Protein AF-0000000072576449 (afdb_homodimer)

Structure (mmCIF, N/CA/C/O backbone):
data_AF-0000000072576449-model_v1
#
loop_
_entity.id
_entity.type
_entity.pdbx_description
1 polymer 'Transcriptional regulatory protein'
#
loop_
_atom_site.group_PDB
_atom_site.id
_atom_site.type_symbol
_atom_site.label_atom_id
_atom_site.label_alt_id
_atom_site.label_comp_id
_atom_site.label_asym_id
_atom_site.label_entity_id
_atom_site.label_seq_id
_atom_site.pdbx_PDB_ins_code
_atom_site.Cartn_x
_atom_site.Cartn_y
_atom_site.Cartn_z
_atom_site.occupancy
_atom_site.B_iso_or_equiv
_atom_site.auth_seq_id
_atom_site.auth_comp_id
_atom_site.auth_asym_id
_atom_site.auth_atom_id
_atom_site.pdbx_PDB_model_num
ATOM 1 N N . MET A 1 1 ? 9.422 69.125 -53.25 1 32.34 1 MET A N 1
ATOM 2 C CA . MET A 1 1 ? 10.734 69.25 -52.625 1 32.34 1 MET A CA 1
ATOM 3 C C . MET A 1 1 ? 10.617 69.25 -51.094 1 32.34 1 MET A C 1
ATOM 5 O O . MET A 1 1 ? 10.367 70.312 -50.5 1 32.34 1 MET A O 1
ATOM 9 N N . SER A 1 2 ? 9.914 68.312 -50.5 1 36.91 2 SER A N 1
ATOM 10 C CA . SER A 1 2 ? 9.57 68.062 -49.094 1 36.91 2 SER A CA 1
ATOM 11 C C . SER A 1 2 ? 10.82 67.875 -48.25 1 36.91 2 SER A C 1
ATOM 13 O O . SER A 1 2 ? 11.703 67.125 -48.594 1 36.91 2 SER A O 1
ATOM 15 N N . ARG A 1 3 ? 11.148 68.938 -47.469 1 38.09 3 ARG A N 1
ATOM 16 C CA . ARG A 1 3 ? 12.242 69.125 -46.5 1 38.09 3 ARG A CA 1
ATOM 17 C C . ARG A 1 3 ? 12.281 67.938 -45.531 1 38.09 3 ARG A C 1
ATOM 19 O O . ARG A 1 3 ? 11.273 67.562 -44.906 1 38.09 3 ARG A O 1
ATOM 26 N N . SER A 1 4 ? 13.133 66.938 -45.688 1 38.53 4 SER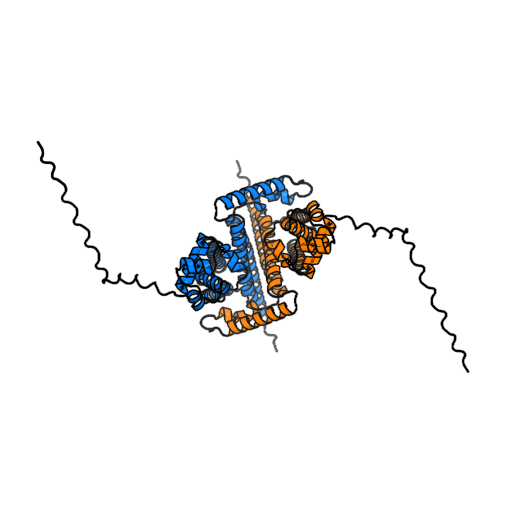 A N 1
ATOM 27 C CA . SER A 1 4 ? 13.508 65.812 -44.875 1 38.53 4 SER A CA 1
ATOM 28 C C . SER A 1 4 ? 13.82 66.25 -43.438 1 38.53 4 SER A C 1
ATOM 30 O O . SER A 1 4 ? 14.742 67 -43.219 1 38.53 4 SER A O 1
ATOM 32 N N . GLU A 1 5 ? 12.789 66.438 -42.594 1 39.38 5 GLU A N 1
ATOM 33 C CA . GLU A 1 5 ? 13.031 66.75 -41.188 1 39.38 5 GLU A CA 1
ATOM 34 C C . GLU A 1 5 ? 14.078 65.812 -40.594 1 39.38 5 GLU A C 1
ATOM 36 O O . GLU A 1 5 ? 13.914 64.562 -40.625 1 39.38 5 GLU A O 1
ATOM 41 N N . GLU A 1 6 ? 15.383 66.125 -40.688 1 41.78 6 GLU A N 1
ATOM 42 C CA . GLU A 1 6 ? 16.516 65.438 -40 1 41.78 6 GLU A CA 1
ATOM 43 C C . GLU A 1 6 ? 16.203 65.188 -38.531 1 41.78 6 GLU A C 1
ATOM 45 O O . GLU A 1 6 ? 15.734 66.062 -37.812 1 41.78 6 GLU A O 1
ATOM 50 N N . GLY A 1 7 ? 15.836 63.938 -38.156 1 40.56 7 GLY A N 1
ATOM 51 C CA . GLY A 1 7 ? 15.578 63.375 -36.875 1 40.56 7 GLY A CA 1
ATOM 52 C C . GLY A 1 7 ? 16.578 63.812 -35.812 1 40.56 7 GLY A C 1
ATOM 53 O O . GLY A 1 7 ? 17.781 63.812 -36.062 1 40.56 7 GLY A O 1
ATOM 54 N N . ARG A 1 8 ? 16.203 64.75 -34.906 1 46.56 8 ARG A N 1
ATOM 55 C CA . ARG A 1 8 ? 16.984 65.25 -33.781 1 46.56 8 ARG A CA 1
ATOM 56 C C . ARG A 1 8 ? 17.641 64.062 -33.031 1 46.56 8 ARG A C 1
ATOM 58 O O . ARG A 1 8 ? 17 63.031 -32.781 1 46.56 8 ARG A O 1
ATOM 65 N N . PRO A 1 9 ? 19 64 -33 1 46.03 9 PRO A N 1
ATOM 66 C CA . PRO A 1 9 ? 19.688 62.906 -32.281 1 46.03 9 PRO A CA 1
ATOM 67 C C . PRO A 1 9 ? 19.188 62.75 -30.844 1 46.03 9 PRO A C 1
ATOM 69 O O . PRO A 1 9 ? 18.75 63.75 -30.234 1 46.03 9 PRO A O 1
ATOM 72 N N . MET A 1 10 ? 18.578 61.656 -30.484 1 45.88 10 MET A N 1
ATOM 73 C CA . MET A 1 10 ? 18.156 61.312 -29.125 1 45.88 10 MET A CA 1
ATOM 74 C C . MET A 1 10 ? 19.203 61.719 -28.109 1 45.88 10 MET A C 1
ATOM 76 O O . MET A 1 10 ? 20.406 61.688 -28.391 1 45.88 10 MET A O 1
ATOM 80 N N . PRO A 1 11 ? 18.859 62.625 -27.141 1 44.5 11 PRO A N 1
ATOM 81 C CA . PRO A 1 11 ? 19.844 63.094 -26.156 1 44.5 11 PRO A CA 1
ATOM 82 C C . PRO A 1 11 ? 20.672 61.969 -25.578 1 44.5 11 PRO A C 1
ATOM 84 O O . PRO A 1 11 ? 20.219 60.812 -25.531 1 44.5 11 PRO A O 1
ATOM 87 N N . GLU A 1 12 ? 21.969 61.969 -25.641 1 47.31 12 GLU A N 1
ATOM 88 C CA . GLU A 1 12 ? 22.938 61.094 -25.016 1 47.31 12 GLU A CA 1
ATOM 89 C C . GLU A 1 12 ? 22.547 60.781 -23.578 1 47.31 12 GLU A C 1
ATOM 91 O O . GLU A 1 12 ? 22.109 61.656 -22.844 1 47.31 12 GLU A O 1
ATOM 96 N N . GLU A 1 13 ? 22.062 59.562 -23.266 1 51.69 13 GLU A N 1
ATOM 97 C CA . GLU A 1 13 ? 21.766 59.062 -21.922 1 51.69 13 GLU A CA 1
ATOM 98 C C . GLU A 1 13 ? 22.812 59.531 -20.922 1 51.69 13 GLU A C 1
ATOM 100 O O . GLU A 1 13 ? 24.016 59.375 -21.141 1 51.69 13 GLU A O 1
ATOM 105 N N . ILE A 1 14 ? 22.578 60.562 -20.156 1 55.91 14 ILE A N 1
ATOM 106 C CA . ILE A 1 14 ? 23.453 61.094 -19.094 1 55.91 14 ILE A CA 1
ATOM 107 C C . ILE A 1 14 ? 23.953 59.906 -18.234 1 55.91 14 ILE A C 1
ATOM 109 O O . ILE A 1 14 ? 23.156 59.125 -17.734 1 55.91 14 ILE A O 1
ATOM 113 N N . PRO A 1 15 ? 25.203 59.5 -18.375 1 58.62 15 PRO A N 1
ATOM 114 C CA . PRO A 1 15 ? 25.75 58.406 -17.562 1 58.62 15 PRO A CA 1
ATOM 115 C C . PRO A 1 15 ? 25.438 58.562 -16.062 1 58.62 15 PRO A C 1
ATOM 117 O O . PRO A 1 15 ? 25.359 59.719 -15.586 1 58.62 15 PRO A O 1
ATOM 120 N N . VAL A 1 16 ? 24.859 57.625 -15.438 1 59.31 16 VAL A N 1
ATOM 121 C CA . VAL A 1 16 ? 24.625 57.656 -14 1 59.31 16 VAL A CA 1
ATOM 122 C C . VAL A 1 16 ? 25.938 57.938 -13.273 1 59.31 16 VAL A C 1
ATOM 124 O O . VAL A 1 16 ? 26.984 57.375 -13.602 1 59.31 16 VAL A O 1
ATOM 127 N N . PRO A 1 17 ? 26.078 59.031 -12.555 1 60.66 17 PRO A N 1
ATOM 128 C CA . PRO A 1 17 ? 27.344 59.375 -11.906 1 60.66 17 PRO A CA 1
ATOM 129 C C . PRO A 1 17 ? 27.891 58.219 -11.047 1 60.66 17 PRO A C 1
ATOM 131 O O . PRO A 1 17 ? 27.125 57.469 -10.445 1 60.66 17 PRO A O 1
ATOM 134 N N . PRO A 1 18 ? 29.141 57.844 -11.07 1 62.56 18 PRO A N 1
ATOM 135 C CA . PRO A 1 18 ? 29.766 56.688 -10.406 1 62.56 18 PRO A CA 1
ATOM 136 C C . PRO A 1 18 ? 29.516 56.688 -8.898 1 62.56 18 PRO A C 1
ATOM 138 O O . PRO A 1 18 ? 29.734 55.656 -8.242 1 62.56 18 PRO A O 1
ATOM 141 N N . TRP A 1 19 ? 29.219 57.875 -8.258 1 59.56 19 TRP A N 1
ATOM 142 C CA . TRP A 1 19 ? 29.016 57.906 -6.816 1 59.56 19 TRP A CA 1
ATOM 143 C C . TRP A 1 19 ? 27.594 57.469 -6.461 1 59.56 19 TRP A C 1
ATOM 145 O O . TRP A 1 19 ? 27.219 57.438 -5.285 1 59.56 19 TRP A O 1
ATOM 155 N N . ARG A 1 20 ? 26.672 57.562 -7.363 1 54.03 20 ARG A N 1
ATOM 156 C CA . ARG A 1 20 ? 25.375 56.969 -7.035 1 54.03 20 ARG A CA 1
ATOM 157 C C . ARG A 1 20 ? 25.484 55.469 -6.816 1 54.03 20 ARG A C 1
ATOM 159 O O . ARG A 1 20 ? 25.859 54.719 -7.73 1 54.03 20 ARG A O 1
ATOM 166 N N . ARG A 1 21 ? 25.641 55.125 -5.609 1 54.75 21 ARG A N 1
ATOM 167 C CA . ARG A 1 21 ? 25.609 53.688 -5.305 1 54.75 21 ARG A CA 1
ATOM 168 C C . ARG A 1 21 ? 24.406 53.031 -5.934 1 54.75 21 ARG A C 1
ATOM 170 O O . ARG A 1 21 ? 23.312 53.594 -5.938 1 54.75 21 ARG A O 1
ATOM 177 N N . PRO A 1 22 ? 24.594 52.219 -6.922 1 53.62 22 PRO A N 1
ATOM 178 C CA . PRO A 1 22 ? 23.422 51.531 -7.445 1 53.62 22 PRO A CA 1
ATOM 179 C C . PRO A 1 22 ? 22.406 51.188 -6.355 1 53.62 22 PRO A C 1
ATOM 181 O O . PRO A 1 22 ? 22.781 50.938 -5.207 1 53.62 22 PRO A O 1
ATOM 184 N N . LYS A 1 23 ? 21.203 51.781 -6.371 1 52.56 23 LYS A N 1
ATOM 185 C CA . LYS A 1 23 ? 20.125 51.344 -5.469 1 52.56 23 LYS A CA 1
ATOM 186 C C . LYS A 1 23 ? 20.281 49.875 -5.078 1 52.56 23 LYS A C 1
ATOM 188 O O . LYS A 1 23 ? 20.453 49.031 -5.938 1 52.56 23 LYS A O 1
ATOM 193 N N . LYS A 1 24 ? 20.609 49.594 -3.799 1 50.91 24 LYS A N 1
ATOM 194 C CA . LYS A 1 24 ? 20.656 48.25 -3.258 1 50.91 24 LYS A CA 1
ATOM 195 C C . LYS A 1 24 ? 19.547 47.375 -3.855 1 50.91 24 LYS A C 1
ATOM 197 O O . LYS A 1 24 ? 18.438 47.844 -4.078 1 50.91 24 LYS A O 1
ATOM 202 N N . ALA A 1 25 ? 19.812 46.375 -4.625 1 50.53 25 ALA A N 1
ATOM 203 C CA . ALA A 1 25 ? 18.828 45.406 -5.098 1 50.53 25 ALA A CA 1
ATOM 204 C C . ALA A 1 25 ? 17.719 45.219 -4.062 1 50.53 25 ALA A C 1
ATOM 206 O O . ALA A 1 25 ? 17.953 45.344 -2.859 1 50.53 25 ALA A O 1
ATOM 207 N N . PRO A 1 26 ? 16.438 45.469 -4.395 1 50.75 26 PRO A N 1
ATOM 208 C CA . PRO A 1 26 ? 15.367 45.281 -3.408 1 50.75 26 PRO A CA 1
ATOM 209 C C . PRO A 1 26 ? 15.688 44.156 -2.406 1 50.75 26 PRO A C 1
ATOM 211 O O . PRO A 1 26 ? 16.406 43.219 -2.736 1 50.75 26 PRO A O 1
ATOM 214 N N . PRO A 1 27 ? 15.594 44.375 -1.122 1 50.03 27 PRO A N 1
ATOM 215 C CA . PRO A 1 27 ? 15.891 43.406 -0.074 1 50.03 27 PRO A CA 1
ATOM 216 C C . PRO A 1 27 ? 15.391 42 -0.418 1 50.03 27 PRO A C 1
ATOM 218 O O . PRO A 1 27 ? 14.336 41.844 -1.038 1 50.03 27 PRO A O 1
ATOM 221 N N . ARG A 1 28 ? 16.234 41.062 -0.739 1 59.09 28 ARG A N 1
ATOM 222 C CA . ARG A 1 28 ? 15.891 39.656 -0.927 1 59.09 28 ARG A CA 1
ATOM 223 C C . ARG A 1 28 ? 14.812 39.219 0.062 1 59.09 28 ARG A C 1
ATOM 225 O O . ARG A 1 28 ? 14.844 39.594 1.23 1 59.09 28 ARG A O 1
ATOM 232 N N . MET A 1 29 ? 13.57 39.062 -0.353 1 66.06 29 MET A N 1
ATOM 233 C CA . MET A 1 29 ? 12.531 38.562 0.534 1 66.06 29 MET A CA 1
ATOM 234 C C . MET A 1 29 ? 13.117 37.625 1.584 1 66.06 29 MET A C 1
ATOM 236 O O . MET A 1 29 ? 13.938 36.75 1.262 1 66.06 29 MET A O 1
ATOM 240 N N . PRO A 1 30 ? 12.883 38 2.812 1 81.94 30 PRO A N 1
ATOM 241 C CA . PRO A 1 30 ? 13.453 37.156 3.869 1 81.94 30 PRO A CA 1
ATOM 242 C C . PRO A 1 30 ? 13.086 35.688 3.719 1 81.94 30 PRO A C 1
ATOM 244 O O . PRO A 1 30 ? 11.977 35.344 3.285 1 81.94 30 PRO A O 1
ATOM 247 N N . LEU A 1 31 ? 14.055 34.875 3.76 1 87.44 31 LEU A N 1
ATOM 248 C CA . LEU A 1 31 ? 13.875 33.438 3.711 1 87.44 31 LEU A CA 1
ATOM 249 C C . LEU A 1 31 ? 13.078 32.938 4.918 1 87.44 31 LEU A C 1
ATOM 251 O O . LEU A 1 31 ? 13.391 33.312 6.059 1 87.44 31 LEU A O 1
ATOM 255 N N . THR A 1 32 ? 11.922 32.438 4.645 1 92.25 32 THR A N 1
ATOM 256 C CA . THR A 1 32 ? 11.102 31.797 5.676 1 92.25 32 THR A CA 1
ATOM 257 C C . THR A 1 32 ? 10.922 30.297 5.383 1 92.25 32 THR A C 1
ATOM 259 O O . THR A 1 32 ? 11.156 29.859 4.262 1 92.25 32 THR A O 1
ATOM 262 N N . GLN A 1 33 ? 10.594 29.547 6.387 1 94.25 33 GLN A N 1
ATOM 263 C CA . GLN A 1 33 ? 10.328 28.125 6.195 1 94.25 33 GLN A CA 1
ATOM 264 C C . GLN A 1 33 ? 9.203 27.906 5.184 1 94.25 33 GLN A C 1
ATOM 266 O O . GLN A 1 33 ? 9.281 27 4.348 1 94.25 33 GLN A O 1
ATOM 271 N N . ASP A 1 34 ? 8.25 28.812 5.223 1 94.25 34 ASP A N 1
ATOM 272 C CA . ASP A 1 34 ? 7.117 28.703 4.309 1 94.25 34 ASP A CA 1
ATOM 273 C C . ASP A 1 34 ? 7.562 28.875 2.857 1 94.25 34 ASP A C 1
ATOM 275 O O . ASP A 1 34 ? 7.152 28.109 1.979 1 94.25 34 ASP A O 1
ATOM 279 N N . ARG A 1 35 ? 8.32 29.828 2.635 1 95.06 35 ARG A N 1
ATOM 280 C CA . ARG A 1 35 ? 8.828 30.062 1.286 1 95.06 35 ARG A CA 1
ATOM 281 C C . ARG A 1 35 ? 9.664 28.891 0.793 1 95.06 35 ARG A C 1
ATOM 283 O O . ARG A 1 35 ? 9.586 28.516 -0.376 1 95.06 35 ARG A O 1
ATOM 290 N N . ILE A 1 36 ? 10.43 28.391 1.699 1 96.62 36 ILE A N 1
ATOM 291 C CA . ILE A 1 36 ? 11.266 27.234 1.382 1 96.62 36 ILE A CA 1
ATOM 292 C C . ILE A 1 36 ? 10.383 26.062 0.963 1 96.62 36 ILE A C 1
ATOM 294 O O . ILE A 1 36 ? 10.617 25.438 -0.078 1 96.62 36 ILE A O 1
ATOM 298 N N . VAL A 1 37 ? 9.367 25.828 1.707 1 97.25 37 VAL A N 1
ATOM 299 C CA . VAL A 1 37 ? 8.492 24.672 1.501 1 97.25 37 VAL A CA 1
ATOM 300 C C . VAL A 1 37 ? 7.707 24.844 0.206 1 97.25 37 VAL A C 1
ATOM 302 O O . VAL A 1 37 ? 7.586 23.906 -0.584 1 97.25 37 VAL A O 1
ATOM 305 N N . VAL A 1 38 ? 7.258 26.016 -0.056 1 97.19 38 VAL A N 1
ATOM 306 C CA . VAL A 1 38 ? 6.48 26.297 -1.261 1 97.19 38 VAL A CA 1
ATOM 307 C C . VAL A 1 38 ? 7.371 26.156 -2.494 1 97.19 38 VAL A C 1
ATOM 309 O O . VAL A 1 38 ? 6.949 25.594 -3.512 1 97.19 38 VAL A O 1
ATOM 312 N N . THR A 1 39 ? 8.562 26.609 -2.344 1 97.56 39 THR A N 1
ATOM 313 C CA . THR A 1 39 ? 9.508 26.484 -3.445 1 97.56 39 THR A CA 1
ATOM 314 C C . THR A 1 39 ? 9.844 25.016 -3.701 1 97.56 39 THR A C 1
ATOM 316 O O . THR A 1 39 ? 9.906 24.578 -4.852 1 97.56 39 THR A O 1
ATOM 319 N N . ALA A 1 40 ? 10.055 24.266 -2.637 1 98.12 40 ALA A N 1
ATOM 320 C CA . ALA A 1 40 ? 10.328 22.844 -2.752 1 98.12 40 ALA A CA 1
ATOM 321 C C . ALA A 1 40 ? 9.188 22.125 -3.463 1 98.12 40 ALA A C 1
ATOM 323 O O . ALA A 1 40 ? 9.422 21.266 -4.32 1 98.12 40 ALA A O 1
ATOM 324 N N . LEU A 1 41 ? 7.953 22.453 -3.08 1 97.88 41 LEU A N 1
ATOM 325 C CA . LEU A 1 41 ? 6.781 21.875 -3.719 1 97.88 41 LEU A CA 1
ATOM 326 C C . LEU A 1 41 ? 6.762 22.188 -5.211 1 97.88 41 LEU A C 1
ATOM 328 O O . LEU A 1 41 ? 6.418 21.328 -6.023 1 97.88 41 LEU A O 1
ATOM 332 N N . GLY A 1 42 ? 7.129 23.391 -5.535 1 97.69 42 GLY A N 1
ATOM 333 C CA . GLY A 1 42 ? 7.23 23.766 -6.938 1 97.69 42 GLY A CA 1
ATOM 334 C C . GLY A 1 42 ? 8.227 22.922 -7.703 1 97.69 42 GLY A C 1
ATOM 335 O O . GLY A 1 42 ? 7.949 22.484 -8.82 1 97.69 42 GLY A O 1
ATOM 336 N N . ILE A 1 43 ? 9.352 22.688 -7.121 1 97.31 43 ILE A N 1
ATOM 337 C CA . ILE A 1 43 ? 10.375 21.844 -7.738 1 97.31 43 ILE A CA 1
ATOM 338 C C . ILE A 1 43 ? 9.859 20.422 -7.883 1 97.31 43 ILE A C 1
ATOM 340 O O . ILE A 1 43 ? 10.039 19.797 -8.93 1 97.31 43 ILE A O 1
ATOM 344 N N . LEU A 1 44 ? 9.211 19.938 -6.883 1 96.06 44 LEU A N 1
ATOM 345 C CA . LEU A 1 44 ? 8.625 18.594 -6.918 1 96.06 44 LEU A CA 1
ATOM 346 C C . LEU A 1 44 ? 7.648 18.453 -8.078 1 96.06 44 LEU A C 1
ATOM 348 O O . LEU A 1 44 ? 7.754 17.516 -8.875 1 96.06 44 LEU A O 1
ATOM 352 N N . ASP A 1 45 ? 6.797 19.422 -8.188 1 95.06 45 ASP A N 1
ATOM 353 C CA . ASP A 1 45 ? 5.754 19.375 -9.211 1 95.06 45 ASP A CA 1
ATOM 354 C C . ASP A 1 45 ? 6.355 19.469 -10.609 1 95.06 45 ASP A C 1
ATOM 356 O O . ASP A 1 45 ? 5.902 18.781 -11.531 1 95.06 45 ASP A O 1
ATOM 360 N N . ALA A 1 46 ? 7.41 20.25 -10.742 1 94.5 46 ALA A N 1
ATOM 361 C CA . ALA A 1 46 ? 7.977 20.531 -12.055 1 94.5 46 ALA A CA 1
ATOM 362 C C . ALA A 1 46 ? 8.984 19.469 -12.469 1 94.5 46 ALA A C 1
ATOM 364 O O . ALA A 1 46 ? 9.047 19.078 -13.633 1 94.5 46 ALA A O 1
ATOM 365 N N . GLU A 1 47 ? 9.781 18.984 -11.43 1 93.94 47 GLU A N 1
ATOM 366 C CA . GLU A 1 47 ? 10.953 18.203 -11.805 1 93.94 47 GLU A CA 1
ATOM 367 C C . GLU A 1 47 ? 10.938 16.828 -11.148 1 93.94 47 GLU A C 1
ATOM 369 O O . GLU A 1 47 ? 11.695 15.938 -11.539 1 93.94 47 GLU A O 1
ATOM 374 N N . GLY A 1 48 ? 10.141 16.625 -10.164 1 93.44 48 GLY A N 1
ATOM 375 C CA . GLY A 1 48 ? 10.039 15.32 -9.523 1 93.44 48 GLY A CA 1
ATOM 376 C C . GLY A 1 48 ? 10.906 15.195 -8.289 1 93.44 48 GLY A C 1
ATOM 377 O O . GLY A 1 48 ? 11.734 16.062 -8.008 1 93.44 48 GLY A O 1
ATOM 378 N N . LEU A 1 49 ? 10.695 14.141 -7.578 1 94.25 49 LEU A N 1
ATOM 379 C CA . LEU A 1 49 ? 11.312 13.914 -6.273 1 94.25 49 LEU A CA 1
ATOM 380 C C . LEU A 1 49 ? 12.828 13.781 -6.402 1 94.25 49 LEU A C 1
ATOM 382 O O . LEU A 1 49 ? 13.57 14.281 -5.551 1 94.25 49 LEU A O 1
ATOM 386 N N . ASP A 1 50 ? 13.305 13.188 -7.41 1 92.44 50 ASP A N 1
ATOM 387 C CA . ASP A 1 50 ? 14.727 12.922 -7.578 1 92.44 50 ASP A CA 1
ATOM 388 C C . ASP A 1 50 ? 15.508 14.211 -7.812 1 92.44 50 ASP A C 1
ATOM 390 O O . ASP A 1 50 ? 16.688 14.297 -7.492 1 92.44 50 ASP A O 1
ATOM 394 N N . ALA A 1 51 ? 14.859 15.156 -8.289 1 95 51 ALA A N 1
ATOM 395 C CA . ALA A 1 51 ? 15.492 16.438 -8.586 1 95 51 ALA A CA 1
ATOM 396 C C . ALA A 1 51 ? 15.5 17.344 -7.359 1 95 51 ALA A C 1
ATOM 398 O O . ALA A 1 51 ? 16.234 18.344 -7.32 1 95 51 ALA A O 1
ATOM 399 N N . LEU A 1 52 ? 14.633 17.062 -6.445 1 96.62 52 LEU A N 1
ATOM 400 C CA . LEU A 1 52 ? 14.523 17.891 -5.254 1 96.62 52 LEU A CA 1
ATOM 401 C C . LEU A 1 52 ? 15.656 17.594 -4.273 1 96.62 52 LEU A C 1
ATOM 403 O O . LEU A 1 52 ? 15.625 16.578 -3.582 1 96.62 52 LEU A O 1
ATOM 407 N N . SER A 1 53 ? 16.641 18.422 -4.254 1 96.19 53 SER A N 1
ATOM 408 C CA . SER A 1 53 ? 17.75 18.359 -3.324 1 96.19 53 SER A CA 1
ATOM 409 C C . SER A 1 53 ? 17.953 19.703 -2.607 1 96.19 53 SER A C 1
ATOM 411 O O . SER A 1 53 ? 17.422 20.719 -3.041 1 96.19 53 SER A O 1
ATOM 413 N N . MET A 1 54 ? 18.703 19.594 -1.516 1 95.75 54 MET A N 1
ATOM 414 C CA . MET A 1 54 ? 18.984 20.828 -0.792 1 95.75 54 MET A CA 1
ATOM 415 C C . MET A 1 54 ? 19.797 21.797 -1.658 1 95.75 54 MET A C 1
ATOM 417 O O . MET A 1 54 ? 19.578 23 -1.604 1 95.75 54 MET A O 1
ATOM 421 N N . ARG A 1 55 ? 20.656 21.234 -2.428 1 95.12 55 ARG A N 1
ATOM 422 C CA . ARG A 1 55 ? 21.453 22.047 -3.34 1 95.12 55 ARG A CA 1
ATOM 423 C C . ARG A 1 55 ? 20.578 22.703 -4.402 1 95.12 55 ARG A C 1
ATOM 425 O O . ARG A 1 55 ? 20.688 23.906 -4.645 1 95.12 55 ARG A O 1
ATOM 432 N N . ARG A 1 56 ? 19.688 21.969 -5 1 96.19 56 ARG A N 1
ATOM 433 C CA . ARG A 1 56 ? 18.781 22.484 -6.02 1 96.19 56 ARG A CA 1
ATOM 434 C C . ARG A 1 56 ? 17.859 23.562 -5.445 1 96.19 56 ARG A C 1
ATOM 436 O O . ARG A 1 56 ? 17.594 24.562 -6.105 1 96.19 56 ARG A O 1
ATOM 443 N N . LEU A 1 57 ? 17.391 23.312 -4.285 1 96.88 57 LEU A N 1
ATOM 444 C CA . LEU A 1 57 ? 16.516 24.25 -3.602 1 96.88 57 LEU A CA 1
ATOM 445 C C . LEU A 1 57 ? 17.219 25.578 -3.324 1 96.88 57 LEU A C 1
ATOM 447 O O . LEU A 1 57 ? 16.672 26.656 -3.557 1 96.88 57 LEU A O 1
ATOM 451 N N . ALA A 1 58 ? 18.438 25.484 -2.867 1 95.44 58 ALA A N 1
ATOM 452 C CA . ALA A 1 58 ? 19.234 26.672 -2.611 1 95.44 58 ALA A CA 1
ATOM 453 C C . ALA A 1 58 ? 19.438 27.484 -3.889 1 95.44 58 ALA A C 1
ATOM 455 O O . ALA A 1 58 ? 19.344 28.719 -3.871 1 95.44 58 ALA A O 1
ATOM 456 N N . GLN A 1 59 ? 19.672 26.797 -4.906 1 95.62 59 GLN A N 1
ATOM 457 C CA . GLN A 1 59 ? 19.844 27.453 -6.203 1 95.62 59 GLN A CA 1
ATOM 458 C C . GLN A 1 59 ? 18.578 28.188 -6.625 1 95.62 59 GLN A C 1
ATOM 460 O O . GLN A 1 59 ? 18.641 29.328 -7.07 1 95.62 59 GLN A O 1
ATOM 465 N N . GLU A 1 60 ? 17.469 27.562 -6.43 1 95.75 60 GLU A N 1
ATOM 466 C CA . GLU A 1 60 ? 16.203 28.141 -6.836 1 95.75 6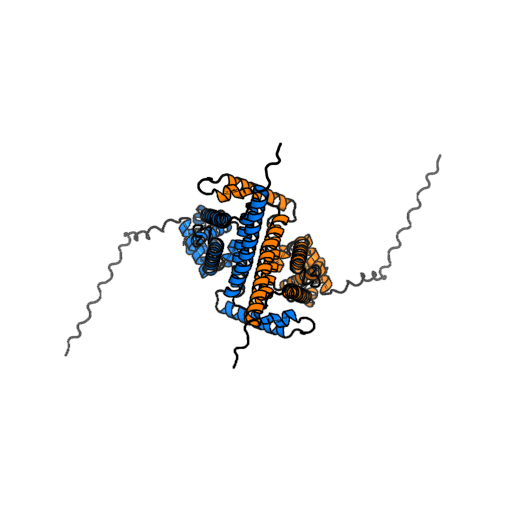0 GLU A CA 1
ATOM 467 C C . GLU A 1 60 ? 15.859 29.375 -6 1 95.75 60 GLU A C 1
ATOM 469 O O . GLU A 1 60 ? 15.312 30.344 -6.516 1 95.75 60 GLU A O 1
ATOM 474 N N . LEU A 1 61 ? 16.172 29.297 -4.785 1 95.56 61 LEU A N 1
ATOM 475 C CA . LEU A 1 61 ? 15.859 30.375 -3.848 1 95.56 61 LEU A CA 1
ATOM 476 C C . LEU A 1 61 ? 16.938 31.453 -3.896 1 95.56 61 LEU A C 1
ATOM 478 O O . LEU A 1 61 ? 16.781 32.5 -3.266 1 95.56 61 LEU A O 1
ATOM 482 N N . LYS A 1 62 ? 17.953 31.172 -4.629 1 93.75 62 LYS A N 1
ATOM 483 C CA . LYS A 1 62 ? 19.094 32.094 -4.727 1 93.75 62 LYS A CA 1
ATOM 484 C C . LYS A 1 62 ? 19.625 32.438 -3.346 1 93.75 62 LYS A C 1
ATOM 486 O O . LYS A 1 62 ? 19.797 33.625 -3.031 1 93.75 62 LYS A O 1
ATOM 491 N N . THR A 1 63 ? 19.797 31.438 -2.584 1 91.06 63 THR A N 1
ATOM 492 C CA . THR A 1 63 ? 20.312 31.609 -1.229 1 91.06 63 THR A CA 1
ATOM 493 C C . THR A 1 63 ? 21.453 30.641 -0.952 1 91.06 63 THR A C 1
ATOM 495 O O . THR A 1 63 ? 21.672 29.703 -1.71 1 91.06 63 THR A O 1
ATOM 498 N N . GLY A 1 64 ? 22.281 30.922 0.067 1 86.94 64 GLY A N 1
ATOM 499 C CA . GLY A 1 64 ? 23.359 30.031 0.464 1 86.94 64 GLY A CA 1
ATOM 500 C C . GLY A 1 64 ? 22.875 28.812 1.247 1 86.94 64 GLY A C 1
ATOM 501 O O . GLY A 1 64 ? 21.781 28.844 1.813 1 86.94 64 GLY A O 1
ATOM 502 N N . HIS A 1 65 ? 23.656 27.734 1.293 1 86.56 65 HIS A N 1
ATOM 503 C CA . HIS A 1 65 ? 23.344 26.5 1.992 1 86.56 65 HIS A CA 1
ATOM 504 C C . HIS A 1 65 ? 23.141 26.734 3.484 1 86.56 65 HIS A C 1
ATOM 506 O O . HIS A 1 65 ? 22.203 26.203 4.082 1 86.56 65 HIS A O 1
ATOM 512 N N . ALA A 1 66 ? 23.922 27.547 3.965 1 86.94 66 ALA A N 1
ATOM 513 C CA . ALA A 1 66 ? 23.859 27.812 5.402 1 86.94 66 ALA A CA 1
ATOM 514 C C . ALA A 1 66 ? 22.531 28.438 5.797 1 86.94 66 ALA A C 1
ATOM 516 O O . ALA A 1 66 ? 21.953 28.078 6.824 1 86.94 66 ALA A O 1
ATOM 517 N N . SER A 1 67 ? 22.062 29.328 5.027 1 89 67 SER A N 1
ATOM 518 C CA . SER A 1 67 ? 20.797 30 5.301 1 89 67 SER A CA 1
ATOM 519 C C . SER A 1 67 ? 19.625 29.016 5.227 1 89 67 SER A C 1
ATOM 521 O O . SER A 1 67 ? 18.703 29.094 6.043 1 89 67 SER A O 1
ATOM 523 N N . LEU A 1 68 ? 19.656 28.109 4.332 1 91.44 68 LEU A N 1
ATOM 524 C CA . LEU A 1 68 ? 18.609 27.109 4.176 1 91.44 68 LEU A CA 1
ATOM 525 C C . LEU A 1 68 ? 18.562 26.188 5.391 1 91.44 68 LEU A C 1
ATOM 527 O O . LEU A 1 68 ? 17.469 25.891 5.898 1 91.44 68 LEU A O 1
ATOM 531 N N . TYR A 1 69 ? 19.656 25.828 5.902 1 91.06 69 TYR A N 1
ATOM 532 C CA . TYR A 1 69 ? 19.766 24.859 6.988 1 91.06 69 TYR A CA 1
ATOM 533 C C . TYR A 1 69 ? 19.375 25.484 8.32 1 91.06 69 TYR A C 1
ATOM 535 O O . TYR A 1 69 ? 19.141 24.781 9.305 1 91.06 69 TYR A O 1
ATOM 543 N N . ALA A 1 70 ? 19.328 26.844 8.344 1 91.44 70 ALA A N 1
ATOM 544 C CA . ALA A 1 70 ? 18.812 27.547 9.516 1 91.44 70 ALA A CA 1
ATOM 545 C C . ALA A 1 70 ? 17.312 27.312 9.68 1 91.44 70 ALA A C 1
ATOM 547 O O . ALA A 1 70 ? 16.781 27.391 10.789 1 91.44 70 ALA A O 1
ATOM 548 N N . HIS A 1 71 ? 16.703 26.984 8.602 1 93.69 71 HIS A N 1
ATOM 549 C CA . HIS A 1 71 ? 15.242 26.875 8.594 1 93.69 71 HIS A CA 1
ATOM 550 C C . HIS A 1 71 ? 14.797 25.422 8.469 1 93.69 71 HIS A C 1
ATOM 552 O O . HIS A 1 71 ? 13.695 25.062 8.891 1 93.69 71 HIS A O 1
ATOM 558 N N . VAL A 1 72 ? 15.586 24.594 7.75 1 94.81 72 VAL A N 1
ATOM 559 C CA . VAL A 1 72 ? 15.289 23.172 7.523 1 94.81 72 VAL A CA 1
ATOM 560 C C . VAL A 1 72 ? 16.547 22.344 7.723 1 94.81 72 VAL A C 1
ATOM 562 O O . VAL A 1 72 ? 17.562 22.562 7.039 1 94.81 72 VAL A O 1
ATOM 565 N N . GLY A 1 73 ? 16.422 21.406 8.562 1 93 73 GLY A N 1
ATOM 566 C CA . GLY A 1 73 ? 17.594 20.672 9.023 1 93 73 GLY A CA 1
ATOM 567 C C . GLY A 1 73 ? 18.172 19.75 7.969 1 93 73 GLY A C 1
ATOM 568 O O . GLY A 1 73 ? 19.391 19.531 7.926 1 93 73 GLY A O 1
ATOM 569 N N . ASN A 1 74 ? 17.375 19.094 7.211 1 94.69 74 ASN A N 1
ATOM 570 C CA . ASN A 1 74 ? 17.797 18.141 6.191 1 94.69 74 ASN A CA 1
ATOM 571 C C . ASN A 1 74 ? 16.688 17.859 5.184 1 94.69 74 ASN A C 1
ATOM 573 O O . ASN A 1 74 ? 15.57 18.375 5.324 1 94.69 74 ASN A O 1
ATOM 577 N N . ARG A 1 75 ? 17 17.109 4.215 1 95.69 75 ARG A N 1
ATOM 578 C CA . ARG A 1 75 ? 16.047 16.812 3.145 1 95.69 75 ARG A CA 1
ATOM 579 C C . ARG A 1 75 ? 14.836 16.078 3.686 1 95.69 75 ARG A C 1
ATOM 581 O O . ARG A 1 75 ? 13.711 16.312 3.238 1 95.69 75 ARG A O 1
ATOM 588 N N . ASP A 1 76 ? 15.078 15.211 4.574 1 95.25 76 ASP A N 1
ATOM 589 C CA . ASP A 1 76 ? 13.969 14.438 5.141 1 95.25 76 ASP A CA 1
ATOM 590 C C . ASP A 1 76 ? 12.977 15.352 5.859 1 95.25 76 ASP A C 1
ATOM 592 O O . ASP A 1 76 ? 11.766 15.211 5.691 1 95.25 76 ASP A O 1
ATOM 596 N N . GLU A 1 77 ? 13.484 16.219 6.617 1 95.88 77 GLU A N 1
ATOM 597 C CA . GLU A 1 77 ? 12.633 17.203 7.27 1 95.88 77 GLU A CA 1
ATOM 598 C C . GLU A 1 77 ? 11.906 18.062 6.242 1 95.88 77 GLU A C 1
ATOM 600 O O . GLU A 1 77 ? 10.727 18.391 6.414 1 95.88 77 GLU A O 1
ATOM 605 N N . LEU A 1 78 ? 12.617 18.453 5.215 1 96.88 78 LEU A N 1
ATOM 606 C CA . LEU A 1 78 ? 12.008 19.219 4.141 1 96.88 78 LEU A CA 1
ATOM 607 C C . LEU A 1 78 ? 10.82 18.484 3.535 1 96.88 78 LEU A C 1
ATOM 609 O O . LEU A 1 78 ? 9.758 19.062 3.328 1 96.88 78 LEU A O 1
ATOM 613 N N . LEU A 1 79 ? 10.953 17.188 3.299 1 97.44 79 LEU A N 1
ATOM 614 C CA . LEU A 1 79 ? 9.898 16.391 2.693 1 97.44 79 LEU A CA 1
ATOM 615 C C . LEU A 1 79 ? 8.711 16.25 3.639 1 97.44 79 LEU A C 1
ATOM 617 O O . LEU A 1 79 ? 7.559 16.234 3.195 1 97.44 79 LEU A O 1
ATOM 621 N N . ASP A 1 80 ? 8.992 16.172 4.91 1 97 80 ASP A N 1
ATOM 622 C CA . ASP A 1 80 ? 7.922 16.172 5.898 1 97 80 ASP A CA 1
ATOM 623 C C . ASP A 1 80 ? 7.098 17.453 5.816 1 97 80 ASP A C 1
ATOM 625 O O . ASP A 1 80 ? 5.867 17.422 5.852 1 97 80 ASP A O 1
ATOM 629 N N . LEU A 1 81 ? 7.805 18.531 5.707 1 97.31 81 LEU A N 1
ATOM 630 C CA . LEU A 1 81 ? 7.148 19.828 5.66 1 97.31 81 LEU A CA 1
ATOM 631 C C . LEU A 1 81 ? 6.344 19.984 4.375 1 97.31 81 LEU A C 1
ATOM 633 O O . LEU A 1 81 ? 5.215 20.484 4.398 1 97.31 81 LEU A O 1
ATOM 637 N N . VAL A 1 82 ? 6.871 19.516 3.299 1 97.75 82 VAL A N 1
ATOM 638 C CA . VAL A 1 82 ? 6.18 19.562 2.016 1 97.75 82 VAL A CA 1
ATOM 639 C C . VAL A 1 82 ? 4.902 18.734 2.084 1 97.75 82 VAL A C 1
ATOM 641 O O . VAL A 1 82 ? 3.83 19.188 1.681 1 97.75 82 VAL A O 1
ATOM 644 N N . PHE A 1 83 ? 5.031 17.547 2.609 1 97.62 83 PHE A N 1
ATOM 645 C CA . PHE A 1 83 ? 3.869 16.672 2.746 1 97.62 83 PHE A CA 1
ATOM 646 C C . PHE A 1 83 ? 2.818 17.297 3.648 1 97.62 83 PHE A C 1
ATOM 648 O O . PHE A 1 83 ? 1.63 17.297 3.324 1 97.62 83 PHE A O 1
ATOM 655 N N . ASP A 1 84 ? 3.219 17.891 4.688 1 97.81 84 ASP A N 1
ATOM 656 C CA . ASP A 1 84 ? 2.299 18.469 5.664 1 97.81 84 ASP A CA 1
ATOM 657 C C . ASP A 1 84 ? 1.508 19.625 5.055 1 97.81 84 ASP A C 1
ATOM 659 O O . ASP A 1 84 ? 0.297 19.734 5.262 1 97.81 84 ASP A O 1
ATOM 663 N N . ILE A 1 85 ? 2.158 20.469 4.34 1 96.81 85 ILE A N 1
ATOM 664 C CA . ILE A 1 85 ? 1.468 21.641 3.816 1 96.81 85 ILE A CA 1
ATOM 665 C C . ILE A 1 85 ? 0.457 21.219 2.756 1 96.81 85 ILE A C 1
ATOM 667 O O . ILE A 1 85 ? -0.616 21.812 2.635 1 96.81 85 ILE A O 1
ATOM 671 N N . VAL A 1 86 ? 0.761 20.203 2.037 1 97.56 86 VAL A N 1
ATOM 672 C CA . VAL A 1 86 ? -0.125 19.781 0.957 1 97.56 86 VAL A CA 1
ATOM 673 C C . VAL A 1 86 ? -1.361 19.109 1.538 1 97.56 86 VAL A C 1
ATOM 675 O O . VAL A 1 86 ? -2.416 19.062 0.898 1 97.56 86 VAL A O 1
ATOM 678 N N . LEU A 1 87 ? -1.269 18.594 2.742 1 97.75 87 LEU A N 1
ATOM 679 C CA . LEU A 1 87 ? -2.395 17.938 3.395 1 97.75 87 LEU A CA 1
ATOM 680 C C . LEU A 1 87 ? -3.531 18.922 3.645 1 97.75 87 LEU A C 1
ATOM 682 O O . LEU A 1 87 ? -4.668 18.516 3.895 1 97.75 87 LEU A O 1
ATOM 686 N N . THR A 1 88 ? -3.238 20.219 3.588 1 96.81 88 THR A N 1
ATOM 687 C CA . THR A 1 88 ? -4.27 21.25 3.742 1 96.81 88 THR A CA 1
ATOM 688 C C . THR A 1 88 ? -5.25 21.203 2.574 1 96.81 88 THR A C 1
ATOM 690 O O . THR A 1 88 ? -6.344 21.766 2.658 1 96.81 88 THR A O 1
ATOM 693 N N . GLU A 1 89 ? -4.867 20.562 1.518 1 97.69 89 GLU A N 1
ATOM 694 C CA . GLU A 1 89 ? -5.703 20.484 0.321 1 97.69 89 GLU A CA 1
ATOM 695 C C . GLU A 1 89 ? -6.773 19.406 0.458 1 97.69 89 GLU A C 1
ATOM 697 O O . GLU A 1 89 ? -7.715 19.359 -0.337 1 97.69 89 GLU A O 1
ATOM 702 N N . VAL A 1 90 ? -6.652 18.531 1.449 1 98.25 90 VAL A N 1
ATOM 703 C CA . VAL A 1 90 ? -7.602 17.438 1.62 1 98.25 90 VAL A CA 1
ATOM 704 C C . VAL A 1 90 ? -8.836 17.938 2.371 1 98.25 90 VAL A C 1
ATOM 706 O O . VAL A 1 90 ? -8.719 18.5 3.461 1 98.25 90 VAL A O 1
ATOM 709 N N . GLU A 1 91 ? -9.961 17.734 1.822 1 97.62 91 GLU A N 1
ATOM 710 C CA . GLU A 1 91 ? -11.234 18.094 2.443 1 97.62 91 GLU A CA 1
ATOM 711 C C . GLU A 1 91 ? -11.812 16.938 3.246 1 97.62 91 GLU A C 1
ATOM 713 O O . GLU A 1 91 ? -12.102 15.875 2.689 1 97.62 91 GLU A O 1
ATOM 718 N N . VAL A 1 92 ? -11.922 17.125 4.488 1 97.31 92 VAL A N 1
ATOM 719 C CA . VAL A 1 92 ? -12.617 16.188 5.367 1 97.31 92 VAL A CA 1
ATOM 720 C C . VAL A 1 92 ? -13.914 16.812 5.875 1 97.31 92 VAL A C 1
ATOM 722 O O . VAL A 1 92 ? -13.883 17.75 6.668 1 97.31 92 VAL A O 1
ATOM 725 N N . PRO A 1 93 ? -15 16.25 5.48 1 97.31 93 PRO A N 1
ATOM 726 C CA . PRO A 1 93 ? -16.281 16.875 5.832 1 97.31 93 PRO A CA 1
ATOM 727 C C . PRO A 1 93 ? -16.594 16.797 7.324 1 97.31 93 PRO A C 1
ATOM 729 O O . PRO A 1 93 ? -16.125 15.875 8.008 1 97.31 93 PRO A O 1
ATOM 732 N N . GLU A 1 94 ? -17.375 17.797 7.766 1 96.88 94 GLU A N 1
ATOM 733 C CA . GLU A 1 94 ? -17.953 17.656 9.094 1 96.88 94 GLU A CA 1
ATOM 734 C C . GLU A 1 94 ? -18.875 16.453 9.172 1 96.88 94 GLU A C 1
ATOM 736 O O . GLU A 1 94 ? -19.719 16.25 8.289 1 96.88 94 GLU A O 1
ATOM 741 N N . PRO A 1 95 ? -18.734 15.68 10.188 1 97.12 95 PRO A N 1
ATOM 742 C CA . PRO A 1 95 ? -19.484 14.422 10.234 1 97.12 95 PRO A CA 1
ATOM 743 C C . PRO A 1 95 ? -21 14.617 10.25 1 97.12 95 PRO A C 1
ATOM 745 O O . PRO A 1 95 ? -21.5 15.477 10.984 1 97.12 95 PRO A O 1
ATOM 748 N N . GLU A 1 96 ? -21.641 13.969 9.406 1 96.44 96 GLU A N 1
ATOM 749 C CA . GLU A 1 96 ? -23.078 13.664 9.414 1 96.44 96 GLU A CA 1
ATOM 750 C C . GLU A 1 96 ? -23.312 12.164 9.586 1 96.44 96 GLU A C 1
ATOM 752 O O . GLU A 1 96 ? -23.172 11.398 8.633 1 96.44 96 GLU A O 1
ATOM 757 N N . PRO A 1 97 ? -23.719 11.766 10.758 1 90.31 97 PRO A N 1
ATOM 758 C CA . PRO A 1 97 ? -23.766 10.344 11.094 1 90.31 97 PRO A CA 1
ATOM 759 C C . PRO A 1 97 ? -24.547 9.523 10.07 1 90.31 97 PRO A C 1
ATOM 761 O O . PRO A 1 97 ? -24.141 8.422 9.711 1 90.31 97 PRO A O 1
ATOM 764 N N . GLY A 1 98 ? -25.625 10 9.531 1 92.94 98 GLY A N 1
ATOM 765 C CA . GLY A 1 98 ? -26.422 9.273 8.562 1 92.94 98 GLY A CA 1
ATOM 766 C C . GLY A 1 98 ? -25.766 9.164 7.203 1 92.94 98 GLY A C 1
ATOM 767 O O . GLY A 1 98 ? -26.188 8.359 6.367 1 92.94 98 GLY A O 1
ATOM 768 N N . ARG A 1 99 ? -24.688 9.867 6.98 1 96.56 99 ARG A N 1
ATOM 769 C CA . ARG A 1 99 ? -24.031 9.906 5.684 1 96.56 99 ARG A CA 1
ATOM 770 C C . ARG A 1 99 ? -22.531 9.609 5.82 1 96.56 99 ARG A C 1
ATOM 772 O O . ARG A 1 99 ? -21.75 9.906 4.922 1 96.56 99 ARG A O 1
ATOM 779 N N . TRP A 1 100 ? -22.125 9.031 6.922 1 96.38 100 TRP A N 1
ATOM 780 C CA . TRP A 1 100 ? -20.703 8.922 7.234 1 96.38 100 TRP A CA 1
ATOM 781 C C . TRP A 1 100 ? -19.969 8.133 6.156 1 96.38 100 TRP A C 1
ATOM 783 O O . TRP A 1 100 ? -18.859 8.484 5.77 1 96.38 100 TRP A O 1
ATOM 793 N N . ALA A 1 101 ? -20.531 7.078 5.695 1 96.69 101 ALA A N 1
ATOM 794 C CA . ALA A 1 101 ? -19.875 6.238 4.699 1 96.69 101 ALA A CA 1
ATOM 795 C C . ALA A 1 101 ? -19.609 7.016 3.414 1 96.69 101 ALA A C 1
ATOM 797 O O . ALA A 1 101 ? -18.516 6.93 2.844 1 96.69 101 ALA A O 1
ATOM 798 N N . GLU A 1 102 ? -20.562 7.754 2.953 1 97.81 102 GLU A N 1
ATOM 799 C CA . GLU A 1 102 ? -20.391 8.594 1.769 1 97.81 102 GLU A CA 1
ATOM 800 C C . GLU A 1 102 ? -19.375 9.695 2.014 1 97.81 102 GLU A C 1
ATOM 802 O O . GLU A 1 102 ? -18.594 10.039 1.118 1 97.81 102 GLU A O 1
ATOM 807 N N . GLN A 1 103 ? -19.375 10.234 3.188 1 98.5 103 GLN A N 1
ATOM 808 C CA . GLN A 1 103 ? -18.422 11.289 3.537 1 98.5 103 GLN A CA 1
ATOM 809 C C . GLN A 1 103 ? -17 10.75 3.562 1 98.5 103 GLN A C 1
ATOM 811 O O . GLN A 1 103 ? -16.047 11.461 3.199 1 98.5 103 GLN A O 1
ATOM 816 N N . VAL A 1 104 ? -16.828 9.531 4.004 1 98.25 104 VAL A N 1
ATOM 817 C CA . VAL A 1 104 ? -15.5 8.906 3.965 1 98.25 104 VAL A CA 1
ATOM 818 C C . VAL A 1 104 ? -15.039 8.758 2.516 1 98.25 104 VAL A C 1
ATOM 820 O O . VAL A 1 104 ? -13.875 9 2.199 1 98.25 104 VAL A O 1
ATOM 823 N N . LYS A 1 105 ? -15.961 8.359 1.627 1 98.38 105 LYS A N 1
ATOM 824 C CA . LYS A 1 105 ? -15.625 8.273 0.208 1 98.38 105 LYS A CA 1
ATOM 825 C C . LYS A 1 105 ? -15.195 9.633 -0.338 1 98.38 105 LYS A C 1
ATOM 827 O O . LYS A 1 105 ? -14.211 9.727 -1.076 1 98.38 105 LYS A O 1
ATOM 832 N N . GLU A 1 106 ? -15.906 10.656 0.047 1 98.44 106 GLU A N 1
ATOM 833 C CA . GLU A 1 106 ? -15.57 12.016 -0.37 1 98.44 106 GLU A CA 1
ATOM 834 C C . GLU A 1 106 ? -14.164 12.398 0.088 1 98.44 106 GLU A C 1
ATOM 836 O O . GLU A 1 106 ? -13.391 12.969 -0.681 1 98.44 106 GLU A O 1
ATOM 841 N N . MET A 1 107 ? -13.875 12.086 1.276 1 98.44 107 MET A N 1
ATOM 842 C CA . MET A 1 107 ? -12.555 12.375 1.827 1 98.44 107 MET A CA 1
ATOM 843 C C . MET A 1 107 ? -11.469 11.625 1.057 1 98.44 107 MET A C 1
ATOM 845 O O . MET A 1 107 ? -10.43 12.203 0.718 1 98.44 107 MET A O 1
ATOM 849 N N . CYS A 1 108 ? -11.688 10.336 0.78 1 98.62 108 CYS A N 1
ATOM 850 C CA . CYS A 1 108 ? -10.703 9.531 0.064 1 98.62 108 CYS A CA 1
ATOM 851 C C . CYS A 1 108 ? -10.508 10.047 -1.355 1 98.62 108 CYS A C 1
ATOM 853 O O . CYS A 1 108 ? -9.383 10.07 -1.859 1 98.62 108 CYS A O 1
ATOM 855 N N . ARG A 1 109 ? -11.57 10.477 -2 1 98.5 109 ARG A N 1
ATOM 856 C CA . ARG A 1 109 ? -11.469 11.086 -3.322 1 98.5 109 ARG A CA 1
ATOM 857 C C . ARG A 1 109 ? -10.648 12.367 -3.27 1 98.5 109 ARG A C 1
ATOM 859 O O . ARG A 1 109 ? -9.852 12.641 -4.172 1 98.5 109 ARG A O 1
ATOM 866 N N . SER A 1 110 ? -10.883 13.148 -2.246 1 98.62 110 SER A N 1
ATOM 867 C CA . SER A 1 110 ? -10.109 14.375 -2.051 1 98.62 110 SER A CA 1
ATOM 868 C C . SER A 1 110 ? -8.633 14.078 -1.854 1 98.62 110 SER A C 1
ATOM 870 O O . SER A 1 110 ? -7.773 14.734 -2.447 1 98.62 110 SER A O 1
ATOM 872 N N . LEU A 1 111 ? -8.336 13.094 -1.049 1 98.19 111 LEU A N 1
ATOM 873 C CA . LEU A 1 111 ? -6.957 12.664 -0.814 1 98.19 111 LEU A CA 1
ATOM 874 C C . LEU A 1 111 ? -6.305 12.203 -2.111 1 98.19 111 LEU A C 1
ATOM 876 O O . LEU A 1 111 ? -5.164 12.57 -2.402 1 98.19 111 LEU A O 1
ATOM 880 N N . ARG A 1 112 ? -7.016 11.43 -2.875 1 97.5 112 ARG A N 1
ATOM 881 C CA . ARG A 1 112 ? -6.516 10.969 -4.164 1 97.5 112 ARG A CA 1
ATOM 882 C C . ARG A 1 112 ? -6.215 12.148 -5.09 1 97.5 112 ARG A C 1
ATOM 884 O O . ARG A 1 112 ? -5.176 12.172 -5.75 1 97.5 112 ARG A O 1
ATOM 891 N N . ARG A 1 113 ? -7.109 13.102 -5.152 1 96.81 113 ARG A N 1
ATOM 892 C CA . ARG A 1 113 ? -6.914 14.289 -5.98 1 96.81 113 ARG A CA 1
ATOM 893 C C . ARG A 1 113 ? -5.637 15.023 -5.59 1 96.81 113 ARG A C 1
ATOM 895 O O . ARG A 1 113 ? -4.895 15.492 -6.457 1 96.81 113 ARG A O 1
ATOM 902 N N . MET A 1 114 ? -5.426 15.102 -4.336 1 97.5 114 MET A N 1
ATOM 903 C CA . MET A 1 114 ? -4.211 15.75 -3.848 1 97.5 114 MET A CA 1
ATOM 904 C C . MET A 1 114 ? -2.969 15.023 -4.355 1 97.5 114 MET A C 1
ATOM 906 O O . MET A 1 114 ? -2.051 15.648 -4.883 1 97.5 114 MET A O 1
ATOM 910 N N . PHE A 1 115 ? -2.916 13.711 -4.195 1 96.44 115 PHE A N 1
ATOM 911 C CA . PHE A 1 115 ? -1.769 12.922 -4.633 1 96.44 115 PHE A CA 1
ATOM 912 C C . PHE A 1 115 ? -1.543 13.086 -6.133 1 96.44 115 PHE A C 1
ATOM 914 O O . PHE A 1 115 ? -0.401 13.18 -6.586 1 96.44 115 PHE A O 1
ATOM 921 N N . LEU A 1 116 ? -2.615 13.141 -6.906 1 93.19 116 LEU A N 1
ATOM 922 C CA . LEU A 1 116 ? -2.506 13.195 -8.359 1 93.19 116 LEU A CA 1
ATOM 923 C C . LEU A 1 116 ? -2.125 14.594 -8.82 1 93.19 116 LEU A C 1
ATOM 925 O O . LEU A 1 116 ? -1.579 14.773 -9.914 1 93.19 116 LEU A O 1
ATOM 929 N N . ALA A 1 117 ? -2.4 15.586 -8.008 1 94.56 117 ALA A N 1
ATOM 930 C CA . ALA A 1 117 ? -2.109 16.984 -8.352 1 94.56 117 ALA A CA 1
ATOM 931 C C . ALA A 1 117 ? -0.626 17.281 -8.172 1 94.56 117 ALA A C 1
ATOM 933 O O . ALA A 1 117 ? -0.114 18.25 -8.75 1 94.56 117 ALA A O 1
ATOM 934 N N . HIS A 1 118 ? 0.041 16.5 -7.336 1 95.25 118 HIS A N 1
ATOM 935 C CA . HIS A 1 118 ? 1.446 16.766 -7.039 1 95.25 118 HIS A CA 1
ATOM 936 C C . HIS A 1 118 ? 2.316 15.562 -7.406 1 95.25 118 HIS A C 1
ATOM 938 O O . HIS A 1 118 ? 2.254 14.523 -6.746 1 95.25 118 HIS A O 1
ATOM 944 N N . ARG A 1 119 ? 3.174 15.852 -8.367 1 90.94 119 ARG A N 1
ATOM 945 C CA . ARG A 1 119 ? 4.051 14.805 -8.883 1 90.94 119 ARG A CA 1
ATOM 946 C C . ARG A 1 119 ? 4.879 14.18 -7.77 1 90.94 119 ARG A C 1
ATOM 948 O O . ARG A 1 119 ? 5.473 14.891 -6.953 1 90.94 119 ARG A O 1
ATOM 955 N N . ASP A 1 120 ? 4.871 12.875 -7.586 1 91.44 120 ASP A N 1
ATOM 956 C CA . ASP A 1 120 ? 5.738 12.055 -6.746 1 91.44 120 ASP A CA 1
ATOM 957 C C . ASP A 1 120 ? 5.375 12.211 -5.27 1 91.44 120 ASP A C 1
ATOM 959 O O . ASP A 1 120 ? 6.09 11.719 -4.395 1 91.44 120 ASP A O 1
ATOM 963 N N . LEU A 1 121 ? 4.266 12.82 -4.988 1 95.19 121 LEU A N 1
ATOM 964 C CA . LEU A 1 121 ? 3.9 13.031 -3.592 1 95.19 121 LEU A CA 1
ATOM 965 C C . LEU A 1 121 ? 3.611 11.711 -2.896 1 95.19 121 LEU A C 1
ATOM 967 O O . LEU A 1 121 ? 3.926 11.539 -1.717 1 95.19 121 LEU A O 1
ATOM 971 N N . ALA A 1 122 ? 3.006 10.781 -3.6 1 94.12 122 ALA A N 1
ATOM 972 C CA . ALA A 1 122 ? 2.705 9.469 -3.023 1 94.12 122 ALA A CA 1
ATOM 973 C C . ALA A 1 122 ? 3.984 8.727 -2.646 1 94.12 122 ALA A C 1
ATOM 975 O O . ALA A 1 122 ? 4.008 7.98 -1.669 1 94.12 122 ALA A O 1
ATOM 976 N N . ARG A 1 123 ? 5.047 8.961 -3.342 1 92.06 123 ARG A N 1
ATOM 977 C CA . ARG A 1 123 ? 6.344 8.375 -3.029 1 92.06 123 ARG A CA 1
ATOM 978 C C . ARG A 1 123 ? 6.887 8.914 -1.71 1 92.06 123 ARG A C 1
ATOM 980 O O . ARG A 1 123 ? 7.555 8.195 -0.964 1 92.06 123 ARG A O 1
ATOM 987 N N . ILE A 1 124 ? 6.609 10.125 -1.48 1 93.25 124 ILE A N 1
ATOM 988 C CA . ILE A 1 124 ? 7.008 10.742 -0.219 1 93.25 124 ILE A CA 1
ATOM 989 C C . ILE A 1 124 ? 6.145 10.195 0.916 1 93.25 124 ILE A C 1
ATOM 991 O O . ILE A 1 124 ? 6.656 9.836 1.978 1 93.25 124 ILE A O 1
ATOM 995 N N . ALA A 1 125 ? 4.902 10.008 0.664 1 93.88 125 ALA A N 1
ATOM 996 C CA . ALA A 1 125 ? 3.891 9.734 1.682 1 93.88 125 ALA A CA 1
ATOM 997 C C . ALA A 1 125 ? 3.973 8.289 2.164 1 93.88 125 ALA A C 1
ATOM 999 O O . ALA A 1 125 ? 3.66 7.996 3.32 1 93.88 125 ALA A O 1
ATOM 1000 N N . ILE A 1 126 ? 4.387 7.371 1.362 1 87 126 ILE A N 1
ATOM 1001 C CA . ILE A 1 126 ? 4.23 5.938 1.576 1 87 126 ILE A CA 1
ATOM 1002 C C . ILE A 1 126 ? 5.02 5.512 2.811 1 87 126 ILE A C 1
ATOM 1004 O O . ILE A 1 126 ? 4.641 4.559 3.5 1 87 126 ILE A O 1
ATOM 1008 N N . ASP A 1 127 ? 6.023 6.18 3.191 1 80.69 127 ASP A N 1
ATOM 1009 C CA . ASP A 1 127 ? 6.84 5.77 4.328 1 80.69 127 ASP A CA 1
ATOM 1010 C C . ASP A 1 127 ? 6.793 6.812 5.445 1 80.69 127 ASP A C 1
ATOM 1012 O O . ASP A 1 127 ? 7.691 6.875 6.281 1 80.69 127 ASP A O 1
ATOM 1016 N N . ARG A 1 128 ? 5.742 7.641 5.422 1 87.88 128 ARG A N 1
ATOM 1017 C CA . ARG A 1 128 ? 5.707 8.727 6.398 1 87.88 128 ARG A CA 1
ATOM 1018 C C . ARG A 1 128 ? 4.406 8.703 7.195 1 87.88 128 ARG A C 1
ATOM 1020 O O . ARG A 1 128 ? 3.338 8.43 6.645 1 87.88 128 ARG A O 1
ATOM 1027 N N . VAL A 1 129 ? 4.574 8.938 8.43 1 86.69 129 VAL A N 1
ATOM 1028 C CA . VAL A 1 129 ? 3.447 9.281 9.289 1 86.69 129 VAL A CA 1
ATOM 1029 C C . VAL A 1 129 ? 3.285 10.797 9.359 1 86.69 129 VAL A C 1
ATOM 1031 O O . VAL A 1 129 ? 4.234 11.508 9.688 1 86.69 129 VAL A O 1
ATOM 1034 N N . PRO A 1 130 ? 2.188 11.289 8.992 1 92.56 130 PRO A N 1
ATOM 1035 C CA . PRO A 1 130 ? 2.004 12.742 8.969 1 92.56 130 PRO A CA 1
ATOM 1036 C C . PRO A 1 130 ? 1.833 13.336 10.359 1 92.56 130 PRO A C 1
ATOM 1038 O O . PRO A 1 130 ? 0.709 13.625 10.781 1 92.56 130 PRO A O 1
ATOM 1041 N N . LEU A 1 131 ? 2.912 13.75 10.984 1 93.25 131 LEU A N 1
ATOM 1042 C CA . LEU A 1 131 ? 2.887 14.195 12.375 1 93.25 131 LEU A CA 1
ATOM 1043 C C . LEU A 1 131 ? 3.008 15.711 12.469 1 93.25 131 LEU A C 1
ATOM 1045 O O . LEU A 1 131 ? 3.137 16.266 13.562 1 93.25 131 LEU A O 1
ATOM 1049 N N . GLY A 1 132 ? 2.984 16.391 11.375 1 95.31 132 GLY A N 1
ATOM 1050 C CA . GLY A 1 132 ? 2.916 17.844 11.391 1 95.31 132 GLY A CA 1
ATOM 1051 C C . GLY A 1 132 ? 1.547 18.375 11.773 1 95.31 132 GLY A C 1
ATOM 1052 O O . GLY A 1 132 ? 0.593 17.594 11.906 1 95.31 132 GLY A O 1
ATOM 1053 N N . PRO A 1 133 ? 1.449 19.703 11.953 1 96.06 133 PRO A N 1
ATOM 1054 C CA . PRO A 1 133 ? 0.196 20.297 12.414 1 96.06 133 PRO A CA 1
ATOM 1055 C C . PRO A 1 133 ? -0.98 20 11.492 1 96.06 133 PRO A C 1
ATOM 1057 O O . PRO A 1 133 ? -2.078 19.688 11.961 1 96.06 133 PRO A O 1
ATOM 1060 N N . ASN A 1 134 ? -0.79 20.047 10.211 1 97.06 134 ASN A N 1
ATOM 1061 C CA . ASN A 1 134 ? -1.881 19.781 9.281 1 97.06 134 ASN A CA 1
ATOM 1062 C C . ASN A 1 134 ? -2.227 18.297 9.234 1 97.06 134 ASN A C 1
ATOM 1064 O O . ASN A 1 134 ? -3.398 17.922 9.125 1 97.06 134 ASN A O 1
ATOM 1068 N N . GLY A 1 135 ? -1.16 17.453 9.297 1 97.31 135 GLY A N 1
ATOM 1069 C CA . GLY A 1 135 ? -1.381 16.016 9.359 1 97.31 135 GLY A CA 1
ATOM 1070 C C . GLY A 1 135 ? -2.197 15.602 10.57 1 97.31 135 GLY A C 1
ATOM 1071 O O . GLY A 1 135 ? -3.125 14.797 10.445 1 97.31 135 GLY A O 1
ATOM 1072 N N . MET A 1 136 ? -1.913 16.219 11.68 1 96.81 136 MET A N 1
ATOM 1073 C CA . MET A 1 136 ? -2.604 15.891 12.922 1 96.81 136 MET A CA 1
ATOM 1074 C C . MET A 1 136 ? -4.07 16.297 12.859 1 96.81 136 MET A C 1
ATOM 1076 O O . MET A 1 136 ? -4.953 15.547 13.266 1 96.81 136 MET A O 1
ATOM 1080 N N . VAL A 1 137 ? -4.289 17.484 12.359 1 97.31 137 VAL A N 1
ATOM 1081 C CA . VAL A 1 137 ? -5.656 17.969 12.219 1 97.31 137 VAL A CA 1
ATOM 1082 C C . VAL A 1 137 ? -6.43 17.047 11.266 1 97.31 137 VAL A C 1
ATOM 1084 O O . VAL A 1 137 ? -7.578 16.688 11.539 1 97.31 137 VAL A O 1
ATOM 1087 N N . GLY A 1 138 ? -5.828 16.672 10.156 1 97.56 138 GLY A N 1
ATOM 1088 C CA . GLY A 1 138 ? -6.453 15.758 9.219 1 97.56 138 GLY A CA 1
ATOM 1089 C C . GLY A 1 138 ? -6.785 14.406 9.82 1 97.56 138 GLY A C 1
ATOM 1090 O O . GLY A 1 138 ? -7.871 13.875 9.602 1 97.56 138 GLY A O 1
ATOM 1091 N N . MET A 1 139 ? -5.844 13.852 10.562 1 97.38 139 MET A N 1
ATOM 1092 C CA . MET A 1 139 ? -6.066 12.57 11.219 1 97.38 139 MET A CA 1
ATOM 1093 C C . MET A 1 139 ? -7.219 12.664 12.219 1 97.38 139 MET A C 1
ATOM 1095 O O . MET A 1 139 ? -8.062 11.766 12.281 1 97.38 139 MET A O 1
ATOM 1099 N N . GLU A 1 140 ? -7.227 13.75 13.031 1 98.25 140 GLU A N 1
ATOM 1100 C CA . GLU A 1 140 ? -8.305 13.969 13.992 1 98.25 140 GLU A CA 1
ATOM 1101 C C . GLU A 1 140 ? -9.664 13.992 13.297 1 98.25 140 GLU A C 1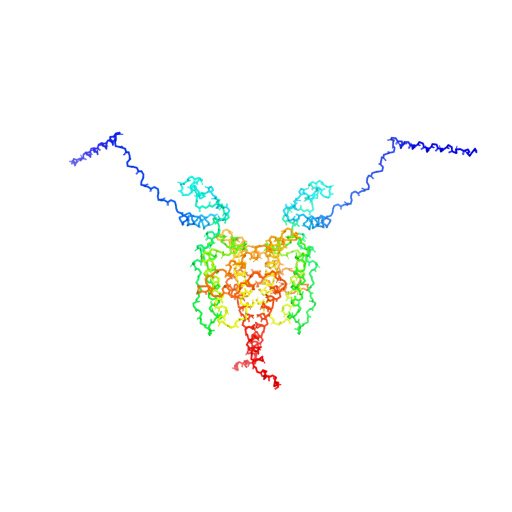
ATOM 1103 O O . GLU A 1 140 ? -10.602 13.328 13.742 1 98.25 140 GLU A O 1
ATOM 1108 N N . ARG A 1 141 ? -9.758 14.742 12.25 1 98.06 141 ARG A N 1
ATOM 1109 C CA . ARG A 1 141 ? -11.016 14.867 11.523 1 98.06 141 ARG A CA 1
ATOM 1110 C C . ARG A 1 141 ? -11.43 13.531 10.906 1 98.06 141 ARG A C 1
ATOM 1112 O O . ARG A 1 141 ? -12.617 13.195 10.875 1 98.06 141 ARG A O 1
ATOM 1119 N N . THR A 1 142 ? -10.477 12.805 10.383 1 98.12 142 THR A N 1
ATOM 1120 C CA . THR A 1 142 ? -10.742 11.492 9.797 1 98.12 142 THR A CA 1
ATOM 1121 C C . THR A 1 142 ? -11.281 10.531 10.859 1 98.12 142 THR A C 1
ATOM 1123 O O . THR A 1 142 ? -12.281 9.844 10.625 1 98.12 142 THR A O 1
ATOM 1126 N N . MET A 1 143 ? -10.602 10.508 12.008 1 98 143 MET A N 1
ATOM 1127 C CA . MET A 1 143 ? -11.062 9.633 13.086 1 98 143 MET A CA 1
ATOM 1128 C C . MET A 1 143 ? -12.461 10.039 13.555 1 98 143 MET A C 1
ATOM 1130 O O . MET A 1 143 ? -13.297 9.18 13.836 1 98 143 MET A O 1
ATOM 1134 N N . ASN A 1 144 ? -12.648 11.352 13.648 1 98 144 ASN A N 1
ATOM 1135 C CA . ASN A 1 144 ? -13.961 11.844 14.031 1 98 144 ASN A CA 1
ATOM 1136 C C . ASN A 1 144 ? -15.047 11.367 13.062 1 98 144 ASN A C 1
ATOM 1138 O O . ASN A 1 144 ? -16.125 10.938 13.492 1 98 144 ASN A O 1
ATOM 1142 N N . LEU A 1 145 ? -14.773 11.422 11.836 1 97.69 145 LEU A N 1
ATOM 1143 C CA . LEU A 1 145 ? -15.695 10.984 10.797 1 97.69 145 LEU A CA 1
ATOM 1144 C C . LEU A 1 145 ? -15.984 9.492 10.922 1 97.69 145 LEU A C 1
ATOM 1146 O O . LEU A 1 145 ? -17.141 9.078 10.922 1 97.69 145 LEU A O 1
ATOM 1150 N N . LEU A 1 146 ? -14.992 8.664 11.062 1 97.5 146 LEU A N 1
ATOM 1151 C CA . LEU A 1 146 ? -15.141 7.215 11.164 1 97.5 146 LEU A CA 1
ATOM 1152 C C . LEU A 1 146 ? -15.906 6.836 12.43 1 97.5 146 LEU A C 1
ATOM 1154 O O . LEU A 1 146 ? -16.781 5.977 12.391 1 97.5 146 LEU A O 1
ATOM 1158 N N . ARG A 1 147 ? -15.594 7.473 13.5 1 96.62 147 ARG A N 1
ATOM 1159 C CA . ARG A 1 147 ? -16.266 7.18 14.766 1 96.62 147 ARG A CA 1
ATOM 1160 C C . ARG A 1 147 ? -17.719 7.617 14.727 1 96.62 147 ARG A C 1
ATOM 1162 O O . ARG A 1 147 ? -18.578 7 15.367 1 96.62 147 ARG A O 1
ATOM 1169 N N . SER A 1 148 ? -18 8.648 14.055 1 95.69 148 SER A N 1
ATOM 1170 C CA . SER A 1 148 ? -19.375 9.125 13.93 1 95.69 148 SER A CA 1
ATOM 1171 C C . SER A 1 148 ? -20.266 8.07 13.281 1 95.69 148 SER A C 1
ATOM 1173 O O . SER A 1 148 ? -21.5 8.102 13.43 1 95.69 148 SER A O 1
ATOM 1175 N N . GLY A 1 149 ? -19.703 7.18 12.555 1 94.75 149 GLY A N 1
ATOM 1176 C CA . GLY A 1 149 ? -20.422 6.098 11.914 1 94.75 149 GLY A CA 1
ATOM 1177 C C . GLY A 1 149 ? -20.703 4.93 12.844 1 94.75 149 GLY A C 1
ATOM 1178 O O . GLY A 1 149 ? -21.312 3.938 12.445 1 94.75 149 GLY A O 1
ATOM 1179 N N . GLY A 1 150 ? -20.219 5.023 14.039 1 94.12 150 GLY A N 1
ATOM 1180 C CA . GLY A 1 150 ? -20.484 3.988 15.031 1 94.12 150 GLY A CA 1
ATOM 1181 C C . GLY A 1 150 ? -19.438 2.891 15.031 1 94.12 150 GLY A C 1
ATOM 1182 O O . GLY A 1 150 ? -19.656 1.819 15.602 1 94.12 150 GLY A O 1
ATOM 1183 N N . LEU A 1 151 ? -18.375 3.078 14.398 1 95.12 151 LEU A N 1
ATOM 1184 C CA . LEU A 1 151 ? -17.297 2.096 14.406 1 95.12 151 LEU A CA 1
ATOM 1185 C C . LEU A 1 151 ? -16.641 2.016 15.781 1 95.12 151 LEU A C 1
ATOM 1187 O O . LEU A 1 151 ? -16.422 3.041 16.422 1 95.12 151 LEU A O 1
ATOM 1191 N N . HIS A 1 152 ? -16.391 0.781 16.234 1 94.56 152 HIS A N 1
ATOM 1192 C CA . HIS A 1 152 ? -15.641 0.668 17.469 1 94.56 152 HIS A CA 1
ATOM 1193 C C . HIS A 1 152 ? -14.195 1.104 17.281 1 94.56 152 HIS A C 1
ATOM 1195 O O . HIS A 1 152 ? -13.734 1.252 16.141 1 94.56 152 HIS A O 1
ATOM 1201 N N . ASP A 1 153 ? -13.398 1.261 18.297 1 95.56 153 ASP A N 1
ATOM 1202 C CA . ASP A 1 153 ? -12.125 1.968 18.328 1 95.56 153 ASP A CA 1
ATOM 1203 C C . ASP A 1 153 ? -11.117 1.328 17.375 1 95.56 153 ASP A C 1
ATOM 1205 O O . ASP A 1 153 ? -10.492 2.02 16.562 1 95.56 153 ASP A O 1
ATOM 1209 N N . GLU A 1 154 ? -10.938 0.069 17.406 1 94.88 154 GLU A N 1
ATOM 1210 C CA . GLU A 1 154 ? -9.961 -0.608 16.562 1 94.88 154 GLU A CA 1
ATOM 1211 C C . GLU A 1 154 ? -10.328 -0.494 15.086 1 94.88 154 GLU A C 1
ATOM 1213 O O . GLU A 1 154 ? -9.453 -0.284 14.242 1 94.88 154 GLU A O 1
ATOM 1218 N N . LEU A 1 155 ? -11.602 -0.65 14.852 1 94.81 155 LEU A N 1
ATOM 1219 C CA . LEU A 1 155 ? -12.055 -0.565 13.469 1 94.81 155 LEU A CA 1
ATOM 1220 C C . LEU A 1 155 ? -11.859 0.843 12.922 1 94.81 155 LEU A C 1
ATOM 1222 O O . LEU A 1 155 ? -11.5 1.014 11.75 1 94.81 155 LEU A O 1
ATOM 1226 N N . ALA A 1 156 ? -12.117 1.825 13.758 1 96.56 156 ALA A N 1
ATOM 1227 C CA . ALA A 1 156 ? -11.898 3.205 13.336 1 96.56 156 ALA A CA 1
ATOM 1228 C C . ALA A 1 156 ? -10.422 3.465 13.055 1 96.56 156 ALA A C 1
ATOM 1230 O O . ALA A 1 156 ? -10.062 3.992 12 1 96.56 156 ALA A O 1
ATOM 1231 N N . ALA A 1 157 ? -9.547 3.047 13.992 1 96.5 157 ALA A N 1
ATOM 1232 C CA . ALA A 1 157 ? -8.117 3.293 13.867 1 96.5 157 ALA A CA 1
ATOM 1233 C C . ALA A 1 157 ? -7.527 2.531 12.688 1 96.5 157 ALA A C 1
ATOM 1235 O O . ALA A 1 157 ? -6.879 3.121 11.82 1 96.5 157 ALA A O 1
ATOM 1236 N N . TYR A 1 158 ? -7.84 1.268 12.586 1 94.38 158 TYR A N 1
ATOM 1237 C CA . TYR A 1 158 ? -7.25 0.421 11.555 1 94.38 158 TYR A CA 1
ATOM 1238 C C . TYR A 1 158 ? -7.918 0.658 10.203 1 94.38 158 TYR A C 1
ATOM 1240 O O . TYR A 1 158 ? -7.27 0.572 9.164 1 94.38 158 TYR A O 1
ATOM 1248 N N . GLY A 1 159 ? -9.234 0.909 10.266 1 96.31 159 GLY A N 1
ATOM 1249 C CA . GLY A 1 159 ? -9.93 1.275 9.039 1 96.31 159 GLY A CA 1
ATOM 1250 C C . GLY A 1 159 ? -9.398 2.553 8.414 1 96.31 159 GLY A C 1
ATOM 1251 O O . GLY A 1 159 ? -9.25 2.637 7.195 1 96.31 159 GLY A O 1
ATOM 1252 N N . GLY A 1 160 ? -9.133 3.504 9.258 1 96.69 160 GLY A N 1
ATOM 1253 C CA . GLY A 1 160 ? -8.531 4.73 8.773 1 96.69 160 GLY A CA 1
ATOM 1254 C C . GLY A 1 160 ? -7.168 4.516 8.141 1 96.69 160 GLY A C 1
ATOM 1255 O O . GLY A 1 160 ? -6.871 5.074 7.082 1 96.69 160 GLY A O 1
ATOM 1256 N N . ASP A 1 161 ? -6.375 3.742 8.781 1 94.5 161 ASP A N 1
ATOM 1257 C CA . ASP A 1 161 ? -5.055 3.398 8.258 1 94.5 161 ASP A CA 1
ATOM 1258 C C . ASP A 1 161 ? -5.172 2.66 6.926 1 94.5 161 ASP A C 1
ATOM 1260 O O . ASP A 1 161 ? -4.441 2.963 5.977 1 94.5 161 ASP A O 1
ATOM 1264 N N . LEU A 1 162 ? -6.051 1.709 6.84 1 96.06 162 LEU A N 1
ATOM 1265 C CA . LEU A 1 162 ? -6.289 0.935 5.625 1 96.06 162 LEU A CA 1
ATOM 1266 C C . LEU A 1 162 ? -6.699 1.845 4.473 1 96.06 162 LEU A C 1
ATOM 1268 O O . LEU A 1 162 ? -6.207 1.698 3.352 1 96.06 162 LEU A O 1
ATOM 1272 N N . LEU A 1 163 ? -7.594 2.775 4.723 1 97.56 163 LEU A N 1
ATOM 1273 C CA . LEU A 1 163 ? -8.055 3.717 3.707 1 97.56 163 LEU A CA 1
ATOM 1274 C C . LEU A 1 163 ? -6.895 4.57 3.199 1 97.56 163 LEU A C 1
ATOM 1276 O O . LEU A 1 163 ? -6.734 4.75 1.99 1 97.56 163 LEU A O 1
ATOM 1280 N N . SER A 1 164 ? -6.137 5.062 4.121 1 95.69 164 SER A N 1
ATOM 1281 C CA . SER A 1 164 ? -4.992 5.891 3.752 1 95.69 164 SER A CA 1
ATOM 1282 C C . SER A 1 164 ? -3.984 5.098 2.926 1 95.69 164 SER A C 1
ATOM 1284 O O . SER A 1 164 ? -3.492 5.582 1.906 1 95.69 164 SER A O 1
ATOM 1286 N N . THR A 1 165 ? -3.682 3.902 3.381 1 93.88 165 THR A N 1
ATOM 1287 C CA . THR A 1 165 ? -2.758 3.027 2.668 1 93.88 165 THR A CA 1
ATOM 1288 C C . THR A 1 165 ? -3.277 2.719 1.267 1 93.88 165 THR A C 1
ATOM 1290 O O . THR A 1 165 ? -2.523 2.771 0.294 1 93.88 165 THR A O 1
ATOM 1293 N N . PHE A 1 166 ? -4.516 2.422 1.181 1 96.12 166 PHE A N 1
ATOM 1294 C CA . PHE A 1 166 ? -5.145 2.107 -0.097 1 96.12 166 PHE A CA 1
ATOM 1295 C C . PHE A 1 166 ? -5.008 3.27 -1.071 1 96.12 166 PHE A C 1
ATOM 1297 O O . PHE A 1 166 ? -4.551 3.088 -2.201 1 96.12 166 PHE A O 1
ATOM 1304 N N . VAL A 1 167 ? -5.352 4.48 -0.644 1 97.38 167 VAL A N 1
ATOM 1305 C CA . VAL A 1 167 ? -5.316 5.641 -1.528 1 97.38 167 VAL A CA 1
ATOM 1306 C C . VAL A 1 167 ? -3.875 5.93 -1.947 1 97.38 167 VAL A C 1
ATOM 1308 O O . VAL A 1 167 ? -3.607 6.207 -3.119 1 97.38 167 VAL A O 1
ATOM 1311 N N . THR A 1 168 ? -2.977 5.793 -1.014 1 94.75 168 THR A N 1
ATOM 1312 C CA . THR A 1 168 ? -1.568 6.039 -1.307 1 94.75 168 THR A CA 1
ATOM 1313 C C . THR A 1 168 ? -1.038 5.016 -2.307 1 94.75 168 THR A C 1
ATOM 1315 O O . THR A 1 168 ? -0.382 5.379 -3.285 1 94.75 168 THR A O 1
ATOM 1318 N N . ALA A 1 169 ? -1.345 3.752 -2.062 1 91.56 169 ALA A N 1
ATOM 1319 C CA . ALA A 1 169 ? -0.89 2.682 -2.947 1 91.56 169 ALA A CA 1
ATOM 1320 C C . ALA A 1 169 ? -1.452 2.859 -4.355 1 91.56 169 ALA A C 1
ATOM 1322 O O . ALA A 1 169 ? -0.74 2.668 -5.344 1 91.56 169 ALA A O 1
ATOM 1323 N N . GLU A 1 170 ? -2.703 3.162 -4.434 1 92.06 170 GLU A N 1
ATOM 1324 C CA . GLU A 1 170 ? -3.344 3.387 -5.723 1 92.06 170 GLU A CA 1
ATOM 1325 C C . GLU A 1 170 ? -2.713 4.566 -6.457 1 92.06 170 GLU A C 1
ATOM 1327 O O . GLU A 1 170 ? -2.486 4.504 -7.668 1 92.06 170 GLU A O 1
ATOM 1332 N N . ALA A 1 171 ? -2.426 5.629 -5.754 1 92.12 171 ALA A N 1
ATOM 1333 C CA . ALA A 1 171 ? -1.786 6.801 -6.348 1 92.12 171 ALA A CA 1
ATOM 1334 C C . ALA A 1 171 ? -0.381 6.465 -6.844 1 92.12 171 ALA A C 1
ATOM 1336 O O . ALA A 1 171 ? 0.044 6.945 -7.895 1 92.12 171 ALA A O 1
ATOM 1337 N N . LEU A 1 172 ? 0.293 5.652 -6.105 1 88.75 172 LEU A N 1
ATOM 1338 C CA . LEU A 1 172 ? 1.628 5.219 -6.508 1 88.75 172 LEU A CA 1
ATOM 1339 C C . LEU A 1 172 ? 1.572 4.402 -7.793 1 88.75 172 LEU A C 1
ATOM 1341 O O . LEU A 1 172 ? 2.385 4.609 -8.703 1 88.75 172 LEU A O 1
ATOM 1345 N N . GLU A 1 173 ? 0.69 3.498 -7.836 1 84.19 173 GLU A N 1
ATOM 1346 C CA . GLU A 1 173 ? 0.515 2.684 -9.031 1 84.19 173 GLU A CA 1
ATOM 1347 C C . GLU A 1 173 ? 0.176 3.549 -10.242 1 84.19 173 GLU A C 1
ATOM 1349 O O . GLU A 1 173 ? 0.652 3.291 -11.352 1 84.19 173 GLU A O 1
ATOM 1354 N N . GLN A 1 174 ? -0.648 4.523 -9.984 1 80.19 174 GLN A N 1
ATOM 1355 C CA . GLN A 1 174 ? -1.041 5.418 -11.07 1 80.19 174 GLN A CA 1
ATOM 1356 C C . GLN A 1 174 ? 0.15 6.227 -11.578 1 80.19 174 GLN A C 1
ATOM 1358 O O . GLN A 1 174 ? 0.266 6.484 -12.773 1 80.19 174 GLN A O 1
ATOM 1363 N N . SER A 1 175 ? 0.979 6.609 -10.695 1 75.94 175 SER A N 1
ATOM 1364 C CA . SER A 1 175 ? 2.166 7.363 -11.086 1 75.94 175 SER A CA 1
ATOM 1365 C C . SER A 1 175 ? 3.107 6.512 -11.938 1 75.94 175 SER A C 1
ATOM 1367 O O . SER A 1 175 ? 3.805 7.027 -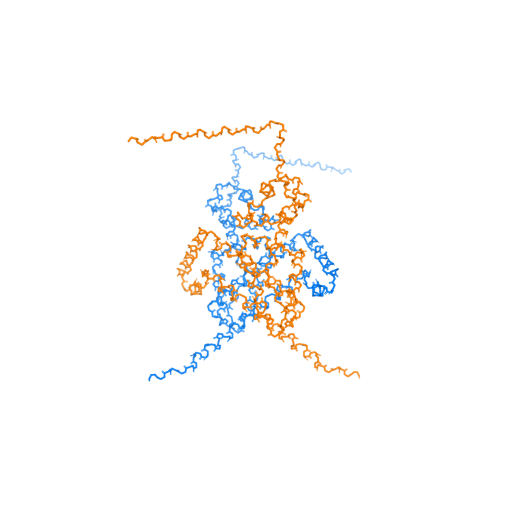12.805 1 75.94 175 SER A O 1
ATOM 1369 N N . SER A 1 176 ? 3.104 5.254 -11.633 1 67.38 176 SER A N 1
ATOM 1370 C CA . SER A 1 176 ? 3.934 4.324 -12.391 1 67.38 176 SER A CA 1
ATOM 1371 C C . SER A 1 176 ? 3.279 3.963 -13.719 1 67.38 176 SER A C 1
ATOM 1373 O O . SER A 1 176 ? 3.953 3.883 -14.75 1 67.38 176 SER A O 1
ATOM 1375 N N . ARG A 1 177 ? 1.974 3.73 -13.695 1 59.81 177 ARG A N 1
ATOM 1376 C CA . ARG A 1 177 ? 1.217 3.264 -14.852 1 59.81 177 ARG A CA 1
ATOM 1377 C C . ARG A 1 177 ? 0.883 4.418 -15.789 1 59.81 177 ARG A C 1
ATOM 1379 O O . ARG A 1 177 ? 0.666 4.211 -16.984 1 59.81 177 ARG A O 1
ATOM 1386 N N . ASN A 1 178 ? 0.647 5.504 -15.227 1 59.34 178 ASN A N 1
ATOM 1387 C CA . ASN A 1 178 ? 0.33 6.703 -15.992 1 59.34 178 ASN A CA 1
ATOM 1388 C C . ASN A 1 178 ? 1.213 7.879 -15.586 1 59.34 178 ASN A C 1
ATOM 1390 O O . ASN A 1 178 ? 0.734 8.844 -14.977 1 59.34 178 ASN A O 1
ATOM 1394 N N . PRO A 1 179 ? 2.449 7.633 -16.109 1 60.25 179 PRO A N 1
ATOM 1395 C CA . PRO A 1 179 ? 3.336 8.727 -15.711 1 60.25 179 PRO A CA 1
ATOM 1396 C C . PRO A 1 179 ? 2.877 10.086 -16.234 1 60.25 179 PRO A C 1
ATOM 1398 O O . PRO A 1 179 ? 2.178 10.148 -17.25 1 60.25 179 PRO A O 1
ATOM 1401 N N . GLY A 1 180 ? 2.824 11.047 -15.469 1 61.06 180 GLY A N 1
ATOM 1402 C CA . GLY A 1 180 ? 2.408 12.398 -15.797 1 61.06 180 GLY A CA 1
ATOM 1403 C C . GLY A 1 180 ? 2.967 12.898 -17.109 1 61.06 180 GLY A C 1
ATOM 1404 O O . GLY A 1 180 ? 2.502 13.906 -17.656 1 61.06 180 GLY A O 1
ATOM 1405 N N . THR A 1 181 ? 3.805 12.078 -17.594 1 67.44 181 THR A N 1
ATOM 1406 C CA . THR A 1 181 ? 4.348 12.484 -18.875 1 67.44 181 THR A CA 1
ATOM 1407 C C . THR A 1 181 ? 3.666 11.734 -20.016 1 67.44 181 THR A C 1
ATOM 1409 O O . THR A 1 181 ? 3.166 10.625 -19.812 1 67.44 181 THR A O 1
ATOM 1412 N N . GLU A 1 182 ? 3.521 12.375 -21.031 1 73.69 182 GLU A N 1
ATOM 1413 C CA . GLU A 1 182 ? 2.949 11.742 -22.219 1 73.69 182 GLU A CA 1
ATOM 1414 C C . GLU A 1 182 ? 3.693 10.461 -22.578 1 73.69 182 GLU A C 1
ATOM 1416 O O . GLU A 1 182 ? 3.072 9.453 -22.906 1 73.69 182 GLU A O 1
ATOM 1421 N N . GLN A 1 183 ? 4.945 10.539 -22.484 1 74.31 183 GLN A N 1
ATOM 1422 C CA . GLN A 1 183 ? 5.766 9.375 -22.797 1 74.31 183 GLN A CA 1
ATOM 1423 C C . GLN A 1 183 ? 5.492 8.234 -21.812 1 74.31 183 GLN A C 1
ATOM 1425 O O . GLN A 1 183 ? 5.418 7.074 -22.219 1 74.31 183 GLN A O 1
ATOM 1430 N N . GLY A 1 184 ? 5.332 8.633 -20.656 1 76.12 184 GLY A N 1
ATOM 1431 C CA . GLY A 1 184 ? 5.023 7.641 -19.641 1 76.12 184 GLY A CA 1
ATOM 1432 C C . GLY A 1 184 ? 3.68 6.965 -19.859 1 76.12 184 GLY A C 1
ATOM 1433 O O . GLY A 1 184 ? 3.559 5.75 -19.703 1 76.12 184 GLY A O 1
ATOM 1434 N N . ARG A 1 185 ? 2.773 7.707 -20.281 1 76.69 185 ARG A N 1
ATOM 1435 C CA . ARG A 1 185 ? 1.436 7.184 -20.547 1 76.69 185 ARG A CA 1
ATOM 1436 C C . ARG A 1 185 ? 1.441 6.234 -21.734 1 76.69 185 ARG A C 1
ATOM 1438 O O . ARG A 1 185 ? 0.768 5.203 -21.719 1 76.69 185 ARG A O 1
ATOM 1445 N N . GLU A 1 186 ? 2.104 6.637 -22.672 1 81.62 186 GLU A N 1
ATOM 1446 C CA . GLU A 1 186 ? 2.225 5.789 -23.859 1 81.62 186 GLU A CA 1
ATOM 1447 C C . GLU A 1 186 ? 2.873 4.453 -23.516 1 81.62 186 GLU A C 1
ATOM 1449 O O . GLU A 1 186 ? 2.412 3.398 -23.953 1 81.62 186 GLU A O 1
ATOM 1454 N N . GLN A 1 187 ? 3.875 4.555 -22.688 1 83 187 GLN A N 1
ATOM 1455 C CA . GLN A 1 187 ? 4.574 3.336 -22.297 1 83 187 GLN A CA 1
ATOM 1456 C C . GLN A 1 187 ? 3.672 2.43 -21.469 1 83 187 GLN A C 1
ATOM 1458 O O . GLN A 1 187 ? 3.684 1.209 -21.641 1 83 187 GLN A O 1
ATOM 1463 N N . ALA A 1 188 ? 2.959 3.047 -20.641 1 81.75 188 ALA A N 1
ATOM 1464 C CA . ALA A 1 188 ? 2.01 2.293 -19.828 1 81.75 188 ALA A CA 1
ATOM 1465 C C . ALA A 1 188 ? 0.957 1.615 -20.703 1 81.75 188 ALA A C 1
ATOM 1467 O O . ALA A 1 188 ? 0.563 0.476 -20.438 1 81.75 188 ALA A O 1
ATOM 1468 N N . GLY A 1 189 ? 0.484 2.312 -21.641 1 86.44 189 GLY A N 1
ATOM 1469 C CA . GLY A 1 189 ? -0.477 1.753 -22.578 1 86.44 189 GLY A CA 1
ATOM 1470 C C . GLY A 1 189 ? 0.069 0.572 -23.359 1 86.44 189 GLY A C 1
ATOM 1471 O O . GLY A 1 189 ? -0.608 -0.447 -23.516 1 86.44 189 GLY A O 1
ATOM 1472 N N . VAL A 1 190 ? 1.247 0.753 -23.812 1 89.19 190 VAL A N 1
ATOM 1473 C CA . VAL A 1 190 ? 1.899 -0.312 -24.562 1 89.19 190 VAL A CA 1
ATOM 1474 C C . VAL A 1 190 ? 2.061 -1.547 -23.672 1 89.19 190 VAL A C 1
ATOM 1476 O O . VAL A 1 190 ? 1.764 -2.666 -24.094 1 89.19 190 VAL A O 1
ATOM 1479 N N . PHE A 1 191 ? 2.467 -1.343 -22.5 1 87.75 191 PHE A N 1
ATOM 1480 C CA . PHE A 1 191 ? 2.639 -2.459 -21.578 1 87.75 191 PHE A CA 1
ATOM 1481 C C . PHE A 1 191 ? 1.306 -3.145 -21.297 1 87.75 191 PHE A C 1
ATOM 1483 O O . PHE A 1 191 ? 1.219 -4.375 -21.312 1 87.75 191 PHE A O 1
ATOM 1490 N N . ALA A 1 192 ? 0.303 -2.389 -21.047 1 90 192 ALA A N 1
ATOM 1491 C CA . ALA A 1 192 ? -1.023 -2.938 -20.781 1 90 192 ALA A CA 1
ATOM 1492 C C . ALA A 1 192 ? -1.51 -3.785 -21.953 1 90 192 ALA A C 1
ATOM 1494 O O . ALA A 1 192 ? -2.049 -4.879 -21.766 1 90 192 ALA A O 1
ATOM 1495 N N . ASP A 1 193 ? -1.303 -3.307 -23.109 1 93.12 193 ASP A N 1
ATOM 1496 C CA . ASP A 1 193 ? -1.708 -4.031 -24.312 1 93.12 193 ASP A CA 1
ATOM 1497 C C . ASP A 1 193 ? -0.921 -5.332 -24.453 1 93.12 193 ASP A C 1
ATOM 1499 O O . ASP A 1 193 ? -1.486 -6.371 -24.797 1 93.12 193 ASP A O 1
ATOM 1503 N N . GLN A 1 194 ? 0.316 -5.188 -24.172 1 93.12 194 GLN A N 1
ATOM 1504 C CA . GLN A 1 194 ? 1.174 -6.363 -24.266 1 93.12 194 GLN A CA 1
ATOM 1505 C C . GLN A 1 194 ? 0.774 -7.418 -23.25 1 93.12 194 GLN A C 1
ATOM 1507 O O . GLN A 1 194 ? 0.71 -8.609 -23.562 1 93.12 194 GLN A O 1
ATOM 1512 N N . LEU A 1 195 ? 0.568 -6.949 -22.094 1 93.62 195 LEU A N 1
ATOM 1513 C CA . LEU A 1 195 ? 0.149 -7.875 -21.047 1 93.62 195 LEU A CA 1
ATOM 1514 C C . LEU A 1 195 ? -1.208 -8.484 -21.375 1 93.62 195 LEU A C 1
ATOM 1516 O O . LEU A 1 195 ? -1.421 -9.688 -21.156 1 93.62 195 LEU A O 1
ATOM 1520 N N . HIS A 1 196 ? -2.094 -7.695 -21.844 1 95.62 196 HIS A N 1
ATOM 1521 C CA . HIS A 1 196 ? -3.398 -8.188 -22.281 1 95.62 196 HIS A CA 1
ATOM 1522 C C . HIS A 1 196 ? -3.254 -9.297 -23.312 1 95.62 196 HIS A C 1
ATOM 1524 O O . HIS A 1 196 ? -3.869 -10.352 -23.188 1 95.62 196 HIS A O 1
ATOM 1530 N N . GLY A 1 197 ? -2.5 -8.977 -24.359 1 96.25 197 GLY A N 1
ATOM 1531 C CA . GLY A 1 197 ? -2.248 -9.977 -25.375 1 96.25 197 GLY A CA 1
ATOM 1532 C C . GLY A 1 197 ? -1.61 -11.242 -24.844 1 96.25 197 GLY A C 1
ATOM 1533 O O . GLY A 1 197 ? -1.979 -12.344 -25.234 1 96.25 197 GLY A O 1
ATOM 1534 N N . TYR A 1 198 ? -0.73 -11.062 -23.953 1 96.25 198 TYR A N 1
ATOM 1535 C CA . TYR A 1 198 ? -0.064 -12.203 -23.328 1 96.25 198 TYR A CA 1
ATOM 1536 C C . TYR A 1 198 ? -1.062 -13.07 -22.562 1 96.25 198 TYR A C 1
ATOM 1538 O O . TYR A 1 198 ? -1.094 -14.289 -22.75 1 96.25 198 TYR A O 1
ATOM 1546 N N . LEU A 1 199 ? -1.854 -12.469 -21.75 1 96.94 199 LEU A N 1
ATOM 1547 C CA . LEU A 1 199 ? -2.84 -13.211 -20.969 1 96.94 199 LEU A CA 1
ATOM 1548 C C . LEU A 1 199 ? -3.816 -13.938 -21.891 1 96.94 199 LEU A C 1
ATOM 1550 O O . LEU A 1 199 ? -4.145 -15.109 -21.656 1 96.94 199 LEU A O 1
ATOM 1554 N N . LYS A 1 200 ? -4.203 -13.305 -22.984 1 97.38 200 LYS A N 1
ATOM 1555 C CA . LYS A 1 200 ? -5.141 -13.898 -23.938 1 97.38 200 LYS A CA 1
ATOM 1556 C C . LYS A 1 200 ? -4.504 -15.062 -24.688 1 97.38 200 LYS A C 1
ATOM 1558 O O . LYS A 1 200 ? -5.207 -15.93 -25.203 1 97.38 200 LYS A O 1
ATOM 1563 N N . SER A 1 201 ? -3.219 -15.078 -24.781 1 97.25 201 SER A N 1
ATOM 1564 C CA . SER A 1 201 ? -2.512 -16.109 -25.547 1 97.25 201 SER A CA 1
ATOM 1565 C C . SER A 1 201 ? -2.262 -17.344 -24.688 1 97.25 201 SER A C 1
ATOM 1567 O O . SER A 1 201 ? -1.829 -18.375 -25.203 1 97.25 201 SER A O 1
ATOM 1569 N N . LEU A 1 202 ? -2.496 -17.297 -23.391 1 96.94 202 LEU A N 1
ATOM 1570 C CA . LEU A 1 202 ? -2.297 -18.438 -22.5 1 96.94 202 LEU A CA 1
ATOM 1571 C C . LEU A 1 202 ? -3.238 -19.594 -22.875 1 96.94 202 LEU A C 1
ATOM 1573 O O . LEU A 1 202 ? -4.324 -19.359 -23.406 1 96.94 202 LEU A O 1
ATOM 1577 N N . PRO A 1 203 ? -2.807 -20.828 -22.656 1 97.38 203 PRO A N 1
ATOM 1578 C CA . PRO A 1 203 ? -3.744 -21.938 -22.875 1 97.38 203 PRO A CA 1
ATOM 1579 C C . PRO A 1 203 ? -4.973 -21.859 -21.969 1 97.38 203 PRO A C 1
ATOM 1581 O O . PRO A 1 203 ? -4.852 -21.953 -20.75 1 97.38 203 PRO A O 1
ATOM 1584 N N . ALA A 1 204 ? -6.098 -21.75 -22.531 1 96.56 204 ALA A N 1
ATOM 1585 C CA . ALA A 1 204 ? -7.348 -21.562 -21.812 1 96.56 204 ALA A CA 1
ATOM 1586 C C . ALA A 1 204 ? -7.66 -22.766 -20.922 1 96.56 204 ALA A C 1
ATOM 1588 O O . ALA A 1 204 ? -8.406 -22.656 -19.953 1 96.56 204 ALA A O 1
ATOM 1589 N N . THR A 1 205 ? -7.18 -23.906 -21.234 1 96.94 205 THR A N 1
ATOM 1590 C CA . THR A 1 205 ? -7.398 -25.109 -20.453 1 96.94 205 THR A CA 1
ATOM 1591 C C . THR A 1 205 ? -6.695 -25.016 -19.094 1 96.94 205 THR A C 1
ATOM 1593 O O . THR A 1 205 ? -7.242 -25.438 -1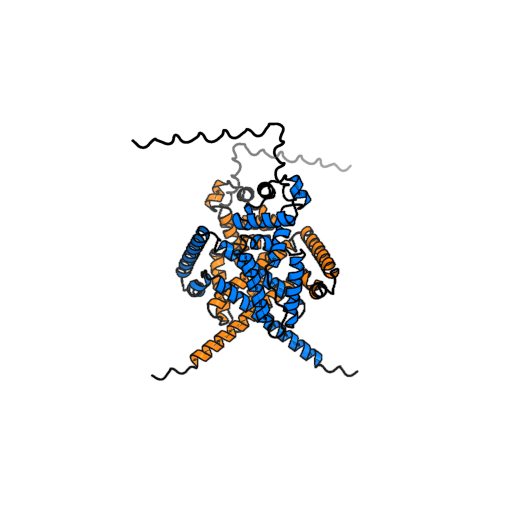8.078 1 96.94 205 THR A O 1
ATOM 1596 N N . SER A 1 206 ? -5.531 -24.391 -19.156 1 97.19 206 SER A N 1
ATOM 1597 C CA . SER A 1 206 ? -4.723 -24.297 -17.938 1 97.19 206 SER A CA 1
ATOM 1598 C C . SER A 1 206 ? -4.98 -22.984 -17.203 1 97.19 206 SER A C 1
ATOM 1600 O O . SER A 1 206 ? -4.871 -22.938 -15.977 1 97.19 206 SER A O 1
ATOM 1602 N N . PHE A 1 207 ? -5.348 -21.969 -17.938 1 98.25 207 PHE A N 1
ATOM 1603 C CA . PHE A 1 207 ? -5.508 -20.656 -17.344 1 98.25 207 PHE A CA 1
ATOM 1604 C C . PHE A 1 207 ? -6.832 -20.031 -17.766 1 98.25 207 PHE A C 1
ATOM 1606 O O . PHE A 1 207 ? -6.859 -18.906 -18.266 1 98.25 207 PHE A O 1
ATOM 1613 N N . PRO A 1 208 ? -7.934 -20.703 -17.516 1 98.25 208 PRO A N 1
ATOM 1614 C CA . PRO A 1 208 ? -9.227 -20.203 -17.984 1 98.25 208 PRO A CA 1
ATOM 1615 C C . PRO A 1 208 ? -9.594 -18.844 -17.359 1 98.25 208 PRO A C 1
ATOM 1617 O O . PRO A 1 208 ? -10.188 -18 -18.031 1 98.25 208 PRO A O 1
ATOM 1620 N N . ASN A 1 209 ? -9.266 -18.656 -16.141 1 98.31 209 ASN A N 1
ATOM 1621 C CA . ASN A 1 209 ? -9.664 -17.422 -15.477 1 98.31 209 ASN A CA 1
ATOM 1622 C C . ASN A 1 209 ? -8.828 -16.234 -15.953 1 98.31 209 ASN A C 1
ATOM 1624 O O . ASN A 1 209 ? -9.359 -15.141 -16.172 1 98.31 209 ASN A O 1
ATOM 1628 N N . LEU A 1 210 ? -7.496 -16.391 -16.078 1 97.94 210 LEU A N 1
ATOM 1629 C CA . LEU A 1 210 ? -6.645 -15.297 -16.531 1 97.94 210 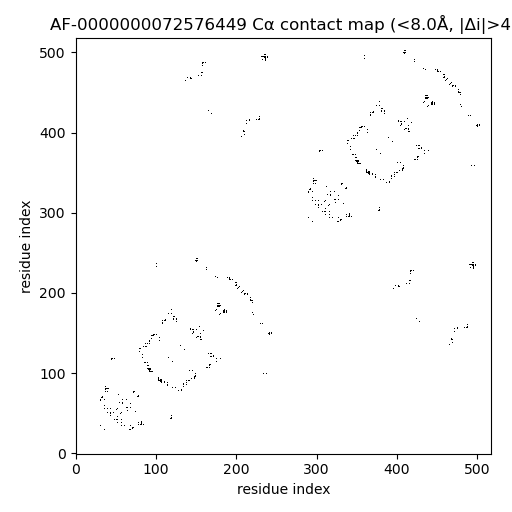LEU A CA 1
ATOM 1630 C C . LEU A 1 210 ? -7.012 -14.883 -17.953 1 97.94 210 LEU A C 1
ATOM 1632 O O . LEU A 1 210 ? -7.039 -13.688 -18.266 1 97.94 210 LEU A O 1
ATOM 1636 N N . VAL A 1 211 ? -7.285 -15.867 -18.781 1 98.19 211 VAL A N 1
ATOM 1637 C CA . VAL A 1 211 ? -7.711 -15.562 -20.156 1 98.19 211 VAL A CA 1
ATOM 1638 C C . VAL A 1 211 ? -9.016 -14.773 -20.125 1 98.19 211 VAL A C 1
ATOM 1640 O O . VAL A 1 211 ? -9.148 -13.75 -20.797 1 98.19 211 VAL A O 1
ATOM 1643 N N . HIS A 1 212 ? -9.953 -15.25 -19.328 1 98 212 HIS A N 1
ATOM 1644 C CA . HIS A 1 212 ? -11.281 -14.641 -19.234 1 98 212 HIS A CA 1
ATOM 1645 C C . HIS A 1 212 ? -11.195 -13.234 -18.656 1 98 212 HIS A C 1
ATOM 1647 O O . HIS A 1 212 ? -11.898 -12.32 -19.125 1 98 212 HIS A O 1
ATOM 1653 N N . LEU A 1 213 ? -10.328 -13.039 -17.688 1 97.81 213 LEU A N 1
ATOM 1654 C CA . LEU A 1 213 ? -10.273 -11.789 -16.938 1 97.81 213 LEU A CA 1
ATOM 1655 C C . LEU A 1 213 ? -9.18 -10.875 -17.469 1 97.81 213 LEU A C 1
ATOM 1657 O O . LEU A 1 213 ? -8.797 -9.906 -16.828 1 97.81 213 LEU A O 1
ATOM 1661 N N . ALA A 1 214 ? -8.633 -11.109 -18.625 1 97.38 214 ALA A N 1
ATOM 1662 C CA . ALA A 1 214 ? -7.547 -10.32 -19.188 1 97.38 214 ALA A CA 1
ATOM 1663 C C . ALA A 1 214 ? -7.938 -8.844 -19.281 1 97.38 214 ALA A C 1
ATOM 1665 O O . ALA A 1 214 ? -7.125 -7.965 -18.984 1 97.38 214 ALA A O 1
ATOM 1666 N N . GLY A 1 215 ? -9.141 -8.57 -19.641 1 95.75 215 GLY A N 1
ATOM 1667 C CA . GLY A 1 215 ? -9.633 -7.207 -19.781 1 95.75 215 GLY A CA 1
ATOM 1668 C C . GLY A 1 215 ? -9.562 -6.422 -18.484 1 95.75 215 GLY A C 1
ATOM 1669 O O . GLY A 1 215 ? -8.773 -5.484 -18.359 1 95.75 215 GLY A O 1
ATOM 1670 N N . PRO A 1 216 ? -10.281 -6.879 -17.484 1 95.44 216 PRO A N 1
ATOM 1671 C CA . PRO A 1 216 ? -10.258 -6.16 -16.203 1 95.44 216 PRO A CA 1
ATOM 1672 C C . PRO A 1 216 ? -8.867 -6.133 -15.57 1 95.44 216 PRO A C 1
ATOM 1674 O O . PRO A 1 216 ? -8.492 -5.141 -14.945 1 95.44 216 PRO A O 1
ATOM 1677 N N . ILE A 1 217 ? -8.086 -7.121 -15.75 1 94.19 217 ILE A N 1
ATOM 1678 C CA . ILE A 1 217 ? -6.762 -7.195 -15.141 1 94.19 217 ILE A CA 1
ATOM 1679 C C . ILE A 1 217 ? -5.848 -6.141 -15.758 1 94.19 217 ILE A C 1
ATOM 1681 O O . ILE A 1 217 ? -5.043 -5.523 -15.055 1 94.19 217 ILE A O 1
ATOM 1685 N N . THR A 1 218 ? -6.02 -5.855 -17.047 1 92.94 218 THR A N 1
ATOM 1686 C CA . THR A 1 218 ? -5.07 -4.984 -17.734 1 92.94 218 THR A CA 1
ATOM 1687 C C . THR A 1 218 ? -5.684 -3.609 -17.984 1 92.94 218 THR A C 1
ATOM 1689 O O . THR A 1 218 ? -5.094 -2.773 -18.672 1 92.94 218 THR A O 1
ATOM 1692 N N . SER A 1 219 ? -6.871 -3.406 -17.484 1 90.81 219 SER A N 1
ATOM 1693 C CA . SER A 1 219 ? -7.543 -2.131 -17.703 1 90.81 219 SER A CA 1
ATOM 1694 C C . SER A 1 219 ? -6.723 -0.969 -17.156 1 90.81 219 SER A C 1
ATOM 1696 O O . SER A 1 219 ? -6.141 -1.069 -16.078 1 90.81 219 SER A O 1
ATOM 1698 N N . LEU A 1 220 ? -6.73 0.133 -17.844 1 83.88 220 LEU A N 1
ATOM 1699 C CA . LEU A 1 220 ? -6.023 1.335 -17.422 1 83.88 220 LEU A CA 1
ATOM 1700 C C . LEU A 1 220 ? -6.984 2.35 -16.812 1 83.88 220 LEU A C 1
ATOM 1702 O O . LEU A 1 220 ? -6.609 3.5 -16.578 1 83.88 220 LEU A O 1
ATOM 1706 N N . ASP A 1 221 ? -8.219 1.883 -16.625 1 88.62 221 ASP A N 1
ATOM 1707 C CA . ASP A 1 221 ? -9.219 2.756 -16.016 1 88.62 221 ASP A CA 1
ATOM 1708 C C . ASP A 1 221 ? -8.984 2.896 -14.516 1 88.62 221 ASP A C 1
ATOM 1710 O O . ASP A 1 221 ? -9.664 2.25 -13.719 1 88.62 221 ASP A O 1
ATOM 1714 N N . SER A 1 222 ? -8.07 3.785 -14.203 1 88.69 222 SER A N 1
ATOM 1715 C CA . SER A 1 222 ? -7.66 3.982 -12.812 1 88.69 222 SER A CA 1
ATOM 1716 C C . SER A 1 222 ? -8.812 4.484 -11.961 1 88.69 222 SER A C 1
ATOM 1718 O O . SER A 1 222 ? -8.914 4.148 -10.773 1 88.69 222 SER A O 1
ATOM 1720 N N . ASP A 1 223 ? -9.695 5.289 -12.531 1 93 223 ASP A N 1
ATOM 1721 C CA . ASP A 1 223 ? -10.836 5.805 -11.781 1 93 223 ASP A CA 1
ATOM 1722 C C . ASP A 1 223 ? -11.766 4.676 -11.344 1 93 223 ASP A C 1
ATOM 1724 O O . ASP A 1 223 ? -12.188 4.621 -10.188 1 93 223 ASP A O 1
ATOM 1728 N N . ARG A 1 224 ? -12.016 3.838 -12.258 1 93.19 224 ARG A N 1
ATOM 1729 C CA . ARG A 1 224 ? -12.891 2.709 -11.953 1 93.19 224 ARG A CA 1
ATOM 1730 C C . ARG A 1 224 ? -12.266 1.794 -10.906 1 93.19 224 ARG A C 1
ATOM 1732 O O . ARG A 1 224 ? -12.945 1.338 -9.984 1 93.19 224 ARG A O 1
ATOM 1739 N N . ARG A 1 225 ? -11.062 1.5 -11.039 1 92.12 225 ARG A N 1
ATOM 1740 C CA . ARG A 1 225 ? -10.336 0.67 -10.086 1 92.12 225 ARG A CA 1
ATOM 1741 C C . ARG A 1 225 ? -10.367 1.284 -8.688 1 92.12 225 ARG A C 1
ATOM 1743 O O . ARG A 1 225 ? -10.609 0.586 -7.703 1 92.12 225 ARG A O 1
ATOM 1750 N N . PHE A 1 226 ? -10.125 2.586 -8.688 1 95.62 226 PHE A N 1
ATOM 1751 C CA . PHE A 1 226 ? -10.141 3.297 -7.414 1 95.62 226 PHE A CA 1
ATOM 1752 C C . PHE A 1 226 ? -11.516 3.215 -6.762 1 95.62 226 PHE A C 1
ATOM 1754 O O . PHE A 1 226 ? -11.625 2.871 -5.582 1 95.62 226 PHE A O 1
ATOM 1761 N N . GLU A 1 227 ? -12.5 3.504 -7.527 1 96.81 227 GLU A N 1
ATOM 1762 C CA . GLU A 1 227 ? -13.859 3.537 -6.996 1 96.81 227 GLU A CA 1
ATOM 1763 C C . GLU A 1 227 ? -14.289 2.162 -6.5 1 96.81 227 GLU A C 1
ATOM 1765 O O . GLU A 1 227 ? -14.93 2.047 -5.449 1 96.81 227 GLU A O 1
ATOM 1770 N N . LEU A 1 228 ? -13.945 1.165 -7.184 1 94.88 228 LEU A N 1
ATOM 1771 C CA . LEU A 1 228 ? -14.336 -0.181 -6.77 1 94.88 228 LEU A CA 1
ATOM 1772 C C . LEU A 1 228 ? -13.594 -0.593 -5.5 1 94.88 228 LEU A C 1
ATOM 1774 O O . LEU A 1 228 ? -14.188 -1.201 -4.605 1 94.88 228 LEU A O 1
ATOM 1778 N N . GLY A 1 229 ? -12.297 -0.335 -5.414 1 96.31 229 GLY A N 1
ATOM 1779 C CA . GLY A 1 229 ? -11.57 -0.583 -4.184 1 96.31 229 GLY A CA 1
ATOM 1780 C C . GLY A 1 229 ? -12.156 0.143 -2.986 1 96.31 229 GLY A C 1
ATOM 1781 O O . GLY A 1 229 ? -12.289 -0.437 -1.906 1 96.31 229 GLY A O 1
ATOM 1782 N N . LEU A 1 230 ? -12.453 1.381 -3.246 1 97 230 LEU A N 1
ATOM 1783 C CA . LEU A 1 230 ? -13.07 2.193 -2.203 1 97 230 LEU A CA 1
ATOM 1784 C C . LEU A 1 230 ? -14.398 1.597 -1.759 1 97 230 LEU A C 1
ATOM 1786 O O . LEU A 1 230 ? -14.68 1.51 -0.561 1 97 230 LEU A O 1
ATOM 1790 N N . GLU A 1 231 ? -15.188 1.145 -2.684 1 96.38 231 GLU A N 1
ATOM 1791 C CA . GLU A 1 231 ? -16.484 0.525 -2.389 1 96.38 231 GLU A CA 1
ATOM 1792 C C . GLU A 1 231 ? -16.312 -0.736 -1.548 1 96.38 231 GLU A C 1
ATOM 1794 O O . GLU A 1 231 ? -17.078 -0.974 -0.611 1 96.38 231 GLU A O 1
ATOM 1799 N N . ILE A 1 232 ? -15.375 -1.513 -1.841 1 96.75 232 ILE A N 1
ATOM 1800 C CA . ILE A 1 232 ? -15.109 -2.748 -1.111 1 96.75 232 ILE A CA 1
ATOM 1801 C C . ILE A 1 232 ? -14.773 -2.426 0.343 1 96.75 232 ILE A C 1
ATOM 1803 O O . ILE A 1 232 ? -15.375 -2.982 1.265 1 96.75 232 ILE A O 1
ATOM 1807 N N . ILE A 1 233 ? -13.867 -1.512 0.571 1 97.81 233 ILE A N 1
ATOM 1808 C CA . ILE A 1 233 ? -13.398 -1.196 1.917 1 97.81 233 ILE A CA 1
ATOM 1809 C C . ILE A 1 233 ? -14.539 -0.574 2.725 1 97.81 233 ILE A C 1
ATOM 1811 O O . ILE A 1 233 ? -14.766 -0.95 3.877 1 97.81 233 ILE A O 1
ATOM 1815 N N . ILE A 1 234 ? -15.297 0.331 2.086 1 97.5 234 ILE A N 1
ATOM 1816 C CA . ILE A 1 234 ? -16.391 1.014 2.779 1 97.5 234 ILE A CA 1
ATOM 1817 C C . ILE A 1 234 ? -17.469 0.008 3.148 1 97.5 234 ILE A C 1
ATOM 1819 O O . ILE A 1 234 ? -18.016 0.044 4.258 1 97.5 234 ILE A O 1
ATOM 1823 N N . ALA A 1 235 ? -17.812 -0.917 2.215 1 95.81 235 ALA A N 1
ATOM 1824 C CA . ALA A 1 235 ? -18.797 -1.956 2.51 1 95.81 235 ALA A CA 1
ATOM 1825 C C . ALA A 1 235 ? -18.344 -2.82 3.684 1 95.81 235 ALA A C 1
ATOM 1827 O O . ALA A 1 235 ? -19.172 -3.236 4.508 1 95.81 235 ALA A O 1
ATOM 1828 N N . GLY A 1 236 ? -17.094 -3.076 3.742 1 96.69 236 GLY A N 1
ATOM 1829 C CA . GLY A 1 236 ? -16.547 -3.824 4.863 1 96.69 236 GLY A CA 1
ATOM 1830 C C . GLY A 1 236 ? -16.656 -3.082 6.184 1 96.69 236 GLY A C 1
ATOM 1831 O O . GLY A 1 236 ? -16.984 -3.68 7.211 1 96.69 236 GLY A O 1
ATOM 1832 N N . LEU A 1 237 ? -16.359 -1.802 6.184 1 96.19 237 LEU A N 1
ATOM 1833 C CA . LEU A 1 237 ? -16.484 -0.98 7.383 1 96.19 237 LEU A CA 1
ATOM 1834 C C . LEU A 1 237 ? -17.938 -0.914 7.844 1 96.19 237 LEU A C 1
ATOM 1836 O O . LEU A 1 237 ? -18.219 -0.971 9.047 1 96.19 237 LEU A O 1
ATOM 1840 N N . LEU A 1 238 ? -18.828 -0.824 6.859 1 93.94 238 LEU A N 1
ATOM 1841 C CA . LEU A 1 238 ? -20.25 -0.801 7.168 1 93.94 238 LEU A CA 1
ATOM 1842 C C . LEU A 1 238 ? -20.688 -2.102 7.836 1 93.94 238 LEU A C 1
ATOM 1844 O O . LEU A 1 238 ? -21.453 -2.086 8.805 1 93.94 238 LEU A O 1
ATOM 1848 N N . ALA A 1 239 ? -20.203 -3.199 7.363 1 91.56 239 ALA A N 1
ATOM 1849 C CA . ALA A 1 239 ? -20.516 -4.504 7.945 1 91.56 239 ALA A CA 1
ATOM 1850 C C . ALA A 1 239 ? -20.016 -4.594 9.383 1 91.56 239 ALA A C 1
ATOM 1852 O O . ALA A 1 239 ? -20.688 -5.184 10.242 1 91.56 239 ALA A O 1
ATOM 1853 N N . GLY A 1 240 ? -18.906 -4.031 9.648 1 87.31 240 GLY A N 1
ATOM 1854 C CA . GLY A 1 240 ? -18.328 -4.039 10.992 1 87.31 240 GLY A CA 1
ATOM 1855 C C . GLY A 1 240 ? -19.094 -3.154 11.961 1 87.31 240 GLY A C 1
ATOM 1856 O O . GLY A 1 240 ? -19.141 -3.443 13.156 1 87.31 240 GLY A O 1
ATOM 1857 N N . ALA A 1 241 ? -19.562 -2.066 11.5 1 82.12 241 ALA A N 1
ATOM 1858 C CA . ALA A 1 241 ? -20.359 -1.156 12.328 1 82.12 241 ALA A CA 1
ATOM 1859 C C . ALA A 1 241 ? -21.656 -1.817 12.789 1 82.12 241 ALA A C 1
ATOM 1861 O O . ALA A 1 241 ? -22.094 -1.61 13.922 1 82.12 241 ALA A O 1
ATOM 1862 N N . GLY A 1 242 ? -22.219 -2.568 11.93 1 74.81 242 GLY A N 1
ATOM 1863 C CA . GLY A 1 242 ? -23.453 -3.275 12.273 1 74.81 242 GLY A CA 1
ATOM 1864 C C . GLY A 1 242 ? -23.25 -4.324 13.352 1 74.81 242 GLY A C 1
ATOM 1865 O O . GLY A 1 242 ? -24.078 -4.473 14.25 1 74.81 242 GLY A O 1
ATOM 1866 N N . GLU A 1 243 ? -22.203 -4.996 13.297 1 70.31 243 GLU A N 1
ATOM 1867 C CA . GLU A 1 243 ? -21.891 -6.031 14.281 1 70.31 243 GLU A CA 1
ATOM 1868 C C . GLU A 1 243 ? -21.672 -5.426 15.664 1 70.31 243 GLU A C 1
ATOM 1870 O O . GLU A 1 243 ? -22.094 -5.992 16.672 1 70.31 243 GLU A O 1
ATOM 1875 N N . ALA A 1 244 ? -21.141 -4.293 15.664 1 62.53 244 ALA A N 1
ATOM 1876 C CA . ALA A 1 244 ? -20.891 -3.6 16.922 1 62.53 244 ALA A CA 1
ATOM 1877 C C . ALA A 1 244 ? -22.188 -3.123 17.562 1 62.53 244 ALA A C 1
ATOM 1879 O O . ALA A 1 244 ? -22.344 -3.182 18.781 1 62.53 244 ALA A O 1
ATOM 1880 N N . ALA A 1 245 ? -23.031 -2.723 16.703 1 62.91 245 ALA A N 1
ATOM 1881 C CA . ALA A 1 245 ? -24.328 -2.273 17.203 1 62.91 245 ALA A CA 1
ATOM 1882 C C . ALA A 1 245 ? -25.125 -3.439 17.781 1 62.91 245 ALA A C 1
ATOM 1884 O O . ALA A 1 245 ? -25.766 -3.303 18.828 1 62.91 245 ALA A O 1
ATOM 1885 N N . ASP A 1 246 ? -24.969 -4.504 17.062 1 62.25 246 ASP A N 1
ATOM 1886 C CA . ASP A 1 246 ? -25.672 -5.695 17.531 1 62.25 246 ASP A CA 1
ATOM 1887 C C . ASP A 1 246 ? -25.109 -6.188 18.859 1 62.25 246 ASP A C 1
ATOM 1889 O O . ASP A 1 246 ? -25.859 -6.605 19.75 1 62.25 246 ASP A O 1
ATOM 1893 N N . ASP A 1 247 ? -23.844 -6.121 19 1 58.16 247 ASP A N 1
ATOM 1894 C CA . ASP A 1 247 ? -23.188 -6.555 20.219 1 58.16 247 ASP A CA 1
ATOM 1895 C C . ASP A 1 247 ? -23.562 -5.645 21.391 1 58.16 247 ASP A C 1
ATOM 1897 O O . ASP A 1 247 ? -23.75 -6.117 22.516 1 58.16 247 ASP A O 1
ATOM 1901 N N . GLN A 1 248 ? -23.703 -4.398 21.094 1 55.16 248 GLN A N 1
ATOM 1902 C CA . GLN A 1 248 ? -24.094 -3.439 22.125 1 55.16 248 GLN A CA 1
ATOM 1903 C C . GLN A 1 248 ? -25.547 -3.65 22.562 1 55.16 248 GLN A C 1
ATOM 1905 O O . GLN A 1 248 ? -25.859 -3.555 23.75 1 55.16 248 GLN A O 1
ATOM 1910 N N . VAL A 1 249 ? -26.328 -4 21.609 1 57.34 249 VAL A N 1
ATOM 1911 C CA . VAL A 1 249 ? -27.734 -4.277 21.891 1 57.34 249 VAL A CA 1
ATOM 1912 C C . VAL A 1 249 ? -27.859 -5.578 22.688 1 57.34 249 VAL A C 1
ATOM 1914 O O . VAL A 1 249 ? -28.609 -5.656 23.641 1 57.34 249 VAL A O 1
ATOM 1917 N N . ARG A 1 250 ? -27.062 -6.559 22.266 1 57 250 ARG A N 1
ATOM 1918 C CA . ARG A 1 250 ? -27.078 -7.844 22.969 1 57 250 ARG A CA 1
ATOM 1919 C C . ARG A 1 250 ? -26.547 -7.703 24.391 1 57 250 ARG A C 1
ATOM 1921 O O . ARG A 1 250 ? -27.062 -8.344 25.312 1 57 250 ARG A O 1
ATOM 1928 N N . THR A 1 251 ? -25.562 -6.969 24.562 1 55.03 251 THR A N 1
ATOM 1929 C CA . THR A 1 251 ? -24.984 -6.766 25.891 1 55.03 251 THR A CA 1
ATOM 1930 C C . THR A 1 251 ? -25.875 -5.863 26.734 1 55.03 251 THR A C 1
ATOM 1932 O O . THR A 1 251 ? -25.969 -6.031 27.953 1 55.03 251 THR A O 1
ATOM 1935 N N . ALA A 1 252 ? -26.531 -4.871 26.062 1 61.28 252 ALA A N 1
ATOM 1936 C CA . ALA A 1 252 ? -27.438 -3.996 26.797 1 61.28 252 ALA A CA 1
ATOM 1937 C C . ALA A 1 252 ? -28.703 -4.742 27.203 1 61.28 252 ALA A C 1
ATOM 1939 O O . ALA A 1 252 ? -29.359 -4.383 28.188 1 61.28 252 ALA A O 1
ATOM 1940 N N . GLY A 1 253 ? -29.125 -5.684 26.391 1 54.25 253 GLY A N 1
ATOM 1941 C CA . GLY A 1 253 ? -30.328 -6.453 26.672 1 54.25 253 GLY A CA 1
ATOM 1942 C C . GLY A 1 253 ? -30.109 -7.543 27.703 1 54.25 253 GLY A C 1
ATOM 1943 O O . GLY A 1 253 ? -31.047 -8.289 28.031 1 54.25 253 GLY A O 1
ATOM 1944 N N . SER A 1 254 ? -28.984 -7.914 27.938 1 55.81 254 SER A N 1
ATOM 1945 C CA . SER A 1 254 ? -28.828 -8.906 28.984 1 55.81 254 SER A CA 1
ATOM 1946 C C . SER A 1 254 ? -29.234 -8.344 30.344 1 55.81 254 SER A C 1
ATOM 1948 O O . SER A 1 254 ? -28.688 -7.34 30.797 1 55.81 254 SER A O 1
ATOM 1950 N N . PRO A 1 255 ? -30.406 -8.672 30.828 1 52.69 255 PRO A N 1
ATOM 1951 C CA . PRO A 1 255 ? -30.859 -8.227 32.156 1 52.69 255 PRO A CA 1
ATOM 1952 C C . PRO A 1 255 ? -29.797 -8.398 33.219 1 52.69 255 PRO A C 1
ATOM 1954 O O . PRO A 1 255 ? -28.953 -9.289 33.125 1 52.69 255 PRO A O 1
ATOM 1957 N N . PRO A 1 256 ? -29.531 -7.285 33.969 1 47.59 256 PRO A N 1
ATOM 1958 C CA . PRO A 1 256 ? -28.625 -7.492 35.094 1 47.59 256 PRO A CA 1
ATOM 1959 C C . PRO A 1 256 ? -28.922 -8.766 35.875 1 47.59 256 PRO A C 1
ATOM 1961 O O . PRO A 1 256 ? -30.094 -9.148 36 1 47.59 256 PRO A O 1
ATOM 1964 N N . ALA A 1 257 ? -28.047 -9.688 35.875 1 46.88 257 ALA A N 1
ATOM 1965 C CA . ALA A 1 257 ? -28.203 -10.852 36.75 1 46.88 257 ALA A CA 1
ATOM 1966 C C . ALA A 1 257 ? -28.703 -10.438 38.125 1 46.88 257 ALA A C 1
ATOM 1968 O O . ALA A 1 257 ? -28.141 -9.523 38.75 1 46.88 257 ALA A O 1
ATOM 1969 N N . GLU A 1 258 ? -29.938 -10.602 38.312 1 41.53 258 GLU A N 1
ATOM 1970 C CA . GLU A 1 258 ? -30.484 -10.438 39.656 1 41.53 258 GLU A CA 1
ATOM 1971 C C . GLU A 1 258 ? -29.531 -11 40.688 1 41.53 258 GLU A C 1
ATOM 1973 O O . GLU A 1 258 ? -29.109 -12.156 40.625 1 41.53 258 GLU A O 1
ATOM 1978 N N . SER A 1 259 ? -28.641 -10.133 41.344 1 34.81 259 SER A N 1
ATOM 1979 C CA . SER A 1 259 ? -28.219 -10.617 42.656 1 34.81 259 SER A CA 1
ATOM 1980 C C . SER A 1 259 ? -29.406 -10.883 43.594 1 34.81 259 SER A C 1
ATOM 1982 O O . SER A 1 259 ? -30.375 -10.125 43.562 1 34.81 259 SER A O 1
ATOM 1984 N N . MET B 1 1 ? 59.938 -49.531 38.844 1 32.06 1 MET B N 1
ATOM 1985 C CA . MET B 1 1 ? 60.781 -49.062 37.781 1 32.06 1 MET B CA 1
ATOM 1986 C C . MET B 1 1 ? 60.156 -49.281 36.406 1 32.06 1 MET B C 1
ATOM 1988 O O . MET B 1 1 ? 60.219 -50.406 35.875 1 32.06 1 MET B O 1
ATOM 1992 N N . SER B 1 2 ? 58.906 -48.781 36.188 1 36.59 2 SER B N 1
ATOM 1993 C CA . SER B 1 2 ? 58.031 -48.906 35.031 1 36.59 2 SER B CA 1
ATOM 1994 C C . SER B 1 2 ? 58.656 -48.312 33.781 1 36.59 2 SER B C 1
ATOM 1996 O O . SER B 1 2 ? 59.125 -47.188 33.781 1 36.59 2 SER B O 1
ATOM 1998 N N . ARG B 1 3 ? 59.156 -49.219 32.906 1 38.03 3 ARG B N 1
ATOM 1999 C CA . ARG B 1 3 ? 59.781 -48.938 31.609 1 38.03 3 ARG B CA 1
ATOM 2000 C C . ARG B 1 3 ? 58.906 -48.062 30.75 1 38.03 3 ARG B C 1
ATOM 2002 O O . ARG B 1 3 ? 57.75 -48.344 30.516 1 38.03 3 ARG B O 1
ATOM 2009 N N . SER B 1 4 ? 59.125 -46.75 30.688 1 38 4 SER B N 1
ATOM 2010 C CA . SER B 1 4 ? 58.562 -45.719 29.812 1 38 4 SER B CA 1
ATOM 2011 C C . SER B 1 4 ? 58.594 -46.156 28.344 1 38 4 SER B C 1
ATOM 2013 O O . SER B 1 4 ? 59.656 -46.406 27.797 1 38 4 SER B O 1
ATOM 2015 N N . GLU B 1 5 ? 57.594 -46.938 27.922 1 39.16 5 GLU B N 1
ATOM 2016 C CA . GLU B 1 5 ? 57.5 -47.281 26.5 1 39.16 5 GLU B CA 1
ATOM 2017 C C . GLU B 1 5 ? 57.688 -46.031 25.625 1 39.16 5 GLU B C 1
ATOM 2019 O O . GLU B 1 5 ? 56.969 -45.062 25.766 1 39.16 5 GLU B O 1
ATOM 2024 N N . GLU B 1 6 ? 58.906 -45.625 25.266 1 41.5 6 GLU B N 1
ATOM 2025 C CA . GLU B 1 6 ? 59.25 -44.594 24.281 1 41.5 6 GLU B CA 1
ATOM 2026 C C . GLU B 1 6 ? 58.406 -44.719 23.031 1 41.5 6 GLU B C 1
ATOM 2028 O O . GLU B 1 6 ? 58.281 -45.812 22.453 1 41.5 6 GLU B O 1
ATOM 2033 N N . GLY B 1 7 ? 57.344 -43.906 22.859 1 40.25 7 GLY B N 1
ATOM 2034 C CA . GLY B 1 7 ? 56.438 -43.719 21.75 1 40.25 7 GLY B CA 1
ATOM 2035 C C . GLY B 1 7 ? 57.125 -43.781 20.391 1 40.25 7 GLY B C 1
ATOM 2036 O O . GLY B 1 7 ? 58.188 -43.188 20.203 1 40.25 7 GLY B O 1
ATOM 2037 N N . ARG B 1 8 ? 57.031 -44.906 19.672 1 47.28 8 ARG B N 1
ATOM 2038 C CA . ARG B 1 8 ? 57.531 -45.062 18.297 1 47.28 8 ARG B CA 1
ATOM 2039 C C . ARG B 1 8 ? 57.219 -43.844 17.453 1 47.28 8 ARG B C 1
ATOM 2041 O O . ARG B 1 8 ? 56.094 -43.344 17.5 1 47.28 8 ARG B O 1
ATOM 2048 N N . PRO B 1 9 ? 58.219 -43.062 16.953 1 45.59 9 PRO B N 1
ATOM 2049 C CA . PRO B 1 9 ? 57.938 -41.906 16.094 1 45.59 9 PRO B CA 1
ATOM 2050 C C . PRO B 1 9 ? 57 -42.25 14.953 1 45.59 9 PRO B C 1
ATOM 2052 O O . PRO B 1 9 ? 56.938 -43.406 14.5 1 45.59 9 PRO B O 1
ATOM 2055 N N . MET B 1 10 ? 55.812 -41.625 14.906 1 45.78 10 MET B N 1
ATOM 2056 C CA . MET B 1 10 ? 54.844 -41.719 13.82 1 45.78 10 MET B CA 1
ATOM 2057 C C . MET B 1 10 ? 55.562 -41.719 12.469 1 45.78 10 MET B C 1
ATOM 2059 O O . MET B 1 10 ? 56.594 -41.062 12.297 1 45.78 10 MET B O 1
ATOM 2063 N N . PRO B 1 11 ? 55.406 -42.844 11.664 1 45.06 11 PRO B N 1
ATOM 2064 C CA . PRO B 1 11 ? 56.094 -42.875 10.359 1 45.06 11 PRO B CA 1
ATOM 2065 C C . PRO B 1 11 ? 55.969 -41.562 9.594 1 45.06 11 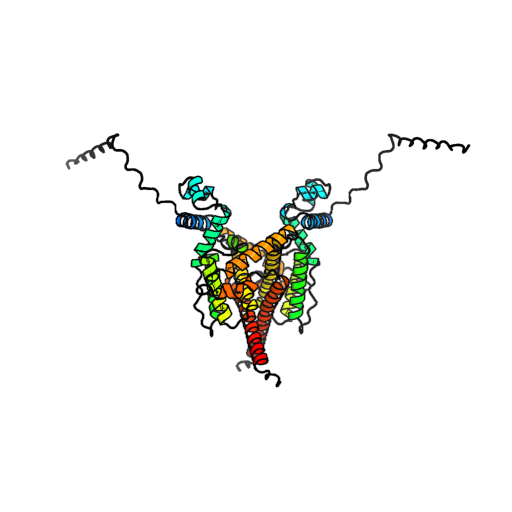PRO B C 1
ATOM 2067 O O . PRO B 1 11 ? 55 -40.812 9.797 1 45.06 11 PRO B O 1
ATOM 2070 N N . GLU B 1 12 ? 57.031 -40.906 9.195 1 47.69 12 GLU B N 1
ATOM 2071 C CA . GLU B 1 12 ? 57.125 -39.75 8.32 1 47.69 12 GLU B CA 1
ATOM 2072 C C . GLU B 1 12 ? 56.125 -39.844 7.156 1 47.69 12 GLU B C 1
ATOM 2074 O O . GLU B 1 12 ? 55.969 -40.938 6.586 1 47.69 12 GLU B O 1
ATOM 2079 N N . GLU B 1 13 ? 55.031 -39.062 7.137 1 51.78 13 GLU B N 1
ATOM 2080 C CA . GLU B 1 13 ? 54.062 -38.969 6.043 1 51.78 13 GLU B CA 1
ATOM 2081 C C . GLU B 1 13 ? 54.75 -39 4.688 1 51.78 13 GLU B C 1
ATOM 2083 O O . GLU B 1 13 ? 55.719 -38.281 4.457 1 51.78 13 GLU B O 1
ATOM 2088 N N . ILE B 1 14 ? 54.812 -40.125 3.984 1 56.38 14 ILE B N 1
ATOM 2089 C CA . ILE B 1 14 ? 55.375 -40.281 2.645 1 56.38 14 ILE B CA 1
ATOM 2090 C C . ILE B 1 14 ? 54.875 -39.125 1.756 1 56.38 14 ILE B C 1
ATOM 2092 O O . ILE B 1 14 ? 53.656 -38.875 1.65 1 56.38 14 ILE B O 1
ATOM 2096 N N . PRO B 1 15 ? 55.688 -38.125 1.42 1 58.62 15 PRO B N 1
ATOM 2097 C CA . PRO B 1 15 ? 55.281 -37 0.549 1 58.62 15 PRO B CA 1
ATOM 2098 C C . PRO B 1 15 ? 54.562 -37.5 -0.717 1 58.62 15 PRO B C 1
ATOM 2100 O O . PRO B 1 15 ? 54.875 -38.594 -1.218 1 58.62 15 PRO B O 1
ATOM 2103 N N . VAL B 1 16 ? 53.438 -37.031 -1.015 1 59.72 16 VAL B N 1
ATOM 2104 C CA . VAL B 1 16 ? 52.75 -37.344 -2.258 1 59.72 16 VAL B CA 1
ATOM 2105 C C . VAL B 1 16 ? 53.656 -37.062 -3.447 1 59.72 16 VAL B C 1
ATOM 2107 O O . VAL B 1 16 ? 54.344 -36.031 -3.496 1 59.72 16 VAL B O 1
ATOM 2110 N N . PRO B 1 17 ? 54.031 -38.031 -4.238 1 60.81 17 PRO B N 1
ATOM 2111 C CA . PRO B 1 17 ? 54.938 -37.812 -5.348 1 60.81 17 PRO B CA 1
ATOM 2112 C C . PRO B 1 17 ? 54.531 -36.688 -6.258 1 60.81 17 PRO B C 1
ATOM 2114 O O . PRO B 1 17 ? 53.344 -36.438 -6.453 1 60.81 17 PRO B O 1
ATOM 2117 N N . PRO B 1 18 ? 55.344 -35.75 -6.695 1 62.5 18 PRO B N 1
ATOM 2118 C CA . PRO B 1 18 ? 55.062 -34.531 -7.461 1 62.5 18 PRO B CA 1
ATOM 2119 C C . PRO B 1 18 ? 54.281 -34.812 -8.75 1 62.5 18 PRO B C 1
ATOM 2121 O O . PRO B 1 18 ? 53.75 -33.906 -9.359 1 62.5 18 PRO B O 1
ATOM 2124 N N . TRP B 1 19 ? 54.375 -36.094 -9.328 1 59.53 19 TRP B N 1
ATOM 2125 C CA . TRP B 1 19 ? 53.688 -36.406 -10.57 1 59.53 19 TRP B CA 1
ATOM 2126 C C . TRP B 1 19 ? 52.219 -36.719 -10.328 1 59.53 19 TRP B C 1
ATOM 2128 O O . TRP B 1 19 ? 51.469 -37 -11.266 1 59.53 19 TRP B O 1
ATOM 2138 N N . ARG B 1 20 ? 51.875 -37.094 -9.133 1 54.62 20 ARG B N 1
ATOM 2139 C CA . ARG B 1 20 ? 50.438 -37.25 -8.898 1 54.62 20 ARG B CA 1
ATOM 2140 C C . ARG B 1 20 ? 49.719 -35.906 -9.039 1 54.62 20 ARG B C 1
ATOM 2142 O O . ARG B 1 20 ? 50 -34.969 -8.281 1 54.62 20 ARG B O 1
ATOM 2149 N N . ARG B 1 21 ? 49.219 -35.688 -10.195 1 54.34 21 ARG B N 1
ATOM 2150 C CA . ARG B 1 21 ? 48.406 -34.5 -10.375 1 54.34 21 ARG B CA 1
ATOM 2151 C C . ARG B 1 21 ? 47.344 -34.375 -9.281 1 54.34 21 ARG B C 1
ATOM 2153 O O . ARG B 1 21 ? 46.75 -35.406 -8.891 1 54.34 21 ARG B O 1
ATOM 2160 N N . PRO B 1 22 ? 47.438 -33.469 -8.383 1 53.72 22 PRO B N 1
ATOM 2161 C CA . PRO B 1 22 ? 46.375 -33.344 -7.398 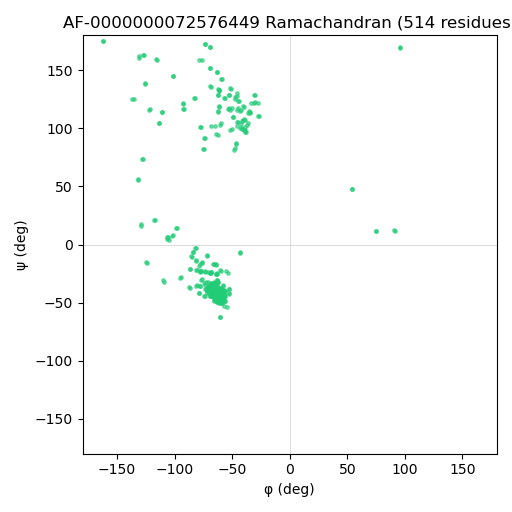1 53.72 22 PRO B CA 1
ATOM 2162 C C . PRO B 1 22 ? 45 -33.656 -7.988 1 53.72 22 PRO B C 1
ATOM 2164 O O . PRO B 1 22 ? 44.75 -33.438 -9.18 1 53.72 22 PRO B O 1
ATOM 2167 N N . LYS B 1 23 ? 44.312 -34.75 -7.57 1 52.56 23 LYS B N 1
ATOM 2168 C CA . LYS B 1 23 ? 42.938 -35.031 -7.961 1 52.56 23 LYS B CA 1
ATOM 2169 C C . LYS B 1 23 ? 42.188 -33.719 -8.273 1 52.56 23 LYS B C 1
ATOM 2171 O O . LYS B 1 23 ? 42.25 -32.75 -7.496 1 52.56 23 LYS B O 1
ATOM 2176 N N . LYS B 1 24 ? 41.844 -33.469 -9.562 1 50.91 24 LYS B N 1
ATOM 2177 C CA . LYS B 1 24 ? 41.031 -32.344 -9.977 1 50.91 24 LYS B CA 1
ATOM 2178 C C . LYS B 1 24 ? 39.969 -32.031 -8.938 1 50.91 24 LYS B C 1
ATOM 2180 O O . LYS B 1 24 ? 39.344 -32.938 -8.367 1 50.91 24 LYS B O 1
ATOM 2185 N N . ALA B 1 25 ? 39.938 -30.922 -8.25 1 50.5 25 ALA B N 1
ATOM 2186 C CA . ALA B 1 25 ? 38.875 -30.5 -7.367 1 50.5 25 ALA B CA 1
ATOM 2187 C C . ALA B 1 25 ? 37.5 -30.984 -7.891 1 50.5 25 ALA B C 1
ATOM 2189 O O . ALA B 1 25 ? 37.312 -31.109 -9.102 1 50.5 25 ALA B O 1
ATOM 2190 N N . PRO B 1 26 ? 36.719 -31.781 -7.117 1 50.72 26 PRO B N 1
ATOM 2191 C CA . PRO B 1 26 ? 35.438 -32.219 -7.617 1 50.72 26 PRO B CA 1
ATOM 2192 C C . PRO B 1 26 ? 34.781 -31.219 -8.57 1 50.72 26 PRO B C 1
ATOM 2194 O O . PRO B 1 26 ? 35 -30.016 -8.438 1 50.72 26 PRO B O 1
ATOM 2197 N N . PRO B 1 27 ? 34.344 -31.578 -9.734 1 49.78 27 PRO B N 1
ATOM 2198 C CA . PRO B 1 27 ? 33.719 -30.688 -10.727 1 49.78 27 PRO B CA 1
ATOM 2199 C C . PRO B 1 27 ? 32.781 -29.672 -10.109 1 49.78 27 PRO B C 1
ATOM 2201 O O . PRO B 1 27 ? 32.094 -29.984 -9.125 1 49.78 27 PRO B O 1
ATOM 2204 N N . ARG B 1 28 ? 33.125 -28.406 -10.055 1 58.72 28 ARG B N 1
ATOM 2205 C CA . ARG B 1 28 ? 32.219 -27.328 -9.625 1 58.72 28 ARG B CA 1
ATOM 2206 C C . ARG B 1 28 ? 30.797 -27.562 -10.109 1 58.72 28 ARG B C 1
ATOM 2208 O O . ARG B 1 28 ? 30.594 -28 -11.242 1 58.72 28 ARG B O 1
ATOM 2215 N N . MET B 1 29 ? 29.891 -28.016 -9.258 1 66 29 MET B N 1
ATOM 2216 C CA . MET B 1 29 ? 28.484 -28.156 -9.648 1 66 29 MET B CA 1
ATOM 2217 C C . MET B 1 29 ? 28.109 -27.156 -10.734 1 66 29 MET B C 1
ATOM 2219 O O . MET B 1 29 ? 28.453 -25.969 -10.641 1 66 29 MET B O 1
ATOM 2223 N N . PRO B 1 30 ? 27.656 -27.703 -11.828 1 81.88 30 PRO B N 1
ATOM 2224 C CA . PRO B 1 30 ? 27.312 -26.797 -12.93 1 81.88 30 PRO B CA 1
ATOM 2225 C C . PRO B 1 30 ? 26.359 -25.672 -12.5 1 81.88 30 PRO B C 1
ATOM 2227 O O . PRO B 1 30 ? 25.484 -25.891 -11.664 1 81.88 30 PRO B O 1
ATOM 2230 N N . LEU B 1 31 ? 26.75 -24.516 -12.812 1 87.31 31 LEU B N 1
ATOM 2231 C CA . LEU B 1 31 ? 25.922 -23.344 -12.547 1 87.31 31 LEU B CA 1
ATOM 2232 C C . LEU B 1 31 ? 24.609 -23.422 -13.32 1 87.31 31 LEU B C 1
ATOM 2234 O O . LEU B 1 31 ? 24.609 -23.703 -14.523 1 87.31 31 LEU B O 1
ATOM 2238 N N . THR B 1 32 ? 23.531 -23.516 -12.57 1 92.19 32 THR B N 1
ATOM 2239 C CA . THR B 1 32 ? 22.203 -23.453 -13.156 1 92.19 32 THR B CA 1
ATOM 2240 C C . THR B 1 32 ? 21.438 -22.234 -12.664 1 92.19 32 THR B C 1
ATOM 2242 O O . THR B 1 32 ? 21.812 -21.609 -11.672 1 92.19 32 THR B O 1
ATOM 2245 N N . GLN B 1 33 ? 20.422 -21.828 -13.398 1 94.19 33 GLN B N 1
ATOM 2246 C CA . GLN B 1 33 ? 19.594 -20.703 -12.977 1 94.19 33 GLN B CA 1
ATOM 2247 C C . GLN B 1 33 ? 18.969 -20.969 -11.609 1 94.19 33 GLN B C 1
ATOM 2249 O O . GLN B 1 33 ? 18.906 -20.062 -10.773 1 94.19 33 GLN B O 1
ATOM 2254 N N . ASP B 1 34 ? 18.641 -22.219 -11.391 1 94.25 34 ASP B N 1
ATOM 2255 C CA . ASP B 1 34 ? 18.031 -22.578 -10.117 1 94.25 34 ASP B CA 1
ATOM 2256 C C . ASP B 1 34 ? 19 -22.375 -8.961 1 94.25 34 ASP B C 1
ATOM 2258 O O . ASP B 1 34 ? 18.625 -21.828 -7.918 1 94.25 34 ASP B O 1
ATOM 2262 N N . ARG B 1 35 ? 20.156 -22.797 -9.125 1 95.06 35 ARG B N 1
ATOM 2263 C CA . ARG B 1 35 ? 21.156 -22.641 -8.086 1 95.06 35 ARG B CA 1
ATOM 2264 C C . ARG B 1 35 ? 21.438 -21.156 -7.824 1 95.06 35 ARG B C 1
ATOM 2266 O O . ARG B 1 35 ? 21.625 -20.75 -6.672 1 95.06 35 ARG B O 1
ATOM 2273 N N . ILE B 1 36 ? 21.469 -20.438 -8.883 1 96.62 36 ILE B N 1
ATOM 2274 C CA . ILE B 1 36 ? 21.688 -19 -8.781 1 96.62 36 ILE B CA 1
ATOM 2275 C C . ILE B 1 36 ? 20.578 -18.359 -7.953 1 96.62 36 ILE B C 1
ATOM 2277 O O . ILE B 1 36 ? 20.844 -17.609 -7.016 1 96.62 36 ILE B O 1
ATOM 2281 N N . VAL B 1 37 ? 19.375 -18.734 -8.25 1 97.19 37 VAL B N 1
ATOM 2282 C CA . VAL B 1 37 ? 18.203 -18.141 -7.621 1 97.19 37 VAL B CA 1
ATOM 2283 C C . VAL B 1 37 ? 18.141 -18.531 -6.152 1 97.19 37 VAL B C 1
ATOM 2285 O O . VAL B 1 37 ? 17.875 -17.703 -5.281 1 97.19 37 VAL B O 1
ATOM 2288 N N . VAL B 1 38 ? 18.453 -19.75 -5.855 1 97.19 38 VAL B N 1
ATOM 2289 C CA . VAL B 1 38 ? 18.406 -20.234 -4.48 1 97.19 38 VAL B CA 1
ATOM 2290 C C . VAL B 1 38 ? 19.5 -19.562 -3.658 1 97.19 38 VAL B C 1
ATOM 2292 O O . VAL B 1 38 ? 19.281 -19.188 -2.506 1 97.19 38 VAL B O 1
ATOM 2295 N N . THR B 1 39 ? 20.625 -19.406 -4.281 1 97.56 39 THR B N 1
ATOM 2296 C CA . THR B 1 39 ? 21.719 -18.719 -3.6 1 97.56 39 THR B CA 1
ATOM 2297 C C . THR B 1 39 ? 21.359 -17.25 -3.338 1 97.56 39 THR B C 1
ATOM 2299 O O . THR B 1 39 ? 21.625 -16.734 -2.252 1 97.56 39 THR B O 1
ATOM 2302 N N . ALA B 1 40 ? 20.781 -16.609 -4.332 1 98.12 40 ALA B N 1
ATOM 2303 C CA . ALA B 1 40 ? 20.344 -15.227 -4.184 1 98.12 40 ALA B CA 1
ATOM 2304 C C . ALA B 1 40 ? 19.359 -15.086 -3.031 1 98.12 40 ALA B C 1
ATOM 2306 O O . ALA B 1 40 ? 19.453 -14.141 -2.238 1 98.12 40 ALA B O 1
ATOM 2307 N N . LEU B 1 41 ? 18.406 -16.016 -2.959 1 97.88 41 LEU B N 1
ATOM 2308 C CA . LEU B 1 41 ? 17.422 -16.016 -1.878 1 97.88 41 LEU B CA 1
ATOM 2309 C C . LEU B 1 41 ? 18.109 -16.156 -0.523 1 97.88 41 LEU B C 1
ATOM 2311 O O . LEU B 1 41 ? 17.719 -15.484 0.441 1 97.88 41 LEU B O 1
ATOM 2315 N N . GLY B 1 42 ? 19.109 -16.984 -0.478 1 97.69 42 GLY B N 1
ATOM 2316 C CA . GLY B 1 42 ? 19.891 -17.109 0.745 1 97.69 42 GLY B CA 1
ATOM 2317 C C . GLY B 1 42 ? 20.547 -15.82 1.169 1 97.69 42 GLY B C 1
ATOM 2318 O O . GLY B 1 42 ? 20.531 -15.469 2.35 1 97.69 42 GLY B O 1
ATOM 2319 N N . ILE B 1 43 ? 21.109 -15.133 0.236 1 97.31 43 ILE B N 1
ATOM 2320 C CA . ILE B 1 43 ? 21.75 -13.844 0.508 1 97.31 43 ILE B CA 1
ATOM 2321 C C . ILE B 1 43 ? 20.703 -12.836 0.977 1 97.31 43 ILE B C 1
ATOM 2323 O O . ILE B 1 43 ? 20.922 -12.102 1.941 1 97.31 43 ILE B O 1
ATOM 2327 N N . LEU B 1 44 ? 19.578 -12.836 0.332 1 96.06 44 LEU B N 1
ATOM 2328 C CA . LEU B 1 44 ? 18.484 -11.953 0.713 1 96.06 44 LEU B CA 1
ATOM 2329 C C . LEU B 1 44 ? 18.078 -12.188 2.164 1 96.06 44 LEU B C 1
ATOM 2331 O O . LEU B 1 44 ? 17.984 -11.242 2.951 1 96.06 44 LEU B O 1
ATOM 2335 N N . ASP B 1 45 ? 17.906 -13.422 2.492 1 95.06 45 ASP B N 1
ATOM 2336 C CA . ASP B 1 45 ? 17.438 -13.797 3.824 1 95.06 45 ASP B CA 1
ATOM 2337 C C . ASP B 1 45 ? 18.484 -13.438 4.887 1 95.06 45 ASP B C 1
ATOM 2339 O O . ASP B 1 45 ? 18.141 -12.977 5.973 1 95.06 45 ASP B O 1
ATOM 2343 N N . ALA B 1 46 ? 19.734 -13.594 4.535 1 94.5 46 ALA B N 1
ATOM 2344 C CA . ALA B 1 46 ? 20.812 -13.445 5.508 1 94.5 46 ALA B CA 1
ATOM 2345 C C . ALA B 1 46 ? 21.266 -11.992 5.625 1 94.5 46 ALA B C 1
ATOM 2347 O O . ALA B 1 46 ? 21.547 -11.508 6.719 1 94.5 46 ALA B O 1
ATOM 2348 N N . GLU B 1 47 ? 21.266 -11.281 4.422 1 93.94 47 GLU B N 1
ATOM 2349 C CA . GLU B 1 47 ? 21.969 -10 4.41 1 93.94 47 GLU B CA 1
ATOM 2350 C C . GLU B 1 47 ? 21.047 -8.875 3.951 1 93.94 47 GLU B C 1
ATOM 2352 O O . GLU B 1 47 ? 21.359 -7.695 4.129 1 93.94 47 GLU B O 1
ATOM 2357 N N . GLY B 1 48 ? 19.938 -9.188 3.361 1 93.31 48 GLY B N 1
ATOM 2358 C CA . GLY B 1 48 ? 19 -8.164 2.945 1 93.31 48 GLY B CA 1
ATOM 2359 C C . GLY B 1 48 ? 19.156 -7.758 1.494 1 93.31 48 GLY B C 1
ATOM 2360 O O . GLY B 1 48 ? 20.125 -8.141 0.841 1 93.31 48 GLY B O 1
ATOM 2361 N N . LEU B 1 49 ? 18.219 -7.016 1.024 1 94.25 49 LEU B N 1
ATOM 2362 C CA . LEU B 1 49 ? 18.109 -6.652 -0.385 1 94.25 49 LEU B CA 1
ATOM 2363 C C . LEU B 1 49 ? 19.297 -5.789 -0.812 1 94.25 49 LEU B C 1
ATOM 2365 O O . LEU B 1 49 ? 19.812 -5.945 -1.921 1 94.25 49 LEU B O 1
ATOM 2369 N N . ASP B 1 50 ? 19.75 -4.938 0.005 1 92.38 50 ASP B N 1
ATOM 2370 C CA . ASP B 1 50 ? 20.812 -4 -0.34 1 92.38 50 ASP B CA 1
ATOM 2371 C C . ASP B 1 50 ? 22.141 -4.727 -0.538 1 92.38 50 ASP B C 1
ATOM 2373 O O . ASP B 1 50 ? 23.016 -4.258 -1.28 1 92.38 50 ASP B O 1
ATOM 2377 N N . ALA B 1 51 ? 22.266 -5.805 0.046 1 95 51 ALA B N 1
ATOM 2378 C CA . ALA B 1 51 ? 23.5 -6.582 -0.041 1 95 51 ALA B CA 1
ATOM 2379 C C . ALA B 1 51 ? 23.484 -7.488 -1.27 1 95 51 ALA B C 1
ATOM 2381 O O . ALA B 1 51 ? 24.531 -7.996 -1.68 1 95 51 ALA B O 1
ATOM 2382 N N . LEU B 1 52 ? 22.328 -7.754 -1.771 1 96.69 52 LEU B N 1
ATOM 2383 C CA . LEU B 1 52 ? 22.203 -8.656 -2.914 1 96.69 52 LEU B CA 1
ATOM 2384 C C . LEU B 1 52 ? 22.578 -7.941 -4.207 1 96.69 52 LEU B C 1
ATOM 2386 O O . LEU B 1 52 ? 21.812 -7.141 -4.734 1 96.69 52 LEU B O 1
ATOM 2390 N N . SER B 1 53 ? 23.766 -8.188 -4.676 1 96.19 53 SER B N 1
ATOM 2391 C CA . SER B 1 53 ? 24.281 -7.688 -5.945 1 96.19 53 SER B CA 1
ATOM 2392 C C . SER B 1 53 ? 24.812 -8.82 -6.812 1 96.19 53 SER B C 1
ATOM 2394 O O . SER B 1 53 ? 25.047 -9.93 -6.32 1 96.19 53 SER B O 1
ATOM 2396 N N . MET B 1 54 ? 24.953 -8.477 -8.086 1 95.81 54 MET B N 1
ATOM 2397 C CA . MET B 1 54 ? 25.5 -9.484 -8.984 1 95.81 54 MET B CA 1
ATOM 2398 C C . MET B 1 54 ? 26.938 -9.852 -8.57 1 95.81 54 MET B C 1
ATOM 2400 O O . MET B 1 54 ? 27.328 -11.016 -8.664 1 95.81 54 MET B O 1
ATOM 2404 N N . ARG B 1 55 ? 27.641 -8.867 -8.141 1 95.25 55 ARG B N 1
ATOM 2405 C CA . ARG B 1 55 ? 29 -9.094 -7.676 1 95.25 55 ARG B CA 1
ATOM 2406 C C . ARG B 1 55 ? 29.016 -9.984 -6.434 1 95.25 55 ARG B C 1
ATOM 2408 O O . ARG B 1 55 ? 29.766 -10.953 -6.363 1 95.25 55 ARG B O 1
ATOM 2415 N N . ARG B 1 56 ? 28.172 -9.711 -5.48 1 96.25 56 ARG B N 1
ATOM 2416 C CA . ARG B 1 56 ? 28.078 -10.492 -4.25 1 96.25 56 ARG B CA 1
ATOM 2417 C C . ARG B 1 56 ? 27.656 -11.93 -4.547 1 96.25 56 ARG B C 1
ATOM 2419 O O . ARG B 1 56 ? 28.172 -12.867 -3.941 1 96.25 56 ARG B O 1
ATOM 2426 N N . LEU B 1 57 ? 26.734 -12.062 -5.41 1 96.88 57 LEU B N 1
ATOM 2427 C CA . LEU B 1 57 ? 26.234 -13.375 -5.809 1 96.88 57 LEU B CA 1
ATOM 2428 C C . LEU B 1 57 ? 27.344 -14.203 -6.457 1 96.88 57 LEU B C 1
ATOM 2430 O O . LEU B 1 57 ? 27.5 -15.383 -6.145 1 96.88 57 LEU B O 1
ATOM 2434 N N . ALA B 1 58 ? 28.094 -13.578 -7.336 1 95.44 58 ALA B N 1
ATOM 2435 C CA . ALA B 1 58 ? 29.219 -14.258 -7.984 1 95.44 58 ALA B CA 1
ATOM 2436 C C . ALA B 1 58 ? 30.234 -14.742 -6.961 1 95.44 58 ALA B C 1
ATOM 2438 O O . ALA B 1 58 ? 30.75 -15.852 -7.066 1 95.44 58 ALA B O 1
ATOM 2439 N N . GLN B 1 59 ? 30.469 -13.93 -6.027 1 95.69 59 GLN B N 1
ATOM 2440 C CA . GLN B 1 59 ? 31.406 -14.281 -4.957 1 95.69 59 GLN B CA 1
ATOM 2441 C C . GLN B 1 59 ? 30.906 -15.492 -4.172 1 95.69 59 GLN B C 1
ATOM 2443 O O . GLN B 1 59 ? 31.672 -16.422 -3.898 1 95.69 59 GLN B O 1
ATOM 2448 N N . GLU B 1 60 ? 29.656 -15.5 -3.889 1 95.75 60 GLU B N 1
ATOM 2449 C CA . GLU B 1 60 ? 29.078 -16.578 -3.104 1 95.75 60 GLU B CA 1
ATOM 2450 C C . GLU B 1 60 ? 29.094 -17.891 -3.877 1 95.75 60 GLU B C 1
ATOM 2452 O O . GLU B 1 60 ? 29.328 -18.953 -3.297 1 95.75 60 GLU B O 1
ATOM 2457 N N . LEU B 1 61 ? 28.859 -17.797 -5.102 1 95.62 61 LEU B N 1
ATOM 2458 C CA . LEU B 1 61 ? 28.797 -18.984 -5.961 1 95.62 61 LEU B CA 1
ATOM 2459 C C . LEU B 1 61 ? 30.188 -19.391 -6.418 1 95.62 61 LEU B C 1
ATOM 2461 O O . LEU B 1 61 ? 30.359 -20.438 -7.055 1 95.62 61 LEU B O 1
ATOM 2465 N N . LYS B 1 62 ? 31.125 -18.578 -6.098 1 93.75 62 LYS B N 1
ATOM 2466 C CA . LYS B 1 62 ? 32.5 -18.812 -6.516 1 93.75 62 LYS B CA 1
ATOM 2467 C C . LYS B 1 62 ? 32.594 -19 -8.023 1 93.75 62 LYS B C 1
ATOM 2469 O O . LYS B 1 62 ? 33.188 -19.984 -8.5 1 93.75 62 LYS B O 1
ATOM 2474 N N . THR B 1 63 ? 31.969 -18.109 -8.695 1 91.12 63 THR B N 1
ATOM 2475 C CA . THR B 1 63 ? 31.953 -18.156 -10.148 1 91.12 63 THR B CA 1
ATOM 2476 C C . THR B 1 63 ? 32.312 -16.781 -10.734 1 91.12 63 THR B C 1
ATOM 2478 O O . THR B 1 63 ? 32.312 -15.781 -10.023 1 91.12 63 THR B O 1
ATOM 2481 N N . GLY B 1 64 ? 32.688 -16.734 -12.016 1 87 64 GLY B N 1
ATOM 2482 C CA . GLY B 1 64 ? 32.969 -15.469 -12.688 1 87 64 GLY B CA 1
ATOM 2483 C C . GLY B 1 64 ? 31.719 -14.734 -13.109 1 87 64 GLY B C 1
ATOM 2484 O O . GLY B 1 64 ? 30.641 -15.336 -13.234 1 87 64 GLY B O 1
ATOM 2485 N N . HIS B 1 65 ? 31.797 -13.422 -13.328 1 86.5 65 HIS B N 1
ATOM 2486 C CA . HIS B 1 65 ? 30.688 -12.555 -13.734 1 86.5 65 HIS B CA 1
ATOM 2487 C C . HIS B 1 65 ? 30.094 -13.016 -15.055 1 86.5 65 HIS B C 1
ATOM 2489 O O . HIS B 1 65 ? 28.875 -13.062 -15.203 1 86.5 65 HIS B O 1
ATOM 2495 N N . ALA B 1 66 ? 30.922 -13.398 -15.883 1 86.75 66 ALA B N 1
ATOM 2496 C CA . ALA B 1 66 ? 30.484 -13.797 -17.219 1 86.75 66 ALA B CA 1
ATOM 2497 C C . ALA B 1 66 ? 29.578 -15.023 -17.141 1 86.75 66 ALA B C 1
ATOM 2499 O O . ALA B 1 66 ? 28.562 -15.094 -17.844 1 86.75 66 ALA B O 1
ATOM 2500 N N . SER B 1 67 ? 29.922 -15.938 -16.359 1 89.06 67 SER B N 1
ATOM 2501 C CA . SER B 1 67 ? 29.141 -17.172 -16.203 1 89.06 67 SER B CA 1
ATOM 2502 C C . SER B 1 67 ? 27.766 -16.891 -15.617 1 89.06 67 SER B C 1
ATOM 2504 O O . SER B 1 67 ? 26.766 -17.469 -16.031 1 89.06 67 SER B O 1
ATOM 2506 N N . LEU B 1 68 ? 27.672 -15.977 -14.703 1 91.38 68 LEU B N 1
ATOM 2507 C CA . LEU B 1 68 ? 26.422 -15.594 -14.07 1 91.38 68 LEU B CA 1
ATOM 2508 C C . LEU B 1 68 ? 25.469 -14.945 -15.086 1 91.38 68 LEU B C 1
ATOM 2510 O O . LEU B 1 68 ? 24.281 -15.266 -15.125 1 91.38 68 LEU B O 1
ATOM 2514 N N . TYR B 1 69 ? 25.984 -14.156 -15.93 1 91.12 69 TYR B N 1
ATOM 2515 C CA . TYR B 1 69 ? 25.203 -13.367 -16.875 1 91.12 69 TYR B CA 1
ATOM 2516 C C . TYR B 1 69 ? 24.703 -14.234 -18.031 1 91.12 69 TYR B C 1
ATOM 2518 O O . TYR B 1 69 ? 23.812 -13.828 -18.766 1 91.12 69 TYR B O 1
ATOM 2526 N N . ALA B 1 70 ? 25.312 -15.445 -18.156 1 91.38 70 ALA B N 1
ATOM 2527 C CA . ALA B 1 70 ? 24.812 -16.422 -19.125 1 91.38 70 ALA B CA 1
ATOM 2528 C C . ALA B 1 70 ? 23.453 -16.953 -18.703 1 91.38 70 ALA B C 1
ATOM 2530 O O . ALA B 1 70 ? 22.656 -17.391 -19.547 1 91.38 70 ALA B O 1
ATOM 2531 N N . HIS B 1 71 ? 23.203 -16.859 -17.438 1 93.75 71 HIS B N 1
ATOM 2532 C CA . HIS B 1 71 ? 22 -17.484 -16.891 1 93.75 71 HIS B CA 1
ATOM 2533 C C . HIS B 1 71 ? 20.984 -16.422 -16.453 1 93.75 71 HIS B C 1
ATOM 2535 O O . HIS B 1 71 ? 19.781 -16.688 -16.406 1 93.75 71 HIS B O 1
ATOM 2541 N N . VAL B 1 72 ? 21.469 -15.25 -16.016 1 94.94 72 VAL B N 1
ATOM 2542 C CA . VAL B 1 72 ? 20.641 -14.148 -15.547 1 94.94 72 VAL B CA 1
ATOM 2543 C C . VAL B 1 72 ? 21.156 -12.828 -16.109 1 94.94 72 VAL B C 1
ATOM 2545 O O . VAL B 1 72 ? 22.312 -12.461 -15.875 1 94.94 72 VAL B O 1
ATOM 2548 N N . GLY B 1 73 ? 20.297 -12.156 -16.734 1 93.06 73 GLY B N 1
ATOM 2549 C CA . GLY B 1 73 ? 20.688 -11 -17.531 1 93.06 73 GLY B CA 1
ATOM 2550 C C . GLY B 1 73 ? 21.094 -9.812 -16.672 1 93.06 73 GLY B C 1
ATOM 2551 O O . GLY B 1 73 ? 21.969 -9.031 -17.062 1 93.06 73 GLY B O 1
ATOM 2552 N N . ASN B 1 74 ? 20.422 -9.547 -15.602 1 94.69 74 ASN B N 1
ATOM 2553 C CA . ASN B 1 74 ? 20.672 -8.414 -14.719 1 94.69 74 ASN B CA 1
ATOM 2554 C C . ASN B 1 74 ? 20.031 -8.609 -13.352 1 94.69 74 ASN B C 1
ATOM 2556 O O . ASN B 1 74 ? 19.344 -9.609 -13.125 1 94.69 74 ASN B O 1
ATOM 2560 N N . ARG B 1 75 ? 20.281 -7.715 -12.5 1 95.75 75 ARG B N 1
ATOM 2561 C CA . ARG B 1 75 ? 19.766 -7.805 -11.133 1 95.75 75 ARG B CA 1
ATOM 2562 C C . ARG B 1 75 ? 18.25 -7.805 -11.109 1 95.75 75 ARG B C 1
ATOM 2564 O O . ARG B 1 75 ? 17.641 -8.508 -10.305 1 95.75 75 ARG B O 1
ATOM 2571 N N . ASP B 1 76 ? 17.688 -7.02 -11.93 1 95.25 76 ASP B N 1
ATOM 2572 C CA . ASP B 1 76 ? 16.234 -6.941 -11.969 1 95.25 76 ASP B CA 1
ATOM 2573 C C . ASP B 1 76 ? 15.625 -8.289 -12.359 1 95.25 76 ASP B C 1
ATOM 2575 O O . ASP B 1 76 ? 14.656 -8.734 -11.742 1 95.25 76 ASP B O 1
ATOM 2579 N N . GLU B 1 77 ? 16.172 -8.867 -13.336 1 95.94 77 GLU B N 1
ATOM 2580 C CA . GLU B 1 77 ? 15.727 -10.203 -13.719 1 95.94 77 GLU B CA 1
ATOM 2581 C C . GLU B 1 77 ? 15.945 -11.203 -12.594 1 95.94 77 GLU B C 1
ATOM 2583 O O . GLU B 1 77 ? 15.102 -12.07 -12.344 1 95.94 77 GLU B O 1
ATOM 2588 N N . LEU B 1 78 ? 17.078 -11.086 -11.945 1 96.94 78 LEU B N 1
ATOM 2589 C CA . LEU B 1 78 ? 17.375 -11.953 -10.805 1 96.94 78 LEU B CA 1
ATOM 2590 C C . LEU B 1 78 ? 16.297 -11.82 -9.734 1 96.94 78 LEU B C 1
ATOM 2592 O O . LEU B 1 78 ? 15.805 -12.82 -9.211 1 96.94 78 LEU B O 1
ATOM 2596 N N . LEU B 1 79 ? 15.859 -10.609 -9.43 1 97.44 79 LEU B N 1
ATOM 2597 C CA . LEU B 1 79 ? 14.859 -10.359 -8.398 1 97.44 79 LEU B CA 1
ATOM 2598 C C . LEU B 1 79 ? 13.5 -10.914 -8.82 1 97.44 79 LEU B C 1
ATOM 2600 O O . LEU B 1 79 ? 12.742 -11.414 -7.988 1 97.44 79 LEU B O 1
ATOM 2604 N N . ASP B 1 80 ? 13.219 -10.844 -10.094 1 97.06 80 ASP B N 1
ATOM 2605 C CA . ASP B 1 80 ? 12 -11.461 -10.609 1 97.06 80 ASP B CA 1
ATOM 2606 C C . ASP B 1 80 ? 12 -12.969 -10.359 1 97.06 80 ASP B C 1
ATOM 2608 O O . ASP B 1 80 ? 10.984 -13.531 -9.93 1 97.06 80 ASP B O 1
ATOM 2612 N N . LEU B 1 81 ? 13.117 -13.539 -10.625 1 97.31 81 LEU B N 1
ATOM 2613 C CA . LEU B 1 81 ? 13.25 -14.984 -10.469 1 97.31 81 LEU B CA 1
ATOM 2614 C C . LEU B 1 81 ? 13.156 -15.383 -9 1 97.31 81 LEU B C 1
ATOM 2616 O O . LEU B 1 81 ? 12.5 -16.375 -8.664 1 97.31 81 LEU B O 1
ATOM 2620 N N . VAL B 1 82 ? 13.758 -14.625 -8.164 1 97.75 82 VAL B N 1
ATOM 2621 C CA . VAL B 1 82 ? 13.711 -14.883 -6.727 1 97.75 82 VAL B CA 1
ATOM 2622 C C . VAL B 1 82 ? 12.266 -14.781 -6.234 1 97.75 82 VAL B C 1
ATOM 2624 O O . VAL B 1 82 ? 11.789 -15.664 -5.516 1 97.75 82 VAL B O 1
ATOM 2627 N N . PHE B 1 83 ? 11.594 -13.734 -6.633 1 97.62 83 PHE B N 1
ATOM 2628 C CA . PHE B 1 83 ? 10.195 -13.555 -6.242 1 97.62 83 PHE B CA 1
ATOM 2629 C C . PHE B 1 83 ? 9.336 -14.703 -6.754 1 97.62 83 PHE B C 1
ATOM 2631 O O . PHE B 1 83 ? 8.516 -15.25 -6.012 1 97.62 83 PHE B O 1
ATOM 2638 N N . ASP B 1 84 ? 9.547 -15.109 -7.926 1 97.75 84 ASP B N 1
ATOM 2639 C CA . ASP B 1 84 ? 8.742 -16.156 -8.547 1 97.75 84 ASP B CA 1
ATOM 2640 C C . ASP B 1 84 ? 8.898 -17.484 -7.812 1 97.75 84 ASP B C 1
ATOM 2642 O O . ASP B 1 84 ? 7.918 -18.188 -7.562 1 97.75 84 ASP B O 1
ATOM 2646 N N . ILE B 1 85 ? 10.094 -17.844 -7.469 1 96.81 85 ILE B N 1
ATOM 2647 C CA . ILE B 1 85 ? 10.312 -19.141 -6.848 1 96.81 85 ILE B CA 1
ATOM 2648 C C . ILE B 1 85 ? 9.695 -19.156 -5.449 1 96.81 85 ILE B C 1
ATOM 2650 O O . ILE B 1 85 ? 9.18 -20.188 -5.008 1 96.81 85 ILE B O 1
ATOM 2654 N N . VAL B 1 86 ? 9.719 -18.062 -4.801 1 97.56 86 VAL B N 1
ATOM 2655 C CA . VAL B 1 86 ? 9.211 -18.016 -3.432 1 97.56 86 VAL B CA 1
ATOM 2656 C C . VAL B 1 86 ? 7.684 -18.094 -3.441 1 97.56 86 VAL B C 1
ATOM 2658 O O . VAL B 1 86 ? 7.066 -18.5 -2.457 1 97.56 86 VAL B O 1
ATOM 2661 N N . LEU B 1 87 ? 7.059 -17.719 -4.539 1 97.75 87 LEU B N 1
ATOM 2662 C CA . LEU B 1 87 ? 5.605 -17.75 -4.656 1 97.75 87 LEU B CA 1
ATOM 2663 C C . LEU B 1 87 ? 5.094 -19.188 -4.566 1 97.75 87 LEU B C 1
ATOM 2665 O O . LEU B 1 87 ? 3.904 -19.406 -4.336 1 97.75 87 LEU B O 1
ATOM 2669 N N . THR B 1 88 ? 5.984 -20.172 -4.75 1 96.81 88 THR B N 1
ATOM 2670 C CA . THR B 1 88 ? 5.605 -21.578 -4.613 1 96.81 88 THR B CA 1
ATOM 2671 C C . THR B 1 88 ? 5.238 -21.906 -3.168 1 96.81 88 THR B C 1
ATOM 2673 O O . THR B 1 88 ? 4.609 -22.922 -2.898 1 96.81 88 THR B O 1
ATOM 2676 N N . GLU B 1 89 ? 5.621 -21.062 -2.27 1 97.69 89 GLU B N 1
ATOM 2677 C CA . GLU B 1 89 ? 5.367 -21.281 -0.848 1 97.69 89 GLU B CA 1
ATOM 2678 C C . GLU B 1 89 ? 3.945 -20.875 -0.472 1 97.69 89 GLU B C 1
ATOM 2680 O O . GLU B 1 89 ? 3.469 -21.203 0.616 1 97.69 89 GLU B O 1
ATOM 2685 N N . VAL B 1 90 ? 3.246 -20.141 -1.344 1 98.25 90 VAL B N 1
ATOM 2686 C CA . VAL B 1 90 ? 1.899 -19.672 -1.043 1 98.25 90 VAL B CA 1
ATOM 2687 C C . VAL B 1 90 ? 0.886 -20.781 -1.33 1 98.25 90 VAL B C 1
ATOM 2689 O O . VAL B 1 90 ? 0.85 -21.328 -2.436 1 98.25 90 VAL B O 1
ATOM 2692 N N . GLU B 1 91 ? 0.093 -21.094 -0.385 1 97.62 91 GLU B N 1
ATOM 2693 C CA . GLU B 1 91 ? -0.963 -22.094 -0.527 1 97.62 91 GLU B CA 1
ATOM 2694 C C . GLU B 1 91 ? -2.283 -21.453 -0.938 1 97.62 91 GLU B C 1
ATOM 2696 O O . GLU B 1 91 ? -2.822 -20.609 -0.213 1 97.62 91 GLU B O 1
ATOM 2701 N N . VAL B 1 92 ? -2.734 -21.797 -2.062 1 97.31 92 VAL B N 1
ATOM 2702 C CA . VAL B 1 92 ? -4.062 -21.406 -2.523 1 97.31 92 VAL B CA 1
ATOM 2703 C C . VAL B 1 92 ? -4.973 -22.625 -2.574 1 97.31 92 VAL B C 1
ATOM 2705 O O . VAL B 1 92 ? -4.781 -23.516 -3.408 1 97.31 92 VAL B O 1
ATOM 2708 N N . PRO B 1 93 ? -5.969 -22.641 -1.748 1 97.38 93 PRO B N 1
ATOM 2709 C CA . PRO B 1 93 ? -6.805 -23.844 -1.662 1 97.38 93 PRO B CA 1
ATOM 2710 C C . PRO B 1 93 ? -7.641 -24.062 -2.918 1 97.38 93 PRO B C 1
ATOM 2712 O O . PRO B 1 93 ? -7.969 -23.109 -3.627 1 97.38 93 PRO B O 1
ATOM 2715 N N . GLU B 1 94 ? -7.93 -25.359 -3.154 1 96.94 94 GLU B N 1
ATOM 2716 C CA . GLU B 1 94 ? -8.953 -25.656 -4.152 1 96.94 94 GLU B CA 1
ATOM 2717 C C . GLU B 1 94 ? -10.305 -25.062 -3.748 1 96.94 94 GLU B C 1
ATOM 2719 O O . GLU B 1 94 ? -10.734 -25.219 -2.604 1 96.94 94 GLU B O 1
ATOM 2724 N N . PRO B 1 95 ? -10.945 -24.422 -4.652 1 97.12 95 PRO B N 1
ATOM 2725 C CA . PRO B 1 95 ? -12.156 -23.688 -4.293 1 97.12 95 PRO B CA 1
ATOM 2726 C C . PRO B 1 95 ? -13.266 -24.594 -3.764 1 97.12 95 PRO B C 1
ATOM 2728 O O . PRO B 1 95 ? -13.523 -25.656 -4.336 1 97.12 95 PRO B O 1
ATOM 2731 N N . GLU B 1 96 ? -13.773 -24.266 -2.676 1 96.5 96 GLU B N 1
ATOM 2732 C CA . GLU B 1 96 ? -15.055 -24.703 -2.127 1 96.5 96 GLU B CA 1
ATOM 2733 C C . GLU B 1 96 ? -16.031 -23.531 -2.047 1 96.5 96 GLU B C 1
ATOM 2735 O O . GLU B 1 96 ? -15.938 -22.688 -1.152 1 96.5 96 GLU B O 1
ATOM 2740 N N . PRO B 1 97 ? -16.984 -23.5 -2.947 1 90.25 97 PRO B N 1
ATOM 2741 C CA . PRO B 1 97 ? -17.828 -22.328 -3.092 1 90.25 97 PRO B CA 1
ATOM 2742 C C . PRO B 1 97 ? -18.469 -21.891 -1.774 1 90.25 97 PRO B C 1
ATOM 2744 O O . PRO B 1 97 ? -18.547 -20.703 -1.484 1 90.25 97 PRO B O 1
ATOM 2747 N N . GLY B 1 98 ? -18.891 -22.781 -0.931 1 92.94 98 GLY B N 1
ATOM 2748 C CA . GLY B 1 98 ? -19.516 -22.438 0.334 1 92.94 98 GLY B CA 1
ATOM 2749 C C . GLY B 1 98 ? -18.547 -21.891 1.358 1 92.94 98 GLY B C 1
ATOM 2750 O O . GLY B 1 98 ? -18.953 -21.312 2.369 1 92.94 98 GLY B O 1
ATOM 2751 N N . ARG B 1 99 ? -17.281 -21.938 1.099 1 96.56 99 ARG B N 1
ATOM 2752 C CA . ARG B 1 99 ? -16.25 -21.531 2.049 1 96.56 99 ARG B CA 1
ATOM 2753 C C . ARG B 1 99 ? -15.273 -20.547 1.4 1 96.56 99 ARG B C 1
ATOM 2755 O O . ARG B 1 99 ? -14.164 -20.344 1.91 1 96.56 99 ARG B O 1
ATOM 2762 N N . TRP B 1 100 ? -15.633 -19.969 0.281 1 96.38 100 TRP B N 1
ATOM 2763 C CA . TRP B 1 100 ? -14.68 -19.219 -0.522 1 96.38 100 TRP B CA 1
ATOM 2764 C C . TRP B 1 100 ? -14.086 -18.062 0.281 1 96.38 100 TRP B C 1
ATOM 2766 O O . TRP B 1 100 ? -12.883 -17.797 0.193 1 96.38 100 TRP B O 1
ATOM 2776 N N . ALA B 1 101 ? -14.875 -17.375 1.021 1 96.69 101 ALA B N 1
ATOM 2777 C CA . ALA B 1 101 ? -14.391 -16.234 1.783 1 96.69 101 ALA B CA 1
ATOM 2778 C C . ALA B 1 101 ? -13.328 -16.641 2.793 1 96.69 101 ALA B C 1
ATOM 2780 O O . ALA B 1 101 ? -12.297 -15.984 2.922 1 96.69 101 ALA B O 1
ATOM 2781 N N . GLU B 1 102 ? -13.547 -17.703 3.506 1 97.75 102 GLU B N 1
ATOM 2782 C CA . GLU B 1 102 ? -12.57 -18.234 4.453 1 97.75 102 GLU B CA 1
ATOM 2783 C C . GLU B 1 102 ? -11.312 -18.719 3.734 1 97.75 102 GLU B C 1
ATOM 2785 O O . GLU B 1 102 ? -10.203 -18.547 4.242 1 97.75 102 GLU B O 1
ATOM 2790 N N . GLN B 1 103 ? -11.492 -19.297 2.602 1 98.5 103 GLN B N 1
ATOM 2791 C CA . GLN B 1 103 ? -10.359 -19.797 1.822 1 98.5 103 GLN B CA 1
ATOM 2792 C C . GLN B 1 103 ? -9.492 -18.641 1.32 1 98.5 103 GLN B C 1
ATOM 2794 O O . GLN B 1 103 ? -8.273 -18.766 1.233 1 98.5 103 GLN B O 1
ATOM 2799 N N . VAL B 1 104 ? -10.109 -17.531 0.968 1 98.31 104 VAL B N 1
ATOM 2800 C CA . VAL B 1 104 ? -9.352 -16.344 0.577 1 98.31 104 VAL B CA 1
ATOM 2801 C C . VAL B 1 104 ? -8.531 -15.844 1.76 1 98.31 104 VAL B C 1
ATOM 2803 O O . VAL B 1 104 ? -7.367 -15.461 1.596 1 98.31 104 VAL B O 1
ATOM 2806 N N . LYS B 1 105 ? -9.117 -15.859 2.955 1 98.38 105 LYS B N 1
ATOM 2807 C CA . LYS B 1 105 ? -8.375 -15.484 4.152 1 98.38 105 LYS B CA 1
ATOM 2808 C C . LYS B 1 105 ? -7.168 -16.391 4.359 1 98.38 105 LYS B C 1
ATOM 2810 O O . LYS B 1 105 ? -6.07 -15.922 4.672 1 98.38 105 LYS B O 1
ATOM 2815 N N . GLU B 1 106 ? -7.383 -17.672 4.168 1 98.44 106 GLU B N 1
ATOM 2816 C CA . GLU B 1 106 ? -6.301 -18.641 4.293 1 98.44 106 GLU B CA 1
ATOM 2817 C C . GLU B 1 106 ? -5.172 -18.344 3.314 1 98.44 106 GLU B C 1
ATOM 2819 O O . GLU B 1 106 ? -3.996 -18.391 3.682 1 98.44 106 GLU B O 1
ATOM 2824 N N . MET B 1 107 ? -5.527 -18.047 2.141 1 98.44 107 MET B N 1
ATOM 2825 C CA . MET B 1 107 ? -4.543 -17.719 1.115 1 98.44 107 MET B CA 1
ATOM 2826 C C . MET B 1 107 ? -3.762 -16.469 1.503 1 98.44 107 MET B C 1
ATOM 2828 O O . MET B 1 107 ? -2.535 -16.422 1.379 1 98.44 107 MET B O 1
ATOM 2832 N N . CYS B 1 108 ? -4.457 -15.422 1.963 1 98.62 108 CYS B N 1
ATOM 2833 C CA . CYS B 1 108 ? -3.811 -14.172 2.346 1 98.62 108 CYS B CA 1
ATOM 2834 C C . CYS B 1 108 ? -2.875 -14.383 3.529 1 98.62 108 CYS B C 1
ATOM 2836 O O . CYS B 1 108 ? -1.789 -13.805 3.578 1 98.62 108 CYS B O 1
ATOM 2838 N N . ARG B 1 109 ? -3.281 -15.203 4.473 1 98.5 109 ARG B N 1
ATOM 2839 C CA . ARG B 1 109 ? -2.412 -15.555 5.594 1 98.5 109 ARG B CA 1
ATOM 2840 C C . ARG B 1 109 ? -1.159 -16.281 5.113 1 98.5 109 ARG B C 1
ATOM 2842 O O . ARG B 1 109 ? -0.063 -16.031 5.625 1 98.5 109 ARG B O 1
ATOM 2849 N N . SER B 1 110 ? -1.339 -17.172 4.18 1 98.69 110 SER B N 1
ATOM 2850 C CA . SER B 1 110 ? -0.208 -17.875 3.592 1 98.69 110 SER B CA 1
ATOM 2851 C C . SER B 1 110 ? 0.747 -16.922 2.891 1 98.69 110 SER B C 1
ATOM 2853 O O . SER B 1 110 ? 1.965 -17.016 3.059 1 98.69 110 SER B O 1
ATOM 2855 N N . LEU B 1 111 ? 0.206 -16 2.135 1 98.19 111 LEU B N 1
ATOM 2856 C CA . LEU B 1 111 ? 0.998 -14.984 1.452 1 98.19 111 LEU B CA 1
ATOM 2857 C C . LEU B 1 111 ? 1.77 -14.133 2.455 1 98.19 111 LEU B C 1
ATOM 2859 O O . LEU B 1 111 ? 2.959 -13.867 2.266 1 98.19 111 LEU B O 1
ATOM 2863 N N . ARG B 1 112 ? 1.113 -13.734 3.502 1 97.5 112 ARG B N 1
ATOM 2864 C CA . ARG B 1 112 ? 1.765 -12.961 4.555 1 97.5 112 ARG B CA 1
ATOM 2865 C C . ARG B 1 112 ? 2.916 -13.742 5.176 1 97.5 112 ARG B C 1
ATOM 2867 O O . ARG B 1 112 ? 3.998 -13.195 5.398 1 97.5 112 ARG B O 1
ATOM 2874 N N . ARG B 1 113 ? 2.699 -15.008 5.469 1 96.81 113 ARG B N 1
ATOM 2875 C CA . ARG B 1 113 ? 3.738 -15.852 6.043 1 96.81 113 ARG B CA 1
ATOM 2876 C C . ARG B 1 113 ? 4.961 -15.906 5.133 1 96.81 113 ARG B C 1
ATOM 2878 O O . ARG B 1 113 ? 6.098 -15.875 5.613 1 96.81 113 ARG B O 1
ATOM 2885 N N . MET B 1 114 ? 4.711 -16.016 3.898 1 97.5 114 MET B N 1
ATOM 2886 C CA . MET B 1 114 ? 5.805 -16.016 2.932 1 97.5 114 MET B CA 1
ATOM 2887 C C . MET B 1 114 ? 6.621 -14.742 3.016 1 97.5 114 MET B C 1
ATOM 2889 O O . MET B 1 114 ? 7.852 -14.781 3.098 1 97.5 114 MET B O 1
ATOM 2893 N N . PHE B 1 115 ? 5.957 -13.586 2.979 1 96.44 115 PHE B N 1
ATOM 2894 C CA . PHE B 1 115 ? 6.648 -12.305 3.037 1 96.44 115 PHE B CA 1
ATOM 2895 C C . PHE B 1 115 ? 7.457 -12.18 4.32 1 96.44 115 PHE B C 1
ATOM 2897 O O . PHE B 1 115 ? 8.578 -11.664 4.309 1 96.44 115 PHE B O 1
ATOM 2904 N N . LEU B 1 116 ? 6.918 -12.672 5.426 1 93.12 116 LEU B N 1
ATOM 2905 C CA . LEU B 1 116 ? 7.57 -12.523 6.723 1 93.12 116 LEU B CA 1
ATOM 2906 C C . LEU B 1 116 ? 8.727 -13.508 6.867 1 93.12 116 LEU B C 1
ATOM 2908 O O . LEU B 1 116 ? 9.648 -13.281 7.656 1 93.12 116 LEU B O 1
ATOM 2912 N N . ALA B 1 117 ? 8.695 -14.578 6.121 1 94.56 117 ALA B N 1
ATOM 2913 C CA . ALA B 1 117 ? 9.727 -15.609 6.191 1 94.56 117 ALA B CA 1
ATOM 2914 C C . ALA B 1 117 ? 10.984 -15.18 5.445 1 94.56 117 ALA B C 1
ATOM 2916 O O . ALA B 1 117 ? 12.07 -15.719 5.68 1 94.56 117 ALA B O 1
ATOM 2917 N N . HIS B 1 118 ? 10.828 -14.242 4.504 1 95.19 118 HIS B N 1
ATOM 2918 C CA . HIS B 1 118 ? 11.953 -13.82 3.682 1 95.19 118 HIS B CA 1
ATOM 2919 C C . HIS B 1 118 ? 12.203 -12.32 3.816 1 95.19 118 HIS B C 1
ATOM 2921 O O . HIS B 1 118 ? 11.406 -11.508 3.336 1 95.19 118 HIS B O 1
ATOM 2927 N N . ARG B 1 119 ? 13.367 -12.062 4.348 1 90.94 119 ARG B N 1
ATOM 2928 C CA . ARG B 1 119 ? 13.75 -10.68 4.613 1 90.94 119 ARG B CA 1
ATOM 2929 C C . ARG B 1 119 ? 13.688 -9.844 3.34 1 90.94 119 ARG B C 1
ATOM 2931 O O . ARG B 1 119 ? 14.195 -10.25 2.295 1 90.94 119 ARG B O 1
ATOM 2938 N N . ASP B 1 120 ? 12.977 -8.734 3.301 1 91.38 120 ASP B N 1
ATOM 2939 C CA . ASP B 1 120 ? 12.945 -7.688 2.287 1 91.38 120 ASP B CA 1
ATOM 2940 C C . ASP B 1 120 ? 12.188 -8.141 1.042 1 91.38 120 ASP B C 1
ATOM 2942 O O . ASP B 1 120 ? 12.195 -7.457 0.018 1 91.38 120 ASP B O 1
ATOM 2946 N N . LEU B 1 121 ? 11.508 -9.242 1.137 1 95.12 121 LEU B N 1
ATOM 2947 C CA . LEU B 1 121 ? 10.805 -9.75 -0.039 1 95.12 121 LEU B CA 1
ATOM 2948 C C . LEU B 1 121 ? 9.68 -8.805 -0.442 1 95.12 121 LEU B C 1
ATOM 2950 O O . LEU B 1 121 ? 9.414 -8.625 -1.632 1 95.12 121 LEU B O 1
ATOM 2954 N N . ALA B 1 122 ? 9 -8.219 0.526 1 94.06 122 ALA B N 1
ATOM 2955 C CA . ALA B 1 122 ? 7.914 -7.289 0.239 1 94.06 122 ALA B CA 1
ATOM 2956 C C . ALA B 1 122 ? 8.43 -6.062 -0.507 1 94.06 122 ALA B C 1
ATOM 2958 O O . ALA B 1 122 ? 7.723 -5.496 -1.348 1 94.06 122 ALA B O 1
ATOM 2959 N N . ARG B 1 123 ? 9.641 -5.668 -0.282 1 92.06 123 ARG B N 1
ATOM 2960 C CA . ARG B 1 123 ? 10.266 -4.559 -0.991 1 92.06 123 ARG B CA 1
ATOM 2961 C C . ARG B 1 123 ? 10.469 -4.895 -2.463 1 92.06 123 ARG B C 1
ATOM 2963 O O . ARG B 1 123 ? 10.375 -4.02 -3.326 1 92.06 123 ARG B O 1
ATOM 2970 N N . ILE B 1 124 ? 10.75 -6.113 -2.693 1 93.25 124 ILE B N 1
ATOM 2971 C CA . ILE B 1 124 ? 10.898 -6.582 -4.066 1 93.25 124 ILE B CA 1
ATOM 2972 C C . ILE B 1 124 ? 9.531 -6.645 -4.742 1 93.25 124 ILE B C 1
ATOM 2974 O O . ILE B 1 124 ? 9.367 -6.188 -5.879 1 93.25 124 ILE B O 1
ATOM 2978 N N . ALA B 1 125 ? 8.555 -7.055 -4.039 1 93.94 125 ALA B N 1
ATOM 2979 C CA . ALA B 1 125 ? 7.242 -7.414 -4.574 1 93.94 125 ALA B CA 1
ATOM 2980 C C . ALA B 1 125 ? 6.426 -6.168 -4.906 1 93.94 125 ALA B C 1
ATOM 2982 O O . ALA B 1 125 ? 5.609 -6.18 -5.828 1 93.94 125 ALA B O 1
ATOM 2983 N N . ILE B 1 126 ? 6.602 -5.086 -4.223 1 87 126 ILE B N 1
ATOM 2984 C CA . ILE B 1 126 ? 5.703 -3.938 -4.219 1 87 126 ILE B CA 1
ATOM 2985 C C . ILE B 1 126 ? 5.66 -3.309 -5.609 1 87 126 ILE B C 1
ATOM 2987 O O . ILE B 1 126 ? 4.645 -2.736 -6.008 1 87 126 ILE B O 1
ATOM 2991 N N . ASP B 1 127 ? 6.633 -3.443 -6.398 1 80.69 127 ASP B N 1
ATOM 2992 C CA . ASP B 1 127 ? 6.652 -2.807 -7.711 1 80.69 127 ASP B CA 1
ATOM 2993 C C . ASP B 1 127 ? 6.715 -3.848 -8.828 1 80.69 127 ASP B C 1
ATOM 2995 O O . ASP B 1 127 ? 7.156 -3.549 -9.938 1 80.69 127 ASP B O 1
ATOM 2999 N N . ARG B 1 128 ? 6.301 -5.07 -8.5 1 87.88 128 ARG B N 1
ATOM 3000 C CA . ARG B 1 128 ? 6.441 -6.129 -9.492 1 87.88 128 ARG B CA 1
ATOM 3001 C C . ARG B 1 128 ? 5.105 -6.82 -9.742 1 87.88 128 ARG B C 1
ATOM 3003 O O . ARG B 1 128 ? 4.336 -7.055 -8.812 1 87.88 128 ARG B O 1
ATOM 3010 N N . VAL B 1 129 ? 4.883 -7.07 -10.977 1 86.56 129 VAL B N 1
ATOM 3011 C CA . VAL B 1 129 ? 3.836 -7.996 -11.383 1 86.56 129 VAL B CA 1
ATOM 3012 C C . VAL B 1 129 ? 4.418 -9.398 -11.547 1 86.56 129 VAL B C 1
ATOM 3014 O O . VAL B 1 129 ? 5.398 -9.594 -12.273 1 86.56 129 VAL B O 1
ATOM 3017 N N . PRO B 1 130 ? 3.934 -10.32 -10.844 1 92.5 130 PRO B N 1
ATOM 3018 C CA . PRO B 1 130 ? 4.504 -11.672 -10.906 1 92.5 130 PRO B CA 1
ATOM 3019 C C . PRO B 1 130 ? 4.141 -12.406 -12.195 1 92.5 130 PRO B C 1
ATOM 3021 O O . PRO B 1 130 ? 3.234 -13.242 -12.195 1 92.5 130 PRO B O 1
ATOM 3024 N N . LEU B 1 131 ? 4.969 -12.297 -13.195 1 93.25 131 LEU B N 1
ATOM 3025 C CA . LEU B 1 131 ? 4.648 -12.828 -14.516 1 93.25 131 LEU B CA 1
ATOM 3026 C C . LEU B 1 131 ? 5.449 -14.094 -14.805 1 93.25 131 LEU B C 1
ATOM 3028 O O . LEU B 1 131 ? 5.414 -14.617 -15.922 1 93.25 131 LEU B O 1
ATOM 3032 N N . GLY B 1 132 ? 6.164 -14.578 -13.859 1 95.31 132 GLY B N 1
ATOM 3033 C CA . GLY B 1 132 ? 6.812 -15.875 -13.992 1 95.31 132 GLY B CA 1
ATOM 3034 C C . GLY B 1 132 ? 5.844 -17.031 -13.898 1 95.31 132 GLY B C 1
ATOM 3035 O O . GLY B 1 132 ? 4.664 -16.844 -13.594 1 95.31 132 GLY B O 1
ATOM 3036 N N . PRO B 1 133 ? 6.344 -18.266 -14.172 1 96.06 133 PRO B N 1
ATOM 3037 C CA . PRO B 1 133 ? 5.469 -19.438 -14.195 1 96.06 133 PRO B CA 1
ATOM 3038 C C . PRO B 1 133 ? 4.734 -19.656 -12.875 1 96.06 133 PRO B C 1
ATOM 3040 O O . PRO B 1 133 ? 3.541 -19.969 -12.875 1 96.06 133 PRO B O 1
ATOM 3043 N N . ASN B 1 134 ? 5.383 -19.484 -11.758 1 97.06 134 ASN B N 1
ATOM 3044 C CA . ASN B 1 134 ? 4.734 -19.688 -10.469 1 97.06 134 ASN B CA 1
ATOM 3045 C C . ASN B 1 134 ? 3.754 -18.562 -10.148 1 97.06 134 ASN B C 1
ATOM 3047 O O . ASN B 1 134 ? 2.689 -18.812 -9.578 1 97.06 134 ASN B O 1
ATOM 3051 N N . GLY B 1 135 ? 4.168 -17.328 -10.523 1 97.31 135 GLY B N 1
ATOM 3052 C CA . GLY B 1 135 ? 3.27 -16.203 -10.352 1 97.31 135 GLY B CA 1
ATOM 3053 C C . GLY B 1 135 ? 1.972 -16.344 -11.125 1 97.31 135 GLY B C 1
ATOM 3054 O O . GLY B 1 135 ? 0.892 -16.094 -10.586 1 97.31 135 GLY B O 1
ATOM 3055 N N . MET B 1 136 ? 2.08 -16.859 -12.312 1 96.75 136 MET B N 1
ATOM 3056 C CA . MET B 1 136 ? 0.914 -17.031 -13.18 1 96.75 136 MET B CA 1
ATOM 3057 C C . MET B 1 136 ? -0.019 -18.109 -12.617 1 96.75 136 MET B C 1
ATOM 3059 O O . MET B 1 136 ? -1.236 -17.922 -12.586 1 96.75 136 MET B O 1
ATOM 3063 N N . VAL B 1 137 ? 0.562 -19.188 -12.195 1 97.31 137 VAL B N 1
ATOM 3064 C CA . VAL B 1 137 ? -0.228 -20.25 -11.602 1 97.31 137 VAL B CA 1
ATOM 3065 C C . VAL B 1 137 ? -0.934 -19.75 -10.352 1 97.31 137 VAL B C 1
ATOM 3067 O O . VAL B 1 137 ? -2.121 -20.016 -10.141 1 97.31 137 VAL B O 1
ATOM 3070 N N . GLY B 1 138 ? -0.231 -19.016 -9.516 1 97.56 138 GLY B N 1
ATOM 3071 C CA . GLY B 1 138 ? -0.821 -18.438 -8.32 1 97.56 138 GLY B CA 1
ATOM 3072 C C . GLY B 1 138 ? -1.964 -17.484 -8.617 1 97.56 138 GLY B C 1
ATOM 3073 O O . GLY B 1 138 ? -3.002 -17.516 -7.953 1 97.56 138 GLY B O 1
ATOM 3074 N N . MET B 1 139 ? -1.761 -16.609 -9.594 1 97.38 139 MET B N 1
ATOM 3075 C CA . MET B 1 139 ? -2.805 -15.672 -9.992 1 97.38 139 MET B CA 1
ATOM 3076 C C . MET B 1 139 ? -4.039 -16.406 -10.492 1 97.38 139 MET B C 1
ATOM 3078 O O . MET B 1 139 ? -5.168 -16.047 -10.156 1 97.38 139 MET B O 1
ATOM 3082 N N . GLU B 1 140 ? -3.82 -17.438 -11.352 1 98.25 140 GLU B N 1
ATOM 3083 C CA . GLU B 1 140 ? -4.926 -18.25 -11.859 1 98.25 140 GLU B CA 1
ATOM 3084 C C . GLU B 1 140 ? -5.73 -18.859 -10.719 1 98.25 140 GLU B C 1
ATOM 3086 O O . GLU B 1 140 ? -6.961 -18.797 -10.719 1 98.25 140 GLU B O 1
ATOM 3091 N N . ARG B 1 141 ? -5.047 -19.453 -9.789 1 98.06 141 ARG B N 1
ATOM 3092 C CA . ARG B 1 141 ? -5.715 -20.094 -8.664 1 98.06 141 ARG B CA 1
ATOM 3093 C C . ARG B 1 141 ? -6.461 -19.078 -7.809 1 98.06 141 ARG B C 1
ATOM 3095 O O . ARG B 1 141 ? -7.551 -19.359 -7.305 1 98.06 141 ARG B O 1
ATOM 3102 N N . THR B 1 142 ? -5.867 -17.922 -7.613 1 98.12 142 THR B N 1
ATOM 3103 C CA . THR B 1 142 ? -6.504 -16.859 -6.844 1 98.12 142 THR B CA 1
ATOM 3104 C C . THR B 1 142 ? -7.789 -16.406 -7.523 1 98.12 142 THR B C 1
ATOM 3106 O O . THR B 1 142 ? -8.828 -16.266 -6.871 1 98.12 142 THR B O 1
ATOM 3109 N N . MET B 1 143 ? -7.691 -16.156 -8.836 1 98 143 MET B N 1
ATOM 3110 C CA . MET B 1 143 ? -8.883 -15.742 -9.57 1 98 143 MET B CA 1
ATOM 3111 C C . MET B 1 143 ? -9.953 -16.828 -9.531 1 98 143 MET B C 1
ATOM 3113 O O . MET B 1 143 ? -11.141 -16.516 -9.391 1 98 143 MET B O 1
ATOM 3117 N N . ASN B 1 144 ? -9.5 -18.047 -9.672 1 98 144 ASN B N 1
ATOM 3118 C CA . ASN B 1 144 ? -10.438 -19.172 -9.578 1 98 144 ASN B CA 1
ATOM 3119 C C . ASN B 1 144 ? -11.172 -19.172 -8.242 1 98 144 ASN B C 1
ATOM 3121 O O . ASN B 1 144 ? -12.383 -19.375 -8.195 1 98 144 ASN B O 1
ATOM 3125 N N . LEU B 1 145 ? -10.469 -18.969 -7.227 1 97.69 145 LEU B N 1
ATOM 3126 C CA . LEU B 1 145 ? -11.031 -18.938 -5.879 1 97.69 145 LEU B CA 1
ATOM 3127 C C . LEU B 1 145 ? -12.031 -17.797 -5.738 1 97.69 145 LEU B C 1
ATOM 3129 O O . LEU B 1 145 ? -13.156 -18 -5.266 1 97.69 145 LEU B O 1
ATOM 3133 N N . LEU B 1 146 ? -11.703 -16.594 -6.148 1 97.5 146 LEU B N 1
ATOM 3134 C CA . LEU B 1 146 ? -12.562 -15.422 -6.043 1 97.5 146 LEU B CA 1
ATOM 3135 C C . LEU B 1 146 ? -13.82 -15.594 -6.887 1 97.5 146 LEU B C 1
ATOM 3137 O O . LEU B 1 146 ? -14.922 -15.273 -6.441 1 97.5 146 LEU B O 1
ATOM 3141 N N . ARG B 1 147 ? -13.664 -16.109 -8.055 1 96.62 147 ARG B N 1
ATOM 3142 C CA . ARG B 1 147 ? -14.805 -16.312 -8.945 1 96.62 147 ARG B CA 1
ATOM 3143 C C . ARG B 1 147 ? -15.734 -17.391 -8.414 1 96.62 147 ARG B C 1
ATOM 3145 O O . ARG B 1 147 ? -16.953 -17.344 -8.617 1 96.62 147 ARG B O 1
ATOM 3152 N N . SER B 1 148 ? -15.203 -18.359 -7.789 1 95.75 148 SER B N 1
ATOM 3153 C CA . SER B 1 148 ? -16.016 -19.422 -7.211 1 95.75 148 SER B CA 1
ATOM 3154 C C . SER B 1 148 ? -16.984 -18.875 -6.172 1 95.75 148 SER B C 1
ATOM 3156 O O . SER B 1 148 ? -18 -19.516 -5.855 1 95.75 148 SER B O 1
ATOM 3158 N N . GLY B 1 149 ? -16.688 -17.75 -5.637 1 94.75 149 GLY B N 1
ATOM 3159 C CA . GLY B 1 149 ? -17.547 -17.109 -4.668 1 94.75 149 GLY B CA 1
ATOM 3160 C C . GLY B 1 149 ? -18.688 -16.328 -5.309 1 94.75 149 GLY B C 1
ATOM 3161 O O . GLY B 1 149 ? -19.5 -15.719 -4.609 1 94.75 149 GLY B O 1
ATOM 3162 N N . GLY B 1 150 ? -18.703 -16.281 -6.602 1 94.12 150 GLY B N 1
ATOM 3163 C CA . GLY B 1 150 ? -19.781 -15.609 -7.309 1 94.12 150 GLY B CA 1
ATOM 3164 C C . GLY B 1 150 ? -19.484 -14.148 -7.594 1 94.12 150 GLY B C 1
ATOM 3165 O O . GLY B 1 150 ? -20.391 -13.383 -7.922 1 94.12 150 GLY B O 1
ATOM 3166 N N . LEU B 1 151 ? -18.328 -13.734 -7.414 1 95.06 151 LEU B N 1
ATOM 3167 C CA . LEU B 1 151 ? -17.953 -12.359 -7.723 1 95.06 151 LEU B CA 1
ATOM 3168 C C . LEU B 1 151 ? -17.984 -12.109 -9.227 1 95.06 151 LEU B C 1
ATOM 3170 O O . LEU B 1 151 ? -17.562 -12.961 -10.008 1 95.06 151 LEU B O 1
ATOM 3174 N N . HIS B 1 152 ? -18.562 -10.953 -9.609 1 94.5 152 HIS B N 1
ATOM 3175 C CA . HIS B 1 152 ? -18.484 -10.617 -11.031 1 94.5 152 HIS B CA 1
ATOM 3176 C C . HIS B 1 152 ? -17.047 -10.273 -11.43 1 94.5 152 HIS B C 1
ATOM 3178 O O . HIS B 1 152 ? -16.188 -10.062 -10.57 1 94.5 152 HIS B O 1
ATOM 3184 N N . ASP B 1 153 ? -16.719 -10.141 -12.672 1 95.5 153 ASP B N 1
ATOM 3185 C CA . ASP B 1 153 ? -15.375 -10.133 -13.25 1 95.5 153 ASP B CA 1
ATOM 3186 C C . ASP B 1 153 ? -14.539 -8.992 -12.68 1 95.5 153 ASP B C 1
ATOM 3188 O O . ASP B 1 153 ? -13.414 -9.203 -12.234 1 95.5 153 ASP B O 1
ATOM 3192 N N . GLU B 1 154 ? -15.023 -7.809 -12.648 1 94.81 154 GLU B N 1
ATOM 3193 C CA . GLU B 1 154 ? -14.266 -6.656 -12.164 1 94.81 154 GLU B CA 1
ATOM 3194 C C . GLU B 1 154 ? -13.953 -6.785 -10.68 1 94.81 154 GLU B C 1
ATOM 3196 O O . GLU B 1 154 ? -12.844 -6.457 -10.242 1 94.81 154 GLU B O 1
ATOM 3201 N N . LEU B 1 155 ? -14.945 -7.246 -9.969 1 94.75 155 LEU B N 1
ATOM 3202 C CA . LEU B 1 155 ? -14.75 -7.398 -8.531 1 94.75 155 LEU B CA 1
ATOM 3203 C C . LEU B 1 155 ? -13.711 -8.469 -8.234 1 94.75 155 LEU B C 1
ATOM 3205 O O . LEU B 1 155 ? -12.906 -8.32 -7.312 1 94.75 155 LEU B O 1
ATOM 3209 N N . ALA B 1 156 ? -13.75 -9.531 -9.016 1 96.56 156 ALA B N 1
ATOM 3210 C CA . ALA B 1 156 ? -12.75 -10.578 -8.836 1 96.56 156 ALA B CA 1
ATOM 3211 C C . ALA B 1 156 ? -11.352 -10.055 -9.148 1 96.56 156 ALA B C 1
ATOM 3213 O O . ALA B 1 156 ? -10.422 -10.234 -8.359 1 96.56 156 ALA B O 1
ATOM 3214 N N . ALA B 1 157 ? -11.211 -9.367 -10.289 1 96.5 157 ALA B N 1
ATOM 3215 C CA . ALA B 1 157 ? -9.906 -8.867 -10.734 1 96.5 157 ALA B CA 1
ATOM 3216 C C . ALA B 1 157 ? -9.375 -7.801 -9.781 1 96.5 157 ALA B C 1
ATOM 3218 O O . ALA B 1 157 ? -8.258 -7.906 -9.281 1 96.5 157 ALA B O 1
ATOM 3219 N N . TYR B 1 158 ? -10.203 -6.84 -9.445 1 94.44 158 TYR B N 1
ATOM 3220 C CA . TYR B 1 158 ? -9.766 -5.715 -8.625 1 94.44 158 TYR B CA 1
ATOM 3221 C C . TYR B 1 158 ? -9.68 -6.109 -7.156 1 94.44 158 TYR B C 1
ATOM 3223 O O . TYR B 1 158 ? -8.82 -5.617 -6.422 1 94.44 158 TYR B O 1
ATOM 3231 N N . GLY B 1 159 ? -10.625 -6.977 -6.754 1 96.31 159 GLY B N 1
ATOM 3232 C CA . GLY B 1 159 ? -10.539 -7.512 -5.406 1 96.31 159 GLY B CA 1
ATOM 3233 C C . GLY B 1 159 ? -9.266 -8.297 -5.152 1 96.31 159 GLY B C 1
ATOM 3234 O O . GLY B 1 159 ? -8.656 -8.18 -4.09 1 96.31 159 GLY B O 1
ATOM 3235 N N . GLY B 1 160 ? -8.914 -9.086 -6.121 1 96.69 160 GLY B N 1
ATOM 3236 C CA . GLY B 1 160 ? -7.656 -9.812 -6.02 1 96.69 160 GLY B CA 1
ATOM 3237 C C . GLY B 1 160 ? -6.449 -8.898 -5.922 1 96.69 160 GLY B C 1
ATOM 3238 O O . GLY B 1 160 ? -5.551 -9.133 -5.109 1 96.69 160 GLY B O 1
ATOM 3239 N N . ASP B 1 161 ? -6.438 -7.906 -6.73 1 94.44 161 ASP B N 1
ATOM 3240 C CA . ASP B 1 161 ? -5.367 -6.914 -6.703 1 94.44 161 ASP B CA 1
ATOM 3241 C C . ASP B 1 161 ? -5.324 -6.195 -5.355 1 94.44 161 ASP B C 1
ATOM 3243 O O . ASP B 1 161 ? -4.25 -6.008 -4.781 1 94.44 161 ASP B O 1
ATOM 3247 N N . LEU B 1 162 ? -6.449 -5.793 -4.852 1 96.06 162 LEU B N 1
ATOM 3248 C CA . LEU B 1 162 ? -6.562 -5.113 -3.564 1 96.06 162 LEU B CA 1
ATOM 3249 C C . LEU B 1 162 ? -6.02 -5.988 -2.439 1 96.06 162 LEU B C 1
ATOM 3251 O O . LEU B 1 162 ? -5.285 -5.508 -1.574 1 96.06 162 LEU B O 1
ATOM 3255 N N . LEU B 1 163 ? -6.367 -7.254 -2.439 1 97.56 163 LEU B N 1
ATOM 3256 C CA . LEU B 1 163 ? -5.895 -8.188 -1.426 1 97.56 163 LEU B CA 1
ATOM 3257 C C . LEU B 1 163 ? -4.375 -8.32 -1.473 1 97.56 163 LEU B C 1
ATOM 3259 O O . LEU B 1 163 ? -3.713 -8.273 -0.434 1 97.56 163 LEU B O 1
ATOM 3263 N N . SER B 1 164 ? -3.881 -8.477 -2.654 1 95.69 164 SER B N 1
ATOM 3264 C CA . SER B 1 164 ? -2.436 -8.602 -2.82 1 95.69 164 SER B CA 1
ATOM 3265 C C . SER B 1 164 ? -1.716 -7.34 -2.35 1 95.69 164 SER B C 1
ATOM 3267 O O . SER B 1 164 ? -0.713 -7.418 -1.637 1 95.69 164 SER B O 1
ATOM 3269 N N . THR B 1 165 ? -2.219 -6.191 -2.76 1 93.88 165 THR B N 1
ATOM 3270 C CA . THR B 1 165 ? -1.649 -4.91 -2.354 1 93.88 165 THR B CA 1
ATOM 3271 C C . THR B 1 165 ? -1.689 -4.758 -0.835 1 93.88 165 THR B C 1
ATOM 3273 O O . THR B 1 165 ? -0.705 -4.34 -0.222 1 93.88 165 THR B O 1
ATOM 3276 N N . PHE B 1 166 ? -2.785 -5.098 -0.263 1 96.12 166 PHE B N 1
ATOM 3277 C CA . PHE B 1 166 ? -2.963 -5.004 1.181 1 96.12 166 PHE B CA 1
ATOM 3278 C C . PHE B 1 166 ? -1.925 -5.848 1.911 1 96.12 166 PHE B C 1
ATOM 3280 O O . PHE B 1 166 ? -1.233 -5.355 2.805 1 96.12 166 PHE B O 1
ATOM 3287 N N . VAL B 1 167 ? -1.771 -7.109 1.517 1 97.38 167 VAL B N 1
ATOM 3288 C CA . VAL B 1 167 ? -0.852 -8.008 2.203 1 97.38 167 VAL B CA 1
ATOM 3289 C C . VAL B 1 167 ? 0.583 -7.52 2.027 1 97.38 167 VAL B C 1
ATOM 3291 O O . VAL B 1 167 ? 1.365 -7.512 2.98 1 97.38 167 VAL B O 1
ATOM 3294 N N . THR B 1 168 ? 0.881 -7.055 0.848 1 94.75 168 THR B N 1
ATOM 3295 C CA . THR B 1 168 ? 2.223 -6.551 0.574 1 94.75 168 THR B CA 1
ATOM 3296 C C . THR B 1 168 ? 2.514 -5.305 1.405 1 94.75 168 THR B C 1
ATOM 3298 O O . THR B 1 168 ? 3.572 -5.203 2.031 1 94.75 168 THR B O 1
ATOM 3301 N N . ALA B 1 169 ? 1.57 -4.383 1.426 1 91.56 169 ALA B N 1
ATOM 3302 C CA . ALA B 1 169 ? 1.739 -3.145 2.184 1 91.56 169 ALA B CA 1
ATOM 3303 C C . ALA B 1 169 ? 1.901 -3.43 3.674 1 91.56 169 ALA B C 1
ATOM 3305 O O . ALA B 1 169 ? 2.738 -2.818 4.34 1 91.56 169 ALA B O 1
ATOM 3306 N N . GLU B 1 170 ? 1.088 -4.297 4.172 1 92.06 170 GLU B N 1
ATOM 3307 C CA . GLU B 1 170 ? 1.166 -4.672 5.578 1 92.06 170 GLU B CA 1
ATOM 3308 C C . GLU B 1 170 ? 2.51 -5.32 5.906 1 92.06 170 GLU B C 1
ATOM 3310 O O . GLU B 1 170 ? 3.105 -5.031 6.945 1 92.06 170 GLU B O 1
ATOM 3315 N N . ALA B 1 171 ? 2.992 -6.168 5.043 1 92.12 171 ALA B N 1
ATOM 3316 C CA . ALA B 1 171 ? 4.289 -6.816 5.234 1 92.12 171 ALA B CA 1
ATOM 3317 C C . ALA B 1 171 ? 5.422 -5.797 5.203 1 92.12 171 ALA B C 1
ATOM 3319 O O . ALA B 1 171 ? 6.379 -5.898 5.973 1 92.12 171 ALA B O 1
ATOM 3320 N N . LEU B 1 172 ? 5.293 -4.84 4.359 1 88.69 172 LEU B N 1
ATOM 3321 C CA . LEU B 1 172 ? 6.289 -3.775 4.277 1 88.69 172 LEU B CA 1
ATOM 3322 C C . LEU B 1 172 ? 6.328 -2.965 5.566 1 88.69 172 LEU B C 1
ATOM 3324 O O . LEU B 1 172 ? 7.406 -2.66 6.082 1 88.69 172 LEU B O 1
ATOM 3328 N N . GLU B 1 173 ? 5.203 -2.596 6.02 1 84.06 173 GLU B N 1
ATOM 3329 C CA . GLU B 1 173 ? 5.113 -1.853 7.273 1 84.06 173 GLU B CA 1
ATOM 3330 C C . GLU B 1 173 ? 5.715 -2.646 8.43 1 84.06 173 GLU B C 1
ATOM 3332 O O . GLU B 1 173 ? 6.379 -2.082 9.297 1 84.06 173 GLU B O 1
ATOM 3337 N N . GLN B 1 174 ? 5.434 -3.918 8.398 1 80 174 GLN B N 1
ATOM 3338 C CA . GLN B 1 174 ? 5.957 -4.777 9.453 1 80 174 GLN B CA 1
ATOM 3339 C C . GLN B 1 174 ? 7.48 -4.852 9.406 1 80 174 GLN B C 1
ATOM 3341 O O . GLN B 1 174 ? 8.141 -4.902 10.445 1 80 174 GLN B O 1
ATOM 3346 N N . SER B 1 175 ? 8.008 -4.875 8.242 1 75.88 175 SER B N 1
ATOM 3347 C CA . SER B 1 175 ? 9.453 -4.914 8.094 1 75.88 175 SER B CA 1
ATOM 3348 C C . SER B 1 175 ? 10.102 -3.629 8.609 1 75.88 175 SER B C 1
ATOM 3350 O O . SER B 1 175 ? 11.227 -3.652 9.109 1 75.88 175 SER B O 1
ATOM 3352 N N . SER B 1 176 ? 9.375 -2.574 8.453 1 67.12 176 SER B N 1
ATOM 3353 C CA . SER B 1 176 ? 9.859 -1.288 8.945 1 67.12 176 SER B CA 1
ATOM 3354 C C . SER B 1 176 ? 9.656 -1.156 10.445 1 67.12 176 SER B C 1
ATOM 3356 O O . SER B 1 176 ? 10.531 -0.656 11.156 1 67.12 176 SER B O 1
ATOM 3358 N N . ARG B 1 177 ? 8.508 -1.593 10.938 1 59.66 177 ARG B N 1
ATOM 3359 C CA . ARG B 1 177 ? 8.109 -1.434 12.328 1 59.66 177 ARG B CA 1
ATOM 3360 C C . ARG B 1 177 ? 8.75 -2.506 13.203 1 59.66 177 ARG B C 1
ATOM 3362 O O . ARG B 1 177 ? 8.914 -2.312 14.414 1 59.66 177 ARG B O 1
ATOM 3369 N N . ASN B 1 178 ? 8.875 -3.623 12.672 1 59.41 178 ASN B N 1
ATOM 3370 C CA . ASN B 1 178 ? 9.484 -4.746 13.375 1 59.41 178 ASN B CA 1
ATOM 3371 C C . ASN B 1 178 ? 10.609 -5.375 12.562 1 59.41 178 ASN B C 1
ATOM 3373 O O . ASN B 1 178 ? 10.477 -6.508 12.086 1 59.41 178 ASN B O 1
ATOM 3377 N N . PRO B 1 179 ? 11.664 -4.508 12.625 1 60.28 179 PRO B N 1
ATOM 3378 C CA . PRO B 1 179 ? 12.758 -5.062 11.828 1 60.28 179 PRO B CA 1
ATOM 3379 C C . PRO B 1 179 ? 13.242 -6.414 12.352 1 60.28 179 PRO B C 1
ATOM 3381 O O . PRO B 1 179 ? 13.086 -6.711 13.531 1 60.28 179 PRO B O 1
ATOM 3384 N N . GLY B 1 180 ? 13.406 -7.359 11.562 1 61.28 180 GLY B N 1
ATOM 3385 C CA . GLY B 1 180 ? 13.852 -8.703 11.875 1 61.28 180 GLY B CA 1
ATOM 3386 C C . GLY B 1 180 ? 15.023 -8.727 12.852 1 61.28 180 GLY B C 1
ATOM 3387 O O . GLY B 1 180 ? 15.336 -9.773 13.422 1 61.28 180 GLY B O 1
ATOM 3388 N N . THR B 1 181 ? 15.445 -7.562 13.055 1 67.5 181 THR B N 1
ATOM 3389 C CA . THR B 1 181 ? 16.562 -7.52 14 1 67.5 181 THR B CA 1
ATOM 3390 C C . THR B 1 181 ? 16.062 -7.078 15.383 1 67.5 181 THR B C 1
ATOM 3392 O O . THR B 1 181 ? 15.062 -6.379 15.492 1 67.5 181 THR B O 1
ATOM 3395 N N . GLU B 1 182 ? 16.641 -7.602 16.328 1 73.81 182 GLU B N 1
ATOM 3396 C CA . GLU B 1 182 ? 16.312 -7.207 17.688 1 73.81 182 GLU B CA 1
ATOM 3397 C C . GLU B 1 182 ? 16.406 -5.695 17.859 1 73.81 182 GLU B C 1
ATOM 3399 O O . GLU B 1 182 ? 15.555 -5.082 18.5 1 73.81 182 GLU B O 1
ATOM 3404 N N . GLN B 1 183 ? 17.406 -5.164 17.312 1 74.31 183 GLN B N 1
ATOM 3405 C CA . GLN B 1 183 ? 17.609 -3.723 17.406 1 74.31 183 GLN B CA 1
ATOM 3406 C C . GLN B 1 183 ? 16.484 -2.971 16.703 1 74.31 183 GLN B C 1
ATOM 3408 O O . GLN B 1 183 ? 16 -1.952 17.219 1 74.31 183 GLN B O 1
ATOM 3413 N N . GLY B 1 184 ? 16.125 -3.512 15.664 1 76.06 184 GLY B N 1
ATOM 3414 C CA . GLY B 1 184 ? 15.016 -2.91 14.93 1 76.06 184 GLY B CA 1
ATOM 3415 C C . GLY B 1 184 ? 13.703 -2.953 15.695 1 76.06 184 GLY B C 1
ATOM 3416 O O . GLY B 1 184 ? 12.953 -1.972 15.711 1 76.06 184 GLY B O 1
ATOM 3417 N N . ARG B 1 185 ? 13.5 -3.984 16.359 1 76.81 185 ARG B N 1
ATOM 3418 C CA . ARG B 1 185 ? 12.289 -4.148 17.141 1 76.81 185 ARG B CA 1
ATOM 3419 C C . ARG B 1 185 ? 12.273 -3.199 18.344 1 76.81 185 ARG B C 1
ATOM 3421 O O . ARG B 1 185 ? 11.234 -2.627 18.672 1 76.81 185 ARG B O 1
ATOM 3428 N N . GLU B 1 186 ? 13.336 -3.125 18.906 1 81.56 186 GLU B N 1
ATOM 3429 C CA . GLU B 1 186 ? 13.453 -2.207 20.031 1 81.56 186 GLU B CA 1
ATOM 3430 C C . GLU B 1 186 ? 13.195 -0.766 19.609 1 81.56 186 GLU B C 1
ATOM 3432 O O . GLU B 1 186 ? 12.484 -0.029 20.297 1 81.56 186 GLU B O 1
ATOM 3437 N N . GLN B 1 187 ? 13.734 -0.46 18.469 1 83.06 187 GLN B N 1
ATOM 3438 C CA . GLN B 1 187 ? 13.547 0.896 17.969 1 83.06 187 GLN B CA 1
ATOM 3439 C C . GLN B 1 187 ? 12.086 1.161 17.625 1 83.06 187 GLN B C 1
ATOM 3441 O O . GLN B 1 187 ? 11.562 2.246 17.891 1 83.06 187 GLN B O 1
ATOM 3446 N N . ALA B 1 188 ? 11.531 0.186 17.062 1 81.75 188 ALA B N 1
ATOM 3447 C CA . ALA B 1 188 ? 10.109 0.297 16.734 1 81.75 188 ALA B CA 1
ATOM 3448 C C . ALA B 1 188 ? 9.273 0.464 18 1 81.75 188 ALA B C 1
ATOM 3450 O O . ALA B 1 188 ? 8.305 1.234 18.016 1 81.75 188 ALA B O 1
ATOM 3451 N N . GLY B 1 189 ? 9.57 -0.263 18.984 1 86.5 189 GLY B N 1
ATOM 3452 C CA . GLY B 1 189 ? 8.883 -0.146 20.266 1 86.5 189 GLY B CA 1
ATOM 3453 C C . GLY B 1 189 ? 9.031 1.226 20.891 1 86.5 189 GLY B C 1
ATOM 3454 O O . GLY B 1 189 ? 8.055 1.797 21.375 1 86.5 189 GLY B O 1
ATOM 3455 N N . VAL B 1 190 ? 10.219 1.679 20.859 1 89.31 190 VAL B N 1
ATOM 3456 C CA . VAL B 1 190 ? 10.492 2.998 21.406 1 89.31 190 VAL B CA 1
ATOM 3457 C C . VAL B 1 190 ? 9.695 4.059 20.656 1 89.31 190 VAL B C 1
ATOM 3459 O O . VAL B 1 190 ? 9.078 4.93 21.266 1 89.31 190 VAL B O 1
ATOM 3462 N N . PHE B 1 191 ? 9.695 3.957 19.406 1 87.88 191 PHE B N 1
ATOM 3463 C CA . PHE B 1 191 ? 8.945 4.914 18.594 1 87.88 191 PHE B CA 1
ATOM 3464 C C . PHE B 1 191 ? 7.453 4.836 18.906 1 87.88 191 PHE B C 1
ATOM 3466 O O . PHE B 1 191 ? 6.793 5.863 19.078 1 87.88 191 PHE B O 1
ATOM 3473 N N . ALA B 1 192 ? 6.938 3.666 18.969 1 90 192 ALA B N 1
ATOM 3474 C CA . ALA B 1 192 ? 5.52 3.475 19.266 1 90 192 ALA B CA 1
ATOM 3475 C C . ALA B 1 192 ? 5.156 4.094 20.609 1 90 192 ALA B C 1
ATOM 3477 O O . ALA B 1 192 ? 4.129 4.762 20.734 1 90 192 ALA B O 1
ATOM 3478 N N . ASP B 1 193 ? 5.973 3.902 21.547 1 93.19 193 ASP B N 1
ATOM 3479 C CA . ASP B 1 193 ? 5.746 4.461 22.875 1 93.19 193 ASP B CA 1
ATOM 3480 C C . ASP B 1 193 ? 5.789 5.984 22.844 1 93.19 193 ASP B C 1
ATOM 3482 O O . ASP B 1 193 ? 4.969 6.648 23.484 1 93.19 193 ASP B O 1
ATOM 3486 N N . GLN B 1 194 ? 6.746 6.43 22.125 1 93.19 194 GLN B N 1
ATOM 3487 C CA . GLN B 1 194 ? 6.887 7.875 22.016 1 93.19 194 GLN B CA 1
ATOM 3488 C C . GLN B 1 194 ? 5.676 8.492 21.312 1 93.19 194 GLN B C 1
ATOM 3490 O O . GLN B 1 194 ? 5.164 9.523 21.75 1 93.19 194 GLN B O 1
ATOM 3495 N N . LEU B 1 195 ? 5.316 7.867 20.281 1 93.69 195 LEU B N 1
ATOM 3496 C CA . LEU B 1 195 ? 4.148 8.359 19.562 1 93.69 195 LEU B CA 1
ATOM 3497 C C . LEU B 1 195 ? 2.895 8.266 20.422 1 93.69 195 LEU B C 1
ATOM 3499 O O . LEU B 1 195 ? 2.068 9.18 20.438 1 93.69 195 LEU B O 1
ATOM 3503 N N . HIS B 1 196 ? 2.762 7.199 21.125 1 95.69 196 HIS B N 1
ATOM 3504 C CA . HIS B 1 196 ? 1.647 7.039 22.047 1 95.69 196 HIS B CA 1
ATOM 3505 C C . HIS B 1 196 ? 1.611 8.172 23.062 1 95.69 196 HIS B C 1
ATOM 3507 O O . HIS B 1 196 ? 0.563 8.789 23.281 1 95.69 196 HIS B O 1
ATOM 3513 N N . GLY B 1 197 ? 2.738 8.367 23.703 1 96.38 197 GLY B N 1
ATOM 3514 C CA . GLY B 1 197 ? 2.834 9.461 24.672 1 96.38 197 GLY B CA 1
ATOM 3515 C C . GLY B 1 197 ? 2.525 10.812 24.062 1 96.38 197 GLY B C 1
ATOM 3516 O O . GLY B 1 197 ? 1.845 11.641 24.672 1 96.38 197 GLY B O 1
ATOM 3517 N N . TYR B 1 198 ? 2.977 11 22.875 1 96.31 198 TYR B N 1
ATOM 3518 C CA . TYR B 1 198 ? 2.723 12.25 22.172 1 96.31 198 TYR B CA 1
ATOM 3519 C C . TYR B 1 198 ? 1.23 12.445 21.922 1 96.31 198 TYR B C 1
ATOM 3521 O O . TYR B 1 198 ? 0.68 13.508 22.219 1 96.31 198 TYR B O 1
ATOM 3529 N N . LEU B 1 199 ? 0.595 11.445 21.406 1 96.94 199 LEU B N 1
ATOM 3530 C CA . LEU B 1 199 ? -0.834 11.531 21.125 1 96.94 199 LEU B CA 1
ATOM 3531 C C . LEU B 1 199 ? -1.622 11.781 22.406 1 96.94 199 LEU B C 1
ATOM 3533 O O . LEU B 1 199 ? -2.535 12.609 22.438 1 96.94 199 LEU B O 1
ATOM 3537 N N . LYS B 1 200 ? -1.21 11.164 23.516 1 97.38 200 LYS B N 1
ATOM 3538 C CA . LYS B 1 200 ? -1.894 11.32 24.781 1 97.38 200 LYS B CA 1
ATOM 3539 C C . LYS B 1 200 ? -1.676 12.719 25.359 1 97.38 200 LYS B C 1
ATOM 3541 O O . LYS B 1 200 ? -2.465 13.188 26.188 1 97.38 200 LYS B O 1
ATOM 3546 N N . SER B 1 201 ? -0.64 13.367 24.984 1 97.31 201 SER B N 1
ATOM 3547 C CA . SER B 1 201 ? -0.299 14.68 25.516 1 97.31 201 SER B CA 1
ATOM 3548 C C . SER B 1 201 ? -1.021 15.789 24.766 1 97.31 201 SER B C 1
ATOM 3550 O O . SER B 1 201 ? -0.995 16.953 25.188 1 97.31 201 SER B O 1
ATOM 3552 N N . LEU B 1 202 ? -1.655 15.5 23.641 1 97 202 LEU B N 1
ATOM 3553 C CA . LEU B 1 202 ? -2.383 16.5 22.859 1 97 202 LEU B CA 1
ATOM 3554 C C . LEU B 1 202 ? -3.545 17.062 23.656 1 97 202 LEU B C 1
ATOM 3556 O O . LEU B 1 202 ? -4.098 16.391 24.531 1 97 202 LEU B O 1
ATOM 3560 N N . PRO B 1 203 ? -3.891 18.344 23.422 1 97.44 203 PRO B N 1
ATOM 3561 C CA . PRO B 1 203 ? -5.086 18.859 24.094 1 97.44 203 PRO B CA 1
ATOM 3562 C C . PRO B 1 203 ? -6.355 18.109 23.703 1 97.44 203 PRO B C 1
ATOM 3564 O O . PRO B 1 203 ? -6.766 18.125 22.531 1 97.44 203 PRO B O 1
ATOM 3567 N N . ALA B 1 204 ? -6.984 17.516 24.625 1 96.69 204 ALA B N 1
ATOM 3568 C CA . ALA B 1 204 ? -8.148 16.672 24.391 1 96.69 204 ALA B CA 1
ATOM 3569 C C . ALA B 1 204 ? -9.312 17.469 23.812 1 96.69 204 ALA B C 1
ATOM 3571 O O . ALA B 1 204 ? -10.203 16.922 23.172 1 96.69 204 ALA B O 1
ATOM 3572 N N . THR B 1 205 ? -9.375 18.734 24.031 1 97 205 THR B N 1
ATOM 3573 C CA . THR B 1 205 ? -10.43 19.594 23.516 1 97 205 THR B CA 1
ATOM 3574 C C . THR B 1 205 ? -10.328 19.719 22 1 97 205 THR B C 1
ATOM 3576 O O . THR B 1 205 ? -11.344 19.719 21.297 1 97 205 THR B O 1
ATOM 3579 N N . SER B 1 206 ? -9.078 19.734 21.547 1 97.25 206 SER B N 1
ATOM 3580 C CA . SER B 1 206 ? -8.844 19.922 20.125 1 97.25 206 SER B CA 1
ATOM 3581 C C . SER B 1 206 ? -8.688 18.594 19.406 1 97.25 206 SER B C 1
ATOM 3583 O O . SER B 1 206 ? -9.023 18.469 18.234 1 97.25 206 SER B O 1
ATOM 3585 N N . PHE B 1 207 ? -8.211 17.609 20.125 1 98.25 207 PHE B N 1
ATOM 3586 C CA . PHE B 1 207 ? -7.91 16.328 19.516 1 98.25 207 PHE B CA 1
ATOM 3587 C C . PHE B 1 207 ? -8.5 15.18 20.328 1 98.25 207 PHE B C 1
ATOM 3589 O O . PHE B 1 207 ? -7.789 14.242 20.688 1 98.25 207 PHE B O 1
ATOM 3596 N N . PRO B 1 208 ? -9.773 15.203 20.578 1 98.25 208 PRO B N 1
ATOM 3597 C CA . PRO B 1 208 ? -10.383 14.188 21.438 1 98.25 208 PRO B CA 1
ATOM 3598 C C . PRO B 1 208 ? -10.25 12.773 20.859 1 98.25 208 PRO B C 1
ATOM 3600 O O . PRO B 1 208 ? -10.062 11.82 21.609 1 98.25 208 PRO B O 1
ATOM 3603 N N . ASN B 1 209 ? -10.359 12.633 19.594 1 98.31 209 ASN B N 1
ATOM 3604 C CA . ASN B 1 209 ? -10.32 11.297 19 1 98.31 209 ASN B CA 1
ATOM 3605 C C . ASN B 1 209 ? -8.906 10.719 19.016 1 98.31 209 ASN B C 1
ATOM 3607 O O . ASN B 1 209 ? -8.719 9.539 19.312 1 98.31 209 ASN B O 1
ATOM 3611 N N . LEU B 1 210 ? -7.879 11.531 18.656 1 98 210 LEU B N 1
ATOM 3612 C CA . LEU B 1 210 ? -6.504 11.039 18.656 1 98 210 LEU B CA 1
ATOM 3613 C C . LEU B 1 210 ? -6.066 10.648 20.062 1 98 210 LEU B C 1
ATOM 3615 O O . LEU B 1 210 ? -5.391 9.633 20.234 1 98 210 LEU B O 1
ATOM 3619 N N . VAL B 1 211 ? -6.449 11.445 21.031 1 98.19 211 VAL B N 1
ATOM 3620 C CA . VAL B 1 211 ? -6.133 11.117 22.422 1 98.19 211 VAL B CA 1
ATOM 3621 C C . VAL B 1 211 ? -6.797 9.797 22.797 1 98.19 211 VAL B C 1
ATOM 3623 O O . VAL B 1 211 ? -6.152 8.914 23.375 1 98.19 211 VAL B O 1
ATOM 3626 N N . HIS B 1 212 ? -8.062 9.664 22.453 1 98 212 HIS B N 1
ATOM 3627 C CA . HIS B 1 212 ? -8.844 8.484 22.812 1 98 212 HIS B CA 1
ATOM 3628 C C . HIS B 1 212 ? -8.312 7.242 22.094 1 98 212 HIS B C 1
ATOM 3630 O O . HIS B 1 212 ? -8.25 6.16 22.688 1 98 212 HIS B O 1
ATOM 3636 N N . LEU B 1 213 ? -7.887 7.414 20.859 1 97.81 213 LEU B N 1
ATOM 3637 C CA . LEU B 1 213 ? -7.52 6.277 20.016 1 97.81 213 LEU B CA 1
ATOM 3638 C C . LEU B 1 213 ? -6.008 6.066 20.016 1 97.81 213 LEU B C 1
ATOM 3640 O O . LEU B 1 213 ? -5.477 5.344 19.172 1 97.81 213 LEU B O 1
ATOM 3644 N N . ALA B 1 214 ? -5.273 6.652 20.906 1 97.44 214 ALA B N 1
ATOM 3645 C CA . ALA B 1 214 ? -3.816 6.547 20.953 1 97.44 214 ALA B CA 1
ATOM 3646 C C . ALA B 1 214 ? -3.375 5.09 21.031 1 97.44 214 ALA B C 1
ATOM 3648 O O . ALA B 1 214 ? -2.418 4.688 20.359 1 97.44 214 ALA B O 1
ATOM 3649 N N . GLY B 1 215 ? -4.062 4.305 21.781 1 95.81 215 GLY B N 1
ATOM 3650 C CA . GLY B 1 215 ? -3.74 2.895 21.953 1 95.81 215 GLY B CA 1
ATOM 3651 C C . GLY B 1 215 ? -3.785 2.117 20.656 1 95.81 215 GLY B C 1
ATOM 3652 O O . GLY B 1 215 ? -2.75 1.664 20.156 1 95.81 215 GLY B O 1
ATOM 3653 N N . PRO B 1 216 ? -4.941 2.059 20.047 1 95.56 216 PRO B N 1
ATOM 3654 C CA . PRO B 1 216 ? -5.051 1.316 18.781 1 95.56 216 PRO B CA 1
ATOM 3655 C C . PRO B 1 216 ? -4.18 1.901 17.672 1 95.56 216 PRO B C 1
ATOM 3657 O O . PRO B 1 216 ? -3.629 1.156 16.859 1 95.56 216 PRO B O 1
ATOM 3660 N N . ILE B 1 217 ? -3.973 3.158 17.656 1 94.19 217 ILE B N 1
ATOM 3661 C CA . ILE B 1 217 ? -3.189 3.801 16.609 1 94.19 217 ILE B CA 1
ATOM 3662 C C . ILE B 1 217 ? -1.725 3.387 16.719 1 94.19 217 ILE B C 1
ATOM 3664 O O . ILE B 1 217 ? -1.049 3.166 15.719 1 94.19 217 ILE B O 1
ATOM 3668 N N . THR B 1 218 ? -1.246 3.195 17.953 1 92.94 218 THR B N 1
ATOM 3669 C CA . THR B 1 218 ? 0.181 2.965 18.156 1 92.94 218 THR B CA 1
ATOM 3670 C C . THR B 1 218 ? 0.453 1.497 18.469 1 92.94 218 THR B C 1
ATOM 3672 O O . THR B 1 218 ? 1.582 1.127 18.797 1 92.94 218 THR B O 1
ATOM 3675 N N . SER B 1 219 ? -0.573 0.698 18.422 1 90.81 219 SER B N 1
ATOM 3676 C CA . SER B 1 219 ? -0.406 -0.714 18.75 1 90.81 219 SER B CA 1
ATOM 3677 C C . SER B 1 219 ? 0.599 -1.381 17.812 1 90.81 219 SER B C 1
ATOM 3679 O O . SER B 1 219 ? 0.603 -1.121 16.609 1 90.81 219 SER B O 1
ATOM 3681 N N . LEU B 1 220 ? 1.382 -2.273 18.344 1 83.5 220 LEU B N 1
ATOM 3682 C CA . LEU B 1 220 ? 2.371 -3.012 17.578 1 83.5 220 LEU B CA 1
ATOM 3683 C C . LEU B 1 220 ? 1.879 -4.426 17.266 1 83.5 220 LEU B C 1
ATOM 3685 O O . LEU B 1 220 ? 2.645 -5.262 16.797 1 83.5 220 LEU B O 1
ATOM 3689 N N . ASP B 1 221 ? 0.61 -4.641 17.609 1 88.62 221 ASP B N 1
ATOM 3690 C CA . ASP B 1 221 ? 0.023 -5.949 17.328 1 88.62 221 ASP B CA 1
ATOM 3691 C C . ASP B 1 221 ? -0.283 -6.109 15.844 1 88.62 221 ASP B C 1
ATOM 3693 O O . ASP B 1 221 ? -1.432 -5.957 15.414 1 88.62 221 ASP B O 1
ATOM 3697 N N . SER B 1 222 ? 0.751 -6.473 15.117 1 88.62 222 SER B N 1
ATOM 3698 C CA . SER B 1 222 ? 0.663 -6.582 13.672 1 88.62 222 SER B CA 1
ATOM 3699 C C . SER B 1 222 ? -0.325 -7.668 13.258 1 88.62 222 SER B C 1
ATOM 3701 O O . SER B 1 222 ? -0.995 -7.547 12.227 1 88.62 222 SER B O 1
ATOM 3703 N N . ASP B 1 223 ? -0.422 -8.734 14.031 1 93 223 ASP B N 1
ATOM 3704 C CA . ASP B 1 223 ? -1.35 -9.82 13.703 1 93 223 ASP B CA 1
ATOM 3705 C C . ASP B 1 223 ? -2.797 -9.328 13.766 1 93 223 ASP B C 1
ATOM 3707 O O . ASP B 1 223 ? -3.584 -9.609 12.852 1 93 223 ASP B O 1
ATOM 3711 N N . ARG B 1 224 ? -3.064 -8.633 14.781 1 93.19 224 ARG B N 1
ATOM 3712 C CA . ARG B 1 224 ? -4.418 -8.109 14.938 1 93.19 224 ARG B CA 1
ATOM 3713 C C . ARG B 1 224 ? -4.754 -7.113 13.836 1 93.19 224 ARG B C 1
ATOM 3715 O O . ARG B 1 224 ? -5.855 -7.141 13.281 1 93.19 224 ARG B O 1
ATOM 3722 N N . ARG B 1 225 ? -3.895 -6.258 13.539 1 92.19 225 ARG B N 1
ATOM 3723 C CA . ARG B 1 225 ? -4.074 -5.277 12.477 1 92.19 225 ARG B CA 1
ATOM 3724 C C . ARG B 1 225 ? -4.316 -5.965 11.133 1 92.19 225 ARG B C 1
ATOM 3726 O O . ARG B 1 225 ? -5.219 -5.578 10.383 1 92.19 225 ARG B O 1
ATOM 3733 N N . PHE B 1 226 ? -3.494 -6.98 10.914 1 95.62 226 PHE B N 1
ATOM 3734 C CA . PHE B 1 226 ? -3.629 -7.73 9.672 1 95.62 226 PHE B CA 1
ATOM 3735 C C . PHE B 1 226 ? -5 -8.391 9.586 1 95.62 226 PHE B C 1
ATOM 3737 O O . PHE B 1 226 ? -5.691 -8.266 8.57 1 95.62 226 PHE B O 1
ATOM 3744 N N . GLU B 1 227 ? -5.359 -9.047 10.633 1 96.81 227 GLU B N 1
ATOM 3745 C CA . GLU B 1 227 ? -6.617 -9.789 10.641 1 96.81 227 GLU B CA 1
ATOM 3746 C C . GLU B 1 227 ? -7.812 -8.852 10.477 1 96.81 227 GLU B C 1
ATOM 3748 O O . GLU B 1 227 ? -8.758 -9.164 9.75 1 96.81 227 GLU B O 1
ATOM 3753 N N . LEU B 1 228 ? -7.77 -7.75 11.078 1 94.88 228 LEU B N 1
ATOM 3754 C CA . LEU B 1 228 ? -8.883 -6.809 10.969 1 94.88 228 LEU B CA 1
ATOM 3755 C C . LEU B 1 228 ? -8.961 -6.219 9.57 1 94.88 228 LEU B C 1
ATOM 3757 O O . LEU B 1 228 ? -10.055 -6.066 9.016 1 94.88 228 LEU B O 1
ATOM 3761 N N . GLY B 1 229 ? -7.844 -5.82 8.984 1 96.38 229 GLY B N 1
ATOM 3762 C CA . GLY B 1 229 ? -7.844 -5.371 7.602 1 96.38 229 GLY B CA 1
ATOM 3763 C C . GLY B 1 229 ? -8.391 -6.406 6.637 1 96.38 229 GLY B C 1
ATOM 3764 O O . GLY B 1 229 ? -9.188 -6.078 5.75 1 96.38 229 GLY B O 1
ATOM 3765 N N . LEU B 1 230 ? -7.938 -7.602 6.863 1 97.06 230 LEU B N 1
ATOM 3766 C CA . LEU B 1 230 ? -8.414 -8.711 6.043 1 97.06 230 LEU B CA 1
ATOM 3767 C C . LEU B 1 230 ? -9.922 -8.883 6.184 1 97.06 230 LEU B C 1
ATOM 3769 O O . LEU B 1 230 ? -10.625 -9.062 5.188 1 97.06 230 LEU B O 1
ATOM 3773 N N . GLU B 1 231 ? -10.422 -8.781 7.379 1 96.38 231 GLU B N 1
ATOM 3774 C CA . GLU B 1 231 ? -11.852 -8.906 7.645 1 96.38 231 GLU B CA 1
ATOM 3775 C C . GLU B 1 231 ? -12.641 -7.805 6.93 1 96.38 231 GLU B C 1
ATOM 3777 O O . GLU B 1 231 ? -13.711 -8.062 6.375 1 96.38 231 GLU B O 1
ATOM 3782 N N . ILE B 1 232 ? -12.172 -6.648 6.938 1 96.75 232 ILE B N 1
ATOM 3783 C CA . ILE B 1 232 ? -12.828 -5.52 6.285 1 96.75 232 ILE B CA 1
ATOM 3784 C C . ILE B 1 232 ? -12.945 -5.781 4.785 1 96.75 232 ILE B C 1
ATOM 3786 O O . ILE B 1 232 ? -14.031 -5.684 4.215 1 96.75 232 ILE B O 1
ATOM 3790 N N . ILE B 1 233 ? -11.867 -6.164 4.148 1 97.81 233 ILE B N 1
ATOM 3791 C CA . ILE B 1 233 ? -11.844 -6.348 2.701 1 97.81 233 ILE B CA 1
ATOM 3792 C C . ILE B 1 233 ? -12.742 -7.52 2.316 1 97.81 233 ILE B C 1
ATOM 3794 O O . ILE B 1 233 ? -13.531 -7.422 1.374 1 97.81 233 ILE B O 1
ATOM 3798 N N . ILE B 1 234 ? -12.664 -8.609 3.096 1 97.5 234 ILE B N 1
ATOM 3799 C CA . ILE B 1 234 ? -13.453 -9.797 2.791 1 97.5 234 ILE B CA 1
ATOM 3800 C C . ILE B 1 234 ? -14.938 -9.492 2.955 1 97.5 234 ILE B C 1
ATOM 3802 O O . ILE B 1 234 ? -15.758 -9.891 2.123 1 97.5 234 ILE B O 1
ATOM 3806 N N . ALA B 1 235 ? -15.312 -8.758 4.039 1 95.81 235 ALA B N 1
ATOM 3807 C CA . ALA B 1 235 ? -16.703 -8.367 4.234 1 95.81 235 ALA B CA 1
ATOM 3808 C C . ALA B 1 235 ? -17.203 -7.512 3.072 1 95.81 235 ALA B C 1
ATOM 3810 O O . ALA B 1 235 ? -18.359 -7.629 2.658 1 95.81 235 ALA B O 1
ATOM 3811 N N . GLY B 1 236 ? -16.359 -6.684 2.578 1 96.69 236 GLY B N 1
ATOM 3812 C CA . GLY B 1 236 ? -16.703 -5.883 1.415 1 96.69 236 GLY B CA 1
ATOM 3813 C C . GLY B 1 236 ? -16.922 -6.711 0.163 1 96.69 236 GLY B C 1
ATOM 3814 O O . GLY B 1 236 ? -17.844 -6.449 -0.608 1 96.69 236 GLY B O 1
ATOM 3815 N N . LEU B 1 237 ? -16.062 -7.676 -0.072 1 96.19 237 LEU B N 1
ATOM 3816 C CA . LEU B 1 237 ? -16.203 -8.57 -1.216 1 96.19 237 LEU B CA 1
ATOM 3817 C C . LEU B 1 237 ? -17.5 -9.383 -1.112 1 96.19 237 LEU B C 1
ATOM 3819 O O . LEU B 1 237 ? -18.188 -9.586 -2.111 1 96.19 237 LEU B O 1
ATOM 3823 N N . LEU B 1 238 ? -17.797 -9.797 0.113 1 93.88 238 LEU B N 1
ATOM 3824 C CA . LEU B 1 238 ? -19.031 -10.539 0.35 1 93.88 238 LEU B CA 1
ATOM 3825 C C . LEU B 1 238 ? -20.25 -9.68 0.025 1 93.88 238 LEU B C 1
ATOM 3827 O O . LEU B 1 238 ? -21.203 -10.164 -0.585 1 93.88 238 LEU B O 1
ATOM 3831 N N . ALA B 1 239 ? -20.219 -8.453 0.394 1 91.38 239 ALA B N 1
ATOM 3832 C CA . ALA B 1 239 ? -21.312 -7.527 0.107 1 91.38 239 ALA B CA 1
ATOM 3833 C C . ALA B 1 239 ? -21.5 -7.348 -1.397 1 91.38 239 ALA B C 1
ATOM 3835 O O . ALA B 1 239 ? -22.641 -7.242 -1.881 1 91.38 239 ALA B O 1
ATOM 3836 N N . GLY B 1 240 ? -20.438 -7.32 -2.111 1 87.19 240 GLY B N 1
ATOM 3837 C CA . GLY B 1 240 ? -20.484 -7.172 -3.557 1 87.19 240 GLY B CA 1
ATOM 3838 C C . GLY B 1 240 ? -21.016 -8.406 -4.262 1 87.19 240 GLY B C 1
ATOM 3839 O O . GLY B 1 240 ? -21.656 -8.297 -5.32 1 87.19 240 GLY B O 1
ATOM 3840 N N . ALA B 1 241 ? -20.688 -9.539 -3.766 1 82.06 241 ALA B N 1
ATOM 3841 C CA . ALA B 1 241 ? -21.188 -10.789 -4.332 1 82.06 241 ALA B CA 1
ATOM 3842 C C . ALA B 1 241 ? -22.703 -10.891 -4.215 1 82.06 241 ALA B C 1
ATOM 3844 O O . ALA B 1 241 ? -23.359 -11.398 -5.125 1 82.06 241 ALA B O 1
ATOM 3845 N N . GLY B 1 242 ? -23.203 -10.422 -3.137 1 74.38 242 GLY B N 1
ATOM 3846 C CA . GLY B 1 242 ? -24.656 -10.438 -2.936 1 74.38 242 GLY B CA 1
ATOM 3847 C C . GLY B 1 242 ? -25.391 -9.539 -3.902 1 74.38 242 GLY B C 1
ATOM 3848 O O . GLY B 1 242 ? -26.453 -9.914 -4.406 1 74.38 242 GLY B O 1
ATOM 3849 N N . GLU B 1 243 ? -24.859 -8.438 -4.164 1 70.31 243 GLU B N 1
ATOM 3850 C CA . GLU B 1 243 ? -25.484 -7.492 -5.082 1 70.31 243 GLU B CA 1
ATOM 3851 C C . GLU B 1 243 ? -25.516 -8.047 -6.508 1 70.31 243 GLU B C 1
ATOM 3853 O O . GLU B 1 243 ? -26.5 -7.863 -7.227 1 70.31 243 GLU B O 1
ATOM 3858 N N . ALA B 1 244 ? -24.562 -8.766 -6.816 1 62.72 244 ALA B N 1
ATOM 3859 C CA . ALA B 1 244 ? -24.484 -9.367 -8.148 1 62.72 244 ALA B CA 1
ATOM 3860 C C . ALA B 1 244 ? -25.516 -10.477 -8.305 1 62.72 244 ALA B C 1
ATOM 3862 O O . ALA B 1 244 ? -26.125 -10.625 -9.375 1 62.72 244 ALA B O 1
ATOM 3863 N N . ALA B 1 245 ? -25.672 -11.156 -7.246 1 62.88 245 ALA B N 1
ATOM 3864 C CA . ALA B 1 245 ? -26.656 -12.227 -7.27 1 62.88 245 ALA B CA 1
ATOM 3865 C C . ALA B 1 245 ? -28.062 -11.664 -7.395 1 62.88 245 ALA B C 1
ATOM 3867 O O . ALA B 1 245 ? -28.891 -12.195 -8.141 1 62.88 245 ALA B O 1
ATOM 3868 N N . ASP B 1 246 ? -28.188 -10.57 -6.695 1 62.34 246 ASP B N 1
ATOM 3869 C CA . ASP B 1 246 ? -29.5 -9.938 -6.742 1 62.34 246 ASP B CA 1
ATOM 3870 C C . ASP B 1 246 ? -29.781 -9.359 -8.125 1 62.34 246 ASP B C 1
ATOM 3872 O O . ASP B 1 246 ? -30.906 -9.445 -8.625 1 62.34 246 ASP B O 1
ATOM 3876 N N . ASP B 1 247 ? -28.812 -8.805 -8.719 1 58.31 247 ASP B N 1
ATOM 3877 C CA . ASP B 1 247 ? -28.953 -8.227 -10.047 1 58.31 247 ASP B CA 1
ATOM 3878 C C . ASP B 1 247 ? -29.234 -9.312 -11.094 1 58.31 247 ASP B C 1
ATOM 3880 O O . ASP B 1 247 ? -30.031 -9.109 -12.008 1 58.31 247 ASP B O 1
ATOM 3884 N N . GLN B 1 248 ? -28.625 -10.438 -10.898 1 55.34 248 GLN B N 1
ATOM 3885 C CA . GLN B 1 248 ? -28.844 -11.555 -11.812 1 55.34 248 GLN B CA 1
ATOM 3886 C C . GLN B 1 248 ? -30.25 -12.125 -11.656 1 55.34 248 GLN B C 1
ATOM 3888 O O . GLN B 1 248 ? -30.906 -12.477 -12.648 1 55.34 248 GLN B O 1
ATOM 3893 N N . VAL B 1 249 ? -30.703 -12.094 -10.453 1 57.28 249 VAL B N 1
ATOM 3894 C CA . VAL B 1 249 ? -32.062 -12.57 -10.18 1 57.28 249 VAL B CA 1
ATOM 3895 C C . VAL B 1 249 ? -33.062 -11.57 -10.734 1 57.28 249 VAL B C 1
ATOM 3897 O O . VAL B 1 249 ? -34.062 -11.969 -11.344 1 57.28 249 VAL B O 1
ATOM 3900 N N . ARG B 1 250 ? -32.781 -10.289 -10.555 1 57.28 250 ARG B N 1
ATOM 3901 C CA . ARG B 1 250 ? -33.656 -9.25 -11.055 1 57.28 250 ARG B CA 1
ATOM 3902 C C . ARG B 1 250 ? -33.688 -9.25 -12.578 1 57.28 250 ARG B C 1
ATOM 3904 O O . ARG B 1 250 ? -34.75 -9.031 -13.18 1 57.28 250 ARG B O 1
ATOM 3911 N N . THR B 1 251 ? -32.625 -9.43 -13.188 1 55.81 251 THR B N 1
ATOM 3912 C CA . THR B 1 251 ? -32.562 -9.453 -14.641 1 55.81 251 THR B CA 1
ATOM 3913 C C . THR B 1 251 ? -33.125 -10.75 -15.188 1 55.81 251 THR B C 1
ATOM 3915 O O . THR B 1 251 ? -33.719 -10.766 -16.266 1 55.81 251 THR B O 1
ATOM 3918 N N . ALA B 1 252 ? -32.938 -11.852 -14.438 1 60.91 252 ALA B N 1
ATOM 3919 C CA . ALA B 1 252 ? -33.5 -13.125 -14.867 1 60.91 252 ALA B CA 1
ATOM 3920 C C . ALA B 1 252 ? -35 -13.141 -14.695 1 60.91 252 ALA B C 1
ATOM 3922 O O . ALA B 1 252 ? -35.719 -13.867 -15.406 1 60.91 252 ALA B O 1
ATOM 3923 N N . GLY B 1 253 ? -35.469 -12.445 -13.68 1 54.56 253 GLY B N 1
ATOM 3924 C CA . GLY B 1 253 ? -36.906 -12.391 -13.414 1 54.56 253 GLY B CA 1
ATOM 3925 C C . GLY B 1 253 ? -37.656 -11.438 -14.336 1 54.56 253 GLY B C 1
ATOM 3926 O O . GLY B 1 253 ? -38.844 -11.273 -14.219 1 54.56 253 GLY B O 1
ATOM 3927 N N . SER B 1 254 ? -37 -10.609 -14.953 1 56.06 254 SER B N 1
ATOM 3928 C CA . SER B 1 254 ? -37.75 -9.758 -15.875 1 56.06 254 SER B CA 1
ATOM 3929 C C . SER B 1 254 ? -38.281 -10.57 -17.047 1 56.06 254 SER B C 1
ATOM 3931 O O . SER B 1 254 ? -37.531 -11.211 -17.781 1 56.06 254 SER B O 1
ATOM 3933 N N . PRO B 1 255 ? -39.531 -10.914 -17.031 1 53.28 255 PRO B N 1
ATOM 3934 C CA . PRO B 1 255 ? -40.156 -11.641 -18.141 1 53.28 255 PRO B CA 1
ATOM 3935 C C . PRO B 1 255 ? -39.812 -11.062 -19.5 1 53.28 255 PRO B C 1
ATOM 3937 O O . PRO B 1 255 ? -39.531 -9.859 -19.609 1 53.28 255 PRO B O 1
ATOM 3940 N N . PRO B 1 256 ? -39.375 -11.961 -20.422 1 47.97 256 PRO B N 1
ATOM 3941 C CA . PRO B 1 256 ? -39.156 -11.43 -21.766 1 47.97 256 PRO B CA 1
ATOM 3942 C C . PRO B 1 256 ? -40.281 -10.555 -22.25 1 47.97 256 PRO B C 1
ATOM 3944 O O . PRO B 1 256 ? -41.469 -10.805 -21.906 1 47.97 256 PRO B O 1
ATOM 3947 N N . ALA B 1 257 ? -40.031 -9.312 -22.469 1 47.22 257 ALA B N 1
ATOM 3948 C CA . ALA B 1 257 ? -41.031 -8.461 -23.078 1 47.22 257 ALA B CA 1
ATOM 3949 C C . ALA B 1 257 ? -41.75 -9.18 -24.234 1 47.22 257 ALA B C 1
ATOM 3951 O O . ALA B 1 257 ? -41.094 -9.75 -25.109 1 47.22 257 ALA B O 1
ATOM 3952 N N . GLU B 1 258 ? -42.875 -9.664 -23.922 1 41.56 258 GLU B N 1
ATOM 3953 C CA . GLU B 1 258 ? -43.719 -10.195 -24.969 1 41.56 258 GLU B CA 1
ATOM 3954 C C . GLU B 1 258 ? -43.625 -9.344 -26.234 1 41.56 258 GLU B C 1
ATOM 3956 O O . GLU B 1 258 ? -43.844 -8.133 -26.188 1 41.56 258 GLU B O 1
ATOM 3961 N N . SER B 1 259 ? -42.75 -9.734 -27.266 1 34.81 259 SER B N 1
ATOM 3962 C CA . SER B 1 259 ? -43.125 -9.234 -28.594 1 34.81 259 SER B CA 1
ATOM 3963 C C . SER B 1 259 ? -44.5 -9.711 -28.984 1 34.81 259 SER B C 1
ATOM 3965 O O . SER B 1 259 ? -44.906 -10.844 -28.688 1 34.81 259 SER B O 1
#

Sequence (518 aa):
MSRSEEGRPMPEEIPVPPWRRPKKAPPRMPLTQDRIVVTALGILDAEGLDALSMRRLAQELKTGHASLYAHVGNRDELLDLVFDIVLTEVEVPEPEPGRWAEQVKEMCRSLRRMFLAHRDLARIAIDRVPLGPNGMVGMERTMNLLRSGGLHDELAAYGGDLLSTFVTAEALEQSSRNPGTEQGREQAGVFADQLHGYLKSLPATSFPNLVHLAGPITSLDSDRRFELGLEIIIAGLLAGAGEAADDQVRTAGSPPAESMSRSEEGRPMPEEIPVPPWRRPKKAPPRMPLTQDRIVVTALGILDAEGLDALSMRRLAQELKTGHASLYAHVGNRDELLDLVFDIVLTEVEVPEPEPGRWAEQVKEMCRSLRRMFLAHRDLARIAIDRVPLGPNGMVGMERTMNLLRSGGLHDELAAYGGDLLSTFVTAEALEQSSRNPGTEQGREQAGVFADQLHGYLKSLPATSFPNLVHLAGPITSLDSDRRFELGLEIIIAGLLAGAGEAADDQVRTAGSPPAES

pLDDT: mean 85.79, std 17.48, range [32.06, 98.69]

InterPro domains:
  IPR001647 DNA-binding HTH domain, TetR-type [PF00440] (36-80)
  IPR001647 DNA-binding HTH domain, TetR-type [PS50977] (30-90)
  IPR003012 Tetracycline transcriptional regulator, TetR [PR00400] (48-71)
  IPR003012 Tetracycline transcriptional regulator, TetR [PR00400] (100-119)
  IPR003012 Tetracycline transcriptional regulator, TetR [PR00400] (156-175)
  IPR004111 Tetracycline repressor TetR, C-terminal [PF02909] (93-239)
  IPR009057 Homedomain-like superfamily [SSF46689] (30-89)
  IPR036271 Tetracyclin repressor-like, C-terminal domain superfamily [SSF48498] (94-237)
  IPR050109 HTH-type, TetR-like transcriptional regulator [PTHR30055] (11-245)

Nearest PDB structures (foldseek):
  2opt-assembly1_A  TM=9.876E-01  e=4.407E-24  Streptomyces coelicolor
  2opt-assembly1_B  TM=9.742E-01  e=1.233E-23  Streptomyces coelicolor
  3b6c-assembly1_B  TM=9.777E-01  e=6.167E-23  Streptomyces coelicolor
  3b6a-assembly4_G  TM=9.786E-01  e=4.509E-23  Streptomyces coelicolor
  3b6c-assembly1_A  TM=9.919E-01  e=2.467E-22  Streptomyces coelicolor

Secondary structure (DSSP, 8-state):
--------------PPPTTS------------HHHHHHHHHHHHHHH-GGG--HHHHHHHHT--HHHHHHH--SHHHHHHHHHHHHGGG---PPP-GGGHHHHHHHHHHHHHHHHHHSTTHHHHHTT----SHHHHHHHHHHHHHHHHTT--HHHHHHHHHHHHHHHHHHHHHHHHHS-SSHHHHHHHHHHHHHHHHHHHHS-TTT-HHHHHTHHHHH---HHHHHHHHHHHHHHHHHHHHHHHHHHHHHHHSS-----/--------------PPPTTS------------HHHHHHHHHHHHHHH-GGG--HHHHHHHHT--HHHHHHH--SHHHHHHHHHHHHGGG---PPP-GGGHHHHHHHHHHHHHHHHHHSTTHHHHHTT----SHHHHHHHHHHHHHHHHTT--HHHHHHHHHHHHHHHHHHHHHHHHHS-SSHHHHHHHHHHHHHHHHHHHHS-TTT-HHHHHTHHHHH---HHHHHHHHHHHHHHHHHHHHHHHHHHHHHHHSS-----

Foldseek 3Di:
DDDPPPDDPDPDPPPDPPPPDPDDDPPLPDDALVVLLVLLQVCCQVPNDVCRALVNSCVSSVHDSVSSCVHAVGPLSSLLSNLQVLLVQFDQDDADQVCLLVSLVNRLVSVLVSLLNGHCNLVSVLPDQNPDPSSVVVLVSQLVSLVSNQADDCCSVVLSVVSVNLSSVLSVVCCQLPPPDPVSVVVSVVVLVVQLVVQCPDDCVVRVPSNVCSDVVSDSPSVVVSVVVSVVSSVVSNVNSVVSVVVVVVVVPPPDPDD/DDPPPPPDPDPDPPPDPPPPDPDDDPPLPDDALVVLLVLLQVCCQPPNDVQRALVNSCVSSVHDSVSSCVHAVGPLSSLLSNLQVLLVQFDQDDADQVCLLVSLVNRLVSVLVSLLNGHCNLVSVLPDQNPDPSSVVVLVSQLVSLVSNQADDVCSVVLSVVSVNLSSVLSVVCCQLPPPDPVSVVVSVVVLVVQLVVQCPDDCVVRVPSNVCSDVVSDSPSVVVSVVVSVVSSVVSNVNSVVSVVVCVVVVPPPDPDD

Organism: Streptomyces coelicolor (strain ATCC BAA-471 / A3(2) / M145) (NCBI:txid100226)

Radius of gyration: 31.94 Å; Cα contacts (8 Å, |Δi|>4): 538; chains: 2; bounding box: 104×118×95 Å

Solvent-accessible surface area (backbone atoms only — not comparable to full-atom values): 28767 Å² total; per-residue (Å²): 136,80,81,76,80,76,76,76,77,74,77,76,79,76,74,76,60,86,81,60,66,72,77,73,70,76,77,74,75,78,89,41,58,65,57,52,36,54,50,48,46,49,40,18,53,75,64,23,59,89,58,57,41,70,68,51,48,24,59,73,67,70,48,57,66,70,65,50,46,73,64,39,83,44,66,67,56,46,51,51,50,36,54,25,61,56,45,69,69,44,53,70,64,82,73,44,54,94,44,24,70,61,46,51,51,50,25,52,52,30,43,43,51,50,40,72,72,30,48,58,42,32,71,60,47,74,82,52,77,61,78,41,76,44,27,44,53,51,50,30,49,50,44,46,29,40,39,51,51,52,34,54,70,56,56,27,42,51,48,51,50,50,51,52,50,50,46,40,53,52,48,42,50,40,50,65,45,42,23,92,41,70,67,36,31,52,50,30,50,51,48,30,50,51,51,30,52,52,36,56,66,47,57,52,90,83,31,46,50,43,36,71,41,21,60,62,64,39,55,81,56,59,67,59,54,49,51,51,53,51,49,25,44,50,44,8,50,52,55,53,21,52,53,47,51,50,50,49,49,54,61,67,63,49,68,77,75,80,125,136,81,80,76,78,75,77,73,77,73,78,76,78,75,75,76,60,87,80,59,67,73,77,73,70,75,77,74,75,78,88,42,58,64,56,52,36,55,50,48,47,50,41,19,52,74,63,23,60,89,59,59,41,71,67,51,48,24,59,74,67,69,48,57,68,68,63,50,47,74,64,38,83,44,65,67,56,44,51,52,50,39,52,25,61,55,46,67,70,43,54,71,66,82,72,43,55,94,45,24,70,61,44,52,50,50,25,51,52,31,44,41,50,50,40,72,73,30,48,58,42,33,70,60,46,73,82,51,79,61,79,41,75,44,24,45,52,50,50,31,48,49,44,47,28,42,40,52,49,52,34,55,68,57,54,28,43,50,47,50,50,49,51,53,50,49,46,38,52,52,48,41,49,41,51,66,46,43,23,93,42,71,68,36,32,50,51,29,51,51,49,31,51,50,51,29,53,50,35,55,67,46,58,51,90,83,31,47,49,42,34,71,40,20,60,62,64,40,55,82,57,58,66,59,53,49,52,51,54,50,48,24,42,50,43,7,49,53,56,53,23,51,52,49,51,50,50,51,49,54,61,66,62,49,70,76,75,80,126